Protein AF-0000000074025609 (afdb_homodimer)

InterPro domains:
  IPR005627 CutC-like [MF_00795] (16-215)
  IPR005627 CutC-like [PF03932] (17-212)
  IPR005627 CutC-like [PTHR12598] (10-229)
  IPR036822 CutC-like domain superfamily [G3DSA:3.20.20.380] (16-249)
  IPR036822 CutC-like domain superfamily [SSF110395] (18-214)

Sequence (512 aa):
MLLRWPWQTMPQNSPYTFEICAESPAAIAASAAFADRIELCGALDVGGVTPDIGMMEFAASLGVETHVLIRTRSGDFTMSSDDITVAIHSIRTARELGLKGIVIGAERNGALDRKAMDAMIRAADGLDVTLHRVVDVVDDPEAAVDIAVDLGATRILTSGGTRSAEQGIEGLNRLHAKAAGRIEIMAGSGVNSANLPLLMENTPITAFHASCSQQTPLGTRYAEVGLGQTKREFDPLEAEKIASILRAKLPEPAGQMLLRWPWQTMPQNSPYTFEICAESPAAIAASAAFADRIELCGALDVGGVTPDIGMMEFAASLGVETHVLIRTRSGDFTMSSDDITVAIHSIRTARELGLKGIVIGAERNGALDRKAMDAMIRAADGLDVTLHRVVDVVDDPEAAVDIAVDLGATRILTSGGTRSAEQGIEGLNRLHAKAAGRIEIMAGSGVNSANLPLLMENTPITAFHASCSQQTPLGTRYAEVGLGQTKREFDPLEAEKIASILRAKLPEPAGQ

Secondary structure (DSSP, 8-state):
---------S-TT-S-EEEEEE-SHHHHHHHTTT-SEEEE-B-GGGT-BPPPHHHHHHHHHHT--EEEE--SSSS-S---HHHHHHHHHHHHHHHHTT--EEEE--EETTEE-HHHHHHHHHHHTT-EEEE-GGGGTSS-HHHHHHHHHHHT-SEEEE-SSSSSTGGGHHHHHHHHHHHTTSSEEEE-SS--TTTHHHHHHH----EEEE--EEEEEPPHHHHHTTS-SEEEEE-HHHHHHHHHHHHHT-------/---------S-TT-S-EEEEEE-SHHHHHHHTTT-SEEEE-B-GGGT-BPPPHHHHHHHHHHT--EEEE--SSSS-S---HHHHHHHHHHHHHHHHTT--EEEE--EETTEE-HHHHHHHHHHHTT-EEEE-GGGGTSS-HHHHHHHHHHHT-SEEEE-SSSSSTGGGHHHHHHHHHHHTTSSEEEE-SS--TTTHHHHHHH----EEEE--EEEEEPPHHHHHTTS-SEEEEE-HHHHHHHHHHHHHT-------

pLDDT: mean 93.27, std 14.71, range [21.8, 99.0]

Structure (mmCIF, N/CA/C/O backbone):
data_AF-0000000074025609-model_v1
#
loop_
_entity.id
_entity.type
_entity.pdbx_description
1 polymer 'PF03932 family protein CutC'
#
loop_
_atom_site.group_PDB
_atom_site.id
_atom_site.type_symbol
_atom_site.label_atom_id
_atom_site.label_alt_id
_atom_site.label_comp_id
_atom_site.label_asym_id
_atom_site.label_entity_id
_atom_site.label_seq_id
_atom_site.pdbx_PDB_ins_code
_atom_site.Cartn_x
_atom_site.Cartn_y
_atom_site.Cartn_z
_atom_site.occupancy
_atom_site.B_iso_or_equiv
_atom_site.auth_seq_id
_atom_site.auth_comp_id
_atom_site.auth_asym_id
_atom_site.auth_atom_id
_atom_site.pdbx_PDB_model_num
ATOM 1 N N . MET A 1 1 ? -25.688 14.453 -13.586 1 21.8 1 MET A N 1
ATOM 2 C CA . MET A 1 1 ? -25.562 15.727 -12.875 1 21.8 1 MET A CA 1
ATOM 3 C C . MET A 1 1 ? -25 15.516 -11.477 1 21.8 1 MET A C 1
ATOM 5 O O . MET A 1 1 ? -25.656 14.914 -10.625 1 21.8 1 MET A O 1
ATOM 9 N N . LEU A 1 2 ? -23.766 15.164 -11.383 1 27.47 2 LEU A N 1
ATOM 10 C CA . LEU A 1 2 ? -23.125 14.906 -10.109 1 27.47 2 LEU A CA 1
ATOM 11 C C . LEU A 1 2 ? -23.453 16 -9.102 1 27.47 2 LEU A C 1
ATOM 13 O O . LEU A 1 2 ? -23.312 17.188 -9.391 1 27.47 2 LEU A O 1
ATOM 17 N N . LEU A 1 3 ? -24.516 15.867 -8.383 1 28.88 3 LEU A N 1
ATOM 18 C CA . LEU A 1 3 ? -24.891 16.828 -7.355 1 28.88 3 LEU A CA 1
ATOM 19 C C . LEU A 1 3 ? -23.672 17.453 -6.715 1 28.88 3 LEU A C 1
ATOM 21 O O . LEU A 1 3 ? -22.828 16.75 -6.152 1 28.88 3 LEU A O 1
ATOM 25 N N . ARG A 1 4 ? -23.094 18.438 -7.367 1 35.38 4 ARG A N 1
ATOM 26 C CA . ARG A 1 4 ? -22.125 19.328 -6.738 1 35.38 4 ARG A CA 1
ATOM 27 C C . ARG A 1 4 ? -22.531 19.641 -5.301 1 35.38 4 ARG A C 1
ATOM 29 O O . ARG A 1 4 ? -23.547 20.297 -5.062 1 35.38 4 ARG A O 1
ATOM 36 N N . TRP A 1 5 ? -22.562 18.609 -4.449 1 34.41 5 TRP A N 1
ATOM 37 C CA . TRP A 1 5 ? -22.734 19.078 -3.078 1 34.41 5 TRP A CA 1
ATOM 38 C C . TRP A 1 5 ? -22.016 20.406 -2.867 1 34.41 5 TRP A C 1
ATOM 40 O O . TRP A 1 5 ? -20.859 20.562 -3.27 1 34.41 5 TRP A O 1
ATOM 50 N N . PRO A 1 6 ? -22.609 21.5 -2.814 1 37.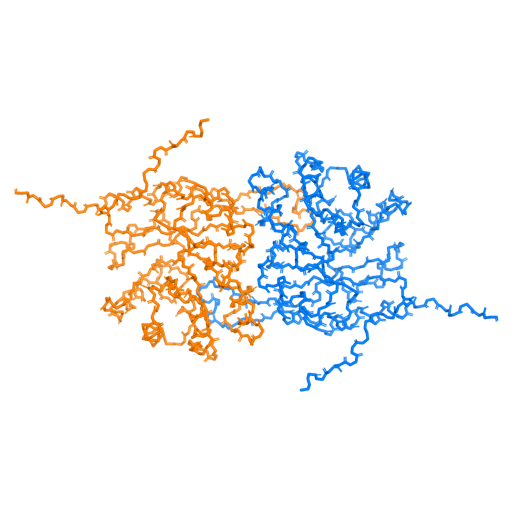94 6 PRO A N 1
ATOM 51 C CA . PRO A 1 6 ? -21.922 22.766 -2.537 1 37.94 6 PRO A CA 1
ATOM 52 C C . PRO A 1 6 ? -20.828 22.625 -1.473 1 37.94 6 PRO A C 1
ATOM 54 O O . PRO A 1 6 ? -20.719 23.484 -0.592 1 37.94 6 PRO A O 1
ATOM 57 N N . TRP A 1 7 ? -20.328 21.375 -1.252 1 42.22 7 TRP A N 1
ATOM 58 C CA . TRP A 1 7 ? -19.469 21.125 -0.097 1 42.22 7 TRP A CA 1
ATOM 59 C C . TRP A 1 7 ? -18.328 22.125 -0.042 1 42.22 7 TRP A C 1
ATOM 61 O O . TRP A 1 7 ? -17.562 22.266 -1.009 1 42.22 7 TRP A O 1
ATOM 71 N N . GLN A 1 8 ? -18.562 23.297 0.526 1 44.5 8 GLN A N 1
ATOM 72 C CA . GLN A 1 8 ? -17.672 24.453 0.623 1 44.5 8 GLN A CA 1
ATOM 73 C C . GLN A 1 8 ? -16.359 24.078 1.31 1 44.5 8 GLN A C 1
ATOM 75 O O . GLN A 1 8 ? -16.359 23.391 2.328 1 44.5 8 GLN A O 1
ATOM 80 N N . THR A 1 9 ? -15.273 23.938 0.576 1 52.84 9 THR A N 1
ATOM 81 C CA . THR A 1 9 ? -13.914 24.031 1.093 1 52.84 9 THR A CA 1
ATOM 82 C C . THR A 1 9 ? -13.859 24.953 2.312 1 52.84 9 THR A C 1
ATOM 84 O O . THR A 1 9 ? -14.789 25.719 2.562 1 52.84 9 THR A O 1
ATOM 87 N N . MET A 1 10 ? -13 24.562 3.332 1 56.47 10 MET A N 1
ATOM 88 C CA . MET A 1 10 ? -12.781 25.484 4.441 1 56.47 10 MET A CA 1
ATOM 89 C C . MET A 1 10 ? -12.883 26.938 3.975 1 56.47 10 MET A C 1
ATOM 91 O O . MET A 1 10 ? -12.492 27.266 2.854 1 56.47 10 MET A O 1
ATOM 95 N N . PRO A 1 11 ? -13.688 27.688 4.711 1 52.47 11 PRO A N 1
ATOM 96 C CA . PRO A 1 11 ? -13.688 29.094 4.32 1 52.47 11 PRO A CA 1
ATOM 97 C C . PRO A 1 11 ? -12.281 29.672 4.172 1 52.47 11 PRO A C 1
ATOM 99 O O . PRO A 1 11 ? -11.375 29.281 4.902 1 52.47 11 PRO A O 1
ATOM 102 N N . GLN A 1 12 ? -11.977 30.328 3.096 1 58.72 12 GLN A N 1
ATOM 103 C CA . GLN A 1 12 ? -10.703 30.938 2.732 1 58.72 12 GLN A CA 1
ATOM 104 C C . GLN A 1 12 ? -10.109 31.703 3.91 1 58.72 12 GLN A C 1
ATOM 106 O O . GLN A 1 12 ? -8.891 31.844 4.004 1 58.72 12 GLN A O 1
ATOM 111 N N . ASN A 1 13 ? -10.969 31.938 4.977 1 64.19 13 ASN A N 1
ATOM 112 C CA . ASN A 1 13 ? -10.43 32.812 6.016 1 64.19 13 ASN A CA 1
ATOM 113 C C . ASN A 1 13 ? -10.094 32.031 7.285 1 64.19 13 ASN A C 1
ATOM 115 O O . ASN A 1 13 ? -9.781 32.594 8.32 1 64.19 13 ASN A O 1
ATOM 119 N N . SER A 1 14 ? -10.102 30.766 7.223 1 78.25 14 SER A N 1
ATOM 120 C CA . SER A 1 14 ? -9.758 30 8.414 1 78.25 14 SER A CA 1
ATOM 121 C C . SER A 1 14 ? -8.258 29.984 8.656 1 78.25 14 SER A C 1
ATOM 123 O O . SER A 1 14 ? -7.473 29.828 7.711 1 78.25 14 SER A O 1
ATOM 125 N N . PRO A 1 15 ? -7.895 30.266 9.867 1 87.56 15 PRO A N 1
ATOM 126 C CA . PRO A 1 15 ? -6.461 30.203 10.156 1 87.56 15 PRO A CA 1
ATOM 127 C C . PRO A 1 15 ? -5.938 28.781 10.234 1 87.56 15 PRO A C 1
ATOM 129 O O . PRO A 1 15 ? -4.734 28.562 10.398 1 87.56 15 PRO A O 1
ATOM 132 N N . TYR A 1 16 ? -6.879 27.828 10.148 1 94.56 16 TYR A N 1
ATOM 133 C CA . TYR A 1 16 ? -6.48 26.438 10.312 1 94.56 16 TYR A CA 1
ATOM 134 C C . TYR A 1 16 ? -6.469 25.719 8.977 1 94.56 16 TYR A C 1
ATOM 136 O O . TYR A 1 16 ? -7.25 26.047 8.078 1 94.56 16 TYR A O 1
ATOM 144 N N . THR A 1 17 ? -5.609 24.828 8.844 1 96.38 17 THR A N 1
ATOM 145 C CA . THR A 1 17 ? -5.539 23.938 7.695 1 96.38 17 THR A CA 1
ATOM 146 C C . THR A 1 17 ? -5.93 22.516 8.086 1 96.38 17 THR A C 1
ATOM 148 O O . THR A 1 17 ? -5.492 22 9.125 1 96.38 17 THR A O 1
ATOM 151 N N . PHE A 1 18 ? -6.812 21.938 7.289 1 97.88 18 PHE A N 1
ATOM 152 C CA . PHE A 1 18 ? -7.273 20.562 7.508 1 97.88 18 PHE A CA 1
ATOM 153 C C . PHE A 1 18 ? -6.797 19.641 6.391 1 97.88 18 PHE A C 1
ATOM 155 O O . PHE A 1 18 ? -7.164 19.828 5.23 1 97.88 18 PHE A O 1
ATOM 162 N N . GLU A 1 19 ? -5.977 18.656 6.77 1 98.56 19 GLU A N 1
ATOM 163 C CA . GLU A 1 19 ? -5.5 17.641 5.836 1 98.56 19 GLU A CA 1
ATOM 164 C C . GLU A 1 19 ? -6.07 16.266 6.176 1 98.56 19 GLU A C 1
ATOM 166 O O . GLU A 1 19 ? -6.051 15.852 7.336 1 98.56 19 GLU A O 1
ATOM 171 N N . ILE A 1 20 ? -6.566 15.586 5.18 1 98.62 20 ILE A N 1
ATOM 172 C CA . ILE A 1 20 ? -7.094 14.234 5.363 1 98.62 20 ILE A CA 1
ATOM 173 C C . ILE A 1 20 ? -6.246 13.242 4.574 1 98.62 20 ILE A C 1
ATOM 175 O O . ILE A 1 20 ? -5.953 13.461 3.396 1 98.62 20 ILE A O 1
ATOM 179 N N . CYS A 1 21 ? -5.746 12.203 5.227 1 98.19 21 CYS A N 1
ATOM 180 C CA . CYS A 1 21 ? -5.102 11.148 4.453 1 98.19 21 CYS A CA 1
ATOM 181 C C . CYS A 1 21 ? -6.137 10.219 3.832 1 98.19 21 CYS A C 1
ATOM 183 O O . CYS A 1 21 ? -7.059 9.766 4.516 1 98.19 21 CYS A O 1
ATOM 185 N N . ALA A 1 22 ? -6.047 9.984 2.561 1 97.88 22 ALA A N 1
ATOM 186 C CA . ALA A 1 22 ? -7.016 9.227 1.776 1 97.88 22 ALA A CA 1
ATOM 187 C C . ALA A 1 22 ? -6.336 8.102 1.001 1 97.88 22 ALA A C 1
ATOM 189 O O . ALA A 1 22 ? -5.293 8.312 0.375 1 97.88 22 ALA A O 1
ATOM 190 N N . GLU A 1 23 ? -6.98 6.855 1.006 1 97.75 23 GLU A N 1
ATOM 191 C CA . GLU A 1 23 ? -6.352 5.715 0.346 1 97.75 23 GLU A CA 1
ATOM 192 C C . GLU A 1 23 ? -7.312 5.043 -0.632 1 97.75 23 GLU A C 1
ATOM 194 O O . GLU A 1 23 ? -7.059 3.93 -1.092 1 97.75 23 GLU A O 1
ATOM 199 N N . SER A 1 24 ? -8.461 5.633 -0.87 1 97.44 24 SER A N 1
ATOM 200 C CA . SER A 1 24 ? -9.445 5.082 -1.796 1 97.44 24 SER A CA 1
ATOM 201 C C . SER A 1 24 ? -10.125 6.188 -2.602 1 97.44 24 SER A C 1
ATOM 203 O O . SER A 1 24 ? -10.164 7.34 -2.17 1 97.44 24 SER A O 1
ATOM 205 N N . PRO A 1 25 ? -10.633 5.801 -3.74 1 96.44 25 PRO A N 1
ATOM 206 C CA . PRO A 1 25 ? -11.359 6.809 -4.516 1 96.44 25 PRO A CA 1
ATOM 207 C C . PRO A 1 25 ? -12.508 7.438 -3.729 1 96.44 25 PRO A C 1
ATOM 209 O O . PRO A 1 25 ? -12.719 8.648 -3.805 1 96.44 25 PRO A O 1
ATOM 212 N N . ALA A 1 26 ? -13.219 6.648 -2.961 1 95.31 26 ALA A N 1
ATOM 213 C CA . ALA A 1 26 ? -14.32 7.164 -2.152 1 95.31 26 ALA A CA 1
ATOM 214 C C . ALA A 1 26 ? -13.82 8.188 -1.137 1 95.31 26 ALA A C 1
ATOM 216 O O . ALA A 1 26 ? -14.445 9.242 -0.954 1 95.31 26 ALA A O 1
ATOM 217 N N . ALA A 1 27 ? -12.734 7.863 -0.512 1 97 27 ALA A N 1
ATOM 218 C CA . ALA A 1 27 ? -12.164 8.773 0.48 1 97 27 ALA A CA 1
ATOM 219 C C . ALA A 1 27 ? -11.695 10.07 -0.169 1 97 27 ALA A C 1
ATOM 221 O O . ALA A 1 27 ? -11.914 11.156 0.369 1 97 27 ALA A O 1
ATOM 222 N N . ILE A 1 28 ? -11.008 9.969 -1.332 1 97.12 28 ILE A N 1
ATOM 223 C CA . ILE A 1 28 ? -10.531 11.148 -2.051 1 97.12 28 ILE A CA 1
ATOM 224 C C . ILE A 1 28 ? -11.711 12.062 -2.379 1 97.12 28 ILE A C 1
ATOM 226 O O . ILE A 1 28 ? -11.68 13.258 -2.057 1 97.12 28 ILE A O 1
ATOM 230 N N . ALA A 1 29 ? -12.734 11.492 -2.953 1 94.75 29 ALA A N 1
ATOM 231 C CA . ALA A 1 29 ? -13.898 12.258 -3.389 1 94.75 29 ALA A CA 1
ATOM 232 C C . ALA A 1 29 ? -14.602 12.914 -2.203 1 94.75 29 ALA A C 1
ATOM 234 O O . ALA A 1 29 ? -14.953 14.094 -2.26 1 94.75 29 ALA A O 1
ATOM 235 N N . ALA A 1 30 ? -14.727 12.18 -1.134 1 94.31 30 ALA A N 1
ATOM 236 C CA . ALA A 1 30 ? -15.453 12.68 0.032 1 94.31 30 ALA A CA 1
ATOM 237 C C . ALA A 1 30 ? -14.648 13.742 0.768 1 94.31 30 ALA A C 1
ATOM 239 O O . ALA A 1 30 ? -15.219 14.68 1.336 1 94.31 30 ALA A O 1
ATOM 240 N N . SER A 1 31 ? -13.352 13.57 0.744 1 94.62 31 SER A N 1
ATOM 241 C CA . SER A 1 31 ? -12.477 14.484 1.475 1 94.62 31 SER A CA 1
ATOM 242 C C . SER A 1 31 ? -12.547 15.891 0.898 1 94.62 31 SER A C 1
ATOM 244 O O . SER A 1 31 ? -12.336 16.875 1.616 1 94.62 31 SER A O 1
ATOM 246 N N . ALA A 1 32 ? -12.812 15.977 -0.384 1 89.81 32 ALA A N 1
ATOM 247 C CA . ALA A 1 32 ? -12.812 17.25 -1.086 1 89.81 32 ALA A CA 1
ATOM 248 C C . ALA A 1 32 ? -13.852 18.203 -0.49 1 89.81 32 ALA A C 1
ATOM 250 O O . ALA A 1 32 ? -13.719 19.422 -0.603 1 89.81 32 ALA A O 1
ATOM 251 N N . ALA A 1 33 ? -14.82 17.703 0.201 1 91.12 33 ALA A N 1
ATOM 252 C CA . ALA A 1 33 ? -15.891 18.516 0.773 1 91.12 33 ALA A CA 1
ATOM 253 C C . ALA A 1 33 ? -15.477 19.109 2.115 1 91.12 33 ALA A C 1
ATOM 255 O O . ALA A 1 33 ? -16.094 20.062 2.598 1 91.12 33 ALA A O 1
ATOM 256 N N . PHE A 1 34 ? -14.367 18.578 2.686 1 92.75 34 PHE A N 1
ATOM 257 C CA . PHE A 1 34 ? -14.102 18.938 4.07 1 92.75 34 PHE A CA 1
ATOM 258 C C . PHE A 1 34 ? -12.68 19.469 4.23 1 92.75 34 PHE A C 1
ATOM 260 O O . PHE A 1 34 ? -12.438 20.391 5.016 1 92.75 34 PHE A O 1
ATOM 267 N N . ALA A 1 35 ? -11.766 18.938 3.492 1 94.81 35 ALA A N 1
ATOM 268 C CA . ALA A 1 35 ? -10.352 19.156 3.748 1 94.81 35 ALA A CA 1
ATOM 269 C C . ALA A 1 35 ? -9.797 20.266 2.846 1 94.81 35 ALA A C 1
ATOM 271 O O . ALA A 1 35 ? -10.305 20.484 1.744 1 94.81 35 ALA A O 1
ATOM 272 N N . ASP A 1 36 ? -8.789 20.984 3.291 1 95.62 36 ASP A N 1
ATOM 273 C CA . ASP A 1 36 ? -8.047 21.922 2.459 1 95.62 36 ASP A CA 1
ATOM 274 C C . ASP A 1 36 ? -7.137 21.188 1.475 1 95.62 36 ASP A C 1
ATOM 276 O O . ASP A 1 36 ? -6.91 21.656 0.359 1 95.62 36 ASP A O 1
ATOM 280 N N . ARG A 1 37 ? -6.691 20.062 1.896 1 96.75 37 ARG A N 1
ATOM 281 C CA . ARG A 1 37 ? -5.844 19.219 1.064 1 96.75 37 ARG A CA 1
ATOM 282 C C . ARG A 1 37 ? -5.887 17.766 1.539 1 96.75 37 ARG A C 1
ATOM 284 O O . ARG A 1 37 ? -6.34 17.484 2.65 1 96.75 37 ARG A O 1
ATOM 291 N N . ILE A 1 38 ? -5.426 16.875 0.673 1 98.19 38 ILE A N 1
ATOM 292 C CA . ILE A 1 38 ? -5.348 15.469 1.057 1 98.19 38 ILE A CA 1
ATOM 293 C C . ILE A 1 38 ? -3.9 14.992 0.973 1 98.19 38 ILE A C 1
ATOM 295 O O . ILE A 1 38 ? -3.115 15.516 0.175 1 98.19 38 ILE A O 1
ATOM 299 N N . GLU A 1 39 ? -3.553 14.148 1.861 1 98.81 39 GLU A N 1
ATOM 300 C CA . GLU A 1 39 ? -2.412 13.258 1.663 1 98.81 39 GLU A CA 1
ATOM 301 C C . GLU A 1 39 ? -2.84 11.945 1.018 1 98.81 39 GLU A C 1
ATOM 303 O O . GLU A 1 39 ? -3.596 11.172 1.612 1 98.81 39 GLU A O 1
ATOM 308 N N . LEU A 1 40 ? -2.385 11.742 -0.18 1 98.75 40 LEU A N 1
ATOM 309 C CA . LEU A 1 40 ? -2.754 10.539 -0.919 1 98.75 40 LEU A CA 1
ATOM 310 C C . LEU A 1 40 ? -1.823 9.383 -0.573 1 98.75 40 LEU A C 1
ATOM 312 O O . LEU A 1 40 ? -0.603 9.5 -0.704 1 98.75 40 LEU A O 1
ATOM 316 N N . CYS A 1 41 ? -2.418 8.25 -0.129 1 98.06 41 CYS A N 1
ATOM 317 C CA . CYS A 1 41 ? -1.656 7.098 0.344 1 98.06 41 CYS A CA 1
ATOM 318 C C . CYS A 1 41 ? -2.213 5.801 -0.232 1 98.06 41 CYS A C 1
ATOM 320 O O . CYS A 1 41 ? -3.34 5.77 -0.732 1 98.06 41 CYS A O 1
ATOM 322 N N . GLY A 1 42 ? -1.358 4.801 -0.227 1 97.44 42 GLY A N 1
ATOM 323 C CA . GLY A 1 42 ? -1.829 3.428 -0.292 1 97.44 42 GLY A CA 1
ATOM 324 C C . GLY A 1 42 ? -1.754 2.707 1.041 1 97.44 42 GLY A C 1
ATOM 325 O O . GLY A 1 42 ? -0.828 2.934 1.823 1 97.44 42 GLY A O 1
ATOM 326 N N . ALA A 1 43 ? -2.748 1.954 1.403 1 96.81 43 ALA A N 1
ATOM 327 C CA . ALA A 1 43 ? -2.717 0.998 2.508 1 96.81 43 ALA A CA 1
ATOM 328 C C . ALA A 1 43 ? -2.451 1.701 3.836 1 96.81 43 ALA A C 1
ATOM 330 O O . ALA A 1 43 ? -1.448 1.431 4.5 1 96.81 43 ALA A O 1
ATOM 331 N N . LEU A 1 44 ? -3.336 2.449 4.344 1 97.06 44 LEU A N 1
ATOM 332 C CA . LEU A 1 44 ? -3.195 3.215 5.578 1 97.06 44 LEU A CA 1
ATOM 333 C C . LEU A 1 44 ? -3.092 2.287 6.785 1 97.06 44 LEU A C 1
ATOM 335 O O . LEU A 1 44 ? -2.596 2.689 7.84 1 97.06 44 LEU A O 1
ATOM 339 N N . ASP A 1 45 ? -3.5 1.02 6.621 1 95.25 45 ASP A N 1
ATOM 340 C CA . ASP A 1 45 ? -3.463 0.06 7.719 1 95.25 45 ASP A CA 1
ATOM 341 C C . ASP A 1 45 ? -2.025 -0.237 8.141 1 95.25 45 ASP A C 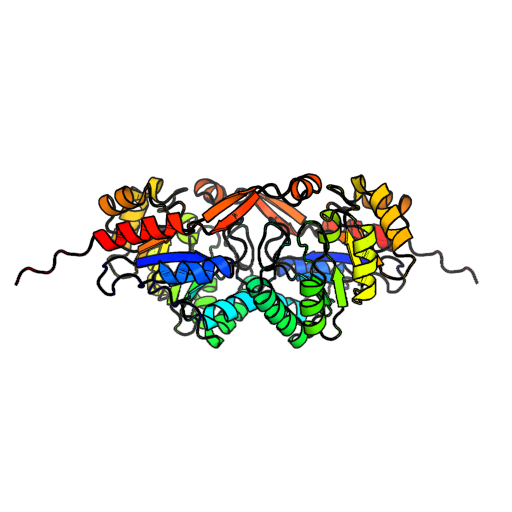1
ATOM 343 O O . ASP A 1 45 ? -1.784 -0.715 9.25 1 95.25 45 ASP A O 1
ATOM 347 N N . VAL A 1 46 ? -1.084 0.046 7.246 1 95.31 46 VAL A N 1
ATOM 348 C CA . VAL A 1 46 ? 0.319 -0.155 7.594 1 95.31 46 VAL A CA 1
ATOM 349 C C . VAL A 1 46 ? 1.021 1.196 7.711 1 95.31 46 VAL A C 1
ATOM 351 O O . VAL A 1 46 ? 2.242 1.282 7.57 1 95.31 46 VAL A O 1
ATOM 354 N N . GLY A 1 47 ? 0.298 2.223 7.805 1 95.19 47 GLY A N 1
ATOM 355 C CA . GLY A 1 47 ? 0.842 3.566 7.922 1 95.19 47 GLY A CA 1
ATOM 356 C C . GLY A 1 47 ? 0.916 4.301 6.598 1 95.19 47 GLY A C 1
ATOM 357 O O . GLY A 1 47 ? 1.311 5.469 6.551 1 95.19 47 GLY A O 1
ATOM 358 N N . GLY A 1 48 ? 0.634 3.594 5.547 1 97.44 48 GLY A N 1
ATOM 359 C CA . GLY A 1 48 ? 0.625 4.207 4.227 1 97.44 48 GLY A CA 1
ATOM 360 C C . GLY A 1 48 ? 1.857 3.873 3.406 1 97.44 48 GLY A C 1
ATOM 361 O O . GLY A 1 48 ? 2.961 3.783 3.945 1 97.44 48 GLY A O 1
ATOM 362 N N . VAL A 1 49 ? 1.668 3.68 2.172 1 98.44 49 VAL A N 1
ATOM 363 C CA . VAL A 1 49 ? 2.736 3.566 1.185 1 98.44 49 VAL A CA 1
ATOM 364 C C . VAL A 1 49 ? 2.402 4.422 -0.037 1 98.44 49 VAL A C 1
ATOM 366 O O . VAL A 1 49 ? 1.338 5.039 -0.097 1 98.44 49 VAL A O 1
ATOM 369 N N . THR A 1 50 ? 3.371 4.523 -0.948 1 98.88 50 THR A N 1
ATOM 370 C CA . THR A 1 50 ? 3.137 5.293 -2.162 1 98.88 50 THR A CA 1
ATOM 371 C C . THR A 1 50 ? 1.928 4.754 -2.922 1 98.88 50 THR A C 1
ATOM 373 O O . THR A 1 50 ? 1.848 3.553 -3.197 1 98.88 50 THR A O 1
ATOM 376 N N . PRO A 1 51 ? 0.918 5.602 -3.174 1 98.75 51 PRO A N 1
ATOM 377 C CA . PRO A 1 51 ? -0.234 5.133 -3.947 1 98.75 51 PRO A CA 1
ATOM 378 C C . PRO A 1 51 ? 0.132 4.75 -5.379 1 98.75 51 PRO A C 1
ATOM 380 O O . PRO A 1 51 ? 1.162 5.195 -5.895 1 98.75 51 PRO A O 1
ATOM 383 N N . ASP A 1 52 ? -0.696 3.93 -5.953 1 98.38 52 ASP A N 1
ATOM 384 C CA . ASP A 1 52 ? -0.466 3.561 -7.344 1 98.38 52 ASP A CA 1
ATOM 385 C C . ASP A 1 52 ? -0.813 4.715 -8.281 1 98.38 52 ASP A C 1
ATOM 387 O O . ASP A 1 52 ? -1.45 5.684 -7.871 1 98.38 52 ASP A O 1
ATOM 391 N N . ILE A 1 53 ? -0.408 4.578 -9.5 1 98.5 53 ILE A N 1
ATOM 392 C CA . ILE A 1 53 ? -0.54 5.645 -10.484 1 98.5 53 ILE A CA 1
ATOM 393 C C . ILE A 1 53 ? -2.018 5.914 -10.766 1 98.5 53 ILE A C 1
ATOM 395 O O . ILE A 1 53 ? -2.414 7.055 -11.008 1 98.5 53 ILE A O 1
ATOM 399 N N . GLY A 1 54 ? -2.881 4.895 -10.758 1 98.44 54 GLY A N 1
ATOM 400 C CA . GLY A 1 54 ? -4.309 5.105 -10.945 1 98.44 54 GLY A CA 1
ATOM 401 C C . GLY A 1 54 ? -4.914 6.023 -9.898 1 98.44 54 GLY A C 1
ATOM 402 O O . GLY A 1 54 ? -5.742 6.875 -10.219 1 98.44 54 GLY A O 1
ATOM 403 N N . MET A 1 55 ? -4.512 5.855 -8.688 1 98.31 55 MET A N 1
ATOM 404 C CA . MET A 1 55 ? -4.98 6.699 -7.594 1 98.31 55 MET A CA 1
ATOM 405 C C . MET A 1 55 ? -4.52 8.141 -7.781 1 98.31 55 MET A C 1
ATOM 407 O O . MET A 1 55 ? -5.281 9.078 -7.539 1 98.31 55 MET A O 1
ATOM 411 N N . MET A 1 56 ? -3.234 8.32 -8.219 1 98.56 56 MET A N 1
ATOM 412 C CA . MET A 1 56 ? -2.715 9.664 -8.453 1 98.56 56 MET A CA 1
ATOM 413 C C . MET A 1 56 ? -3.51 10.367 -9.539 1 98.56 56 MET A C 1
ATOM 415 O O . MET A 1 56 ? -3.9 11.523 -9.383 1 98.56 56 MET A O 1
ATOM 419 N N . GLU A 1 57 ? -3.742 9.664 -10.57 1 98.12 57 GLU A N 1
ATOM 420 C CA . GLU A 1 57 ? -4.496 10.242 -11.68 1 98.12 57 GLU A CA 1
ATOM 421 C C . GLU A 1 57 ? -5.926 10.578 -11.258 1 98.12 57 GLU A C 1
ATOM 423 O O . GLU A 1 57 ? -6.465 11.617 -11.656 1 98.12 57 GLU A O 1
ATOM 428 N N . PHE A 1 58 ? -6.48 9.664 -10.516 1 97.94 58 PHE A N 1
ATOM 429 C CA . PHE A 1 58 ? -7.84 9.883 -10.023 1 97.94 58 PHE A CA 1
ATOM 430 C C . PHE A 1 58 ? -7.91 11.141 -9.172 1 97.94 58 PHE A C 1
ATOM 432 O O . PHE A 1 58 ? -8.789 11.984 -9.375 1 97.94 58 PHE A O 1
ATOM 439 N N . ALA A 1 59 ? -7 11.297 -8.266 1 97.69 59 ALA A N 1
ATOM 440 C CA . ALA A 1 59 ? -6.949 12.492 -7.426 1 97.69 59 ALA A CA 1
ATOM 441 C C . ALA A 1 59 ? -6.766 13.75 -8.273 1 97.69 59 ALA A C 1
ATOM 443 O O . ALA A 1 59 ? -7.441 14.758 -8.055 1 97.69 59 ALA A O 1
ATOM 444 N N . ALA A 1 60 ? -5.848 13.719 -9.211 1 97.5 60 ALA A N 1
ATOM 445 C CA . ALA A 1 60 ? -5.59 14.852 -10.102 1 97.5 60 ALA A CA 1
ATOM 446 C C . ALA A 1 60 ? -6.855 15.266 -10.844 1 97.5 60 ALA A C 1
ATOM 448 O O . ALA A 1 60 ? -7.105 16.453 -11.039 1 97.5 60 ALA A O 1
ATOM 449 N N . SER A 1 61 ? -7.648 14.305 -11.203 1 96.25 61 SER A N 1
ATOM 450 C CA . SER A 1 61 ? -8.844 14.562 -12.008 1 96.25 61 SER A CA 1
ATOM 451 C C . SER A 1 61 ? -9.906 15.289 -11.195 1 96.25 61 SER A C 1
ATOM 453 O O . SER A 1 61 ? -10.758 15.984 -11.758 1 96.25 61 SER A O 1
ATOM 455 N N . LEU A 1 62 ? -9.898 15.125 -9.891 1 94.56 62 LEU A N 1
ATOM 456 C CA . LEU A 1 62 ? -10.906 15.734 -9.039 1 94.56 62 LEU A CA 1
ATOM 457 C C . LEU A 1 62 ? -10.516 17.156 -8.656 1 94.56 62 LEU A C 1
ATOM 459 O O . LEU A 1 62 ? -11.352 17.938 -8.188 1 94.56 62 LEU A O 1
ATOM 463 N N . GLY A 1 63 ? -9.273 17.5 -8.773 1 91.31 63 GLY A N 1
ATOM 464 C CA . GLY A 1 63 ? -8.812 18.859 -8.547 1 91.31 63 GLY A CA 1
ATOM 465 C C . GLY A 1 63 ? -8.578 19.172 -7.078 1 91.31 63 GLY A C 1
ATOM 466 O O . GLY A 1 63 ? -8.359 20.328 -6.707 1 91.31 63 GLY A O 1
ATOM 467 N N . VAL A 1 64 ? -8.688 18.297 -6.25 1 91.25 64 VAL A N 1
ATOM 468 C CA . VAL A 1 64 ? -8.391 18.5 -4.836 1 91.25 64 VAL A CA 1
ATOM 469 C C . VAL A 1 64 ? -6.887 18.656 -4.645 1 91.25 64 VAL A C 1
ATOM 471 O O . VAL A 1 64 ? -6.098 17.938 -5.266 1 91.25 64 VAL A O 1
ATOM 474 N N . GLU A 1 65 ? -6.453 19.672 -3.828 1 97.31 65 GLU A N 1
ATOM 475 C CA . GLU A 1 65 ? -5.023 19.781 -3.553 1 97.31 65 GLU A CA 1
ATOM 476 C C . GLU A 1 65 ? -4.484 18.484 -2.939 1 97.31 65 GLU A C 1
ATOM 478 O O . GLU A 1 65 ? -4.945 18.047 -1.883 1 97.31 65 GLU A O 1
ATOM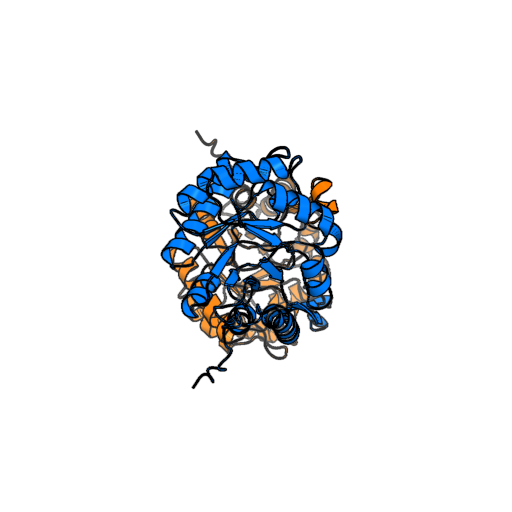 483 N N . THR A 1 66 ? -3.494 17.906 -3.611 1 98.69 66 THR A N 1
ATOM 484 C CA . THR A 1 66 ? -3.053 16.562 -3.256 1 98.69 66 THR A CA 1
ATOM 485 C C . THR A 1 66 ? -1.548 16.531 -3 1 98.69 66 THR A C 1
ATOM 487 O O . THR A 1 66 ? -0.767 17.031 -3.811 1 98.69 66 THR A O 1
ATOM 490 N N . HIS A 1 67 ? -1.152 16.016 -1.867 1 98.94 67 HIS A N 1
ATOM 491 C CA . HIS A 1 67 ? 0.225 15.688 -1.521 1 98.94 67 HIS A CA 1
ATOM 492 C C . HIS A 1 67 ? 0.43 14.18 -1.464 1 98.94 67 HIS A C 1
ATOM 494 O O . HIS A 1 67 ? -0.228 13.484 -0.683 1 98.94 67 HIS A O 1
ATOM 500 N N . VAL A 1 68 ? 1.334 13.617 -2.236 1 98.94 68 VAL A N 1
ATOM 501 C CA . VAL A 1 68 ? 1.485 12.172 -2.412 1 98.94 68 VAL A CA 1
ATOM 502 C C . VAL A 1 68 ? 2.52 11.641 -1.424 1 98.94 68 VAL A C 1
ATOM 504 O O . VAL A 1 68 ? 3.658 12.109 -1.393 1 98.94 68 VAL A O 1
ATOM 507 N N . LEU A 1 69 ? 2.111 10.68 -0.653 1 98.94 69 LEU A N 1
ATOM 508 C CA . LEU A 1 69 ? 3.074 9.992 0.203 1 98.94 69 LEU A CA 1
ATOM 509 C C . LEU A 1 69 ? 4.062 9.18 -0.629 1 98.94 69 LEU A C 1
ATOM 511 O O . LEU A 1 69 ? 3.656 8.414 -1.507 1 98.94 69 LEU A O 1
ATOM 515 N N . ILE A 1 70 ? 5.301 9.43 -0.39 1 98.94 70 ILE A N 1
ATOM 516 C CA . ILE A 1 70 ? 6.383 8.664 -0.994 1 98.94 70 ILE A CA 1
ATOM 517 C C . ILE A 1 70 ? 7.043 7.777 0.064 1 98.94 70 ILE A C 1
ATOM 519 O O . ILE A 1 70 ? 7.875 8.25 0.841 1 98.94 70 ILE A O 1
ATOM 523 N N . ARG A 1 71 ? 6.656 6.566 0.094 1 98.56 71 ARG A N 1
ATOM 524 C CA . ARG A 1 71 ? 7.094 5.523 1.019 1 98.56 71 ARG A CA 1
ATOM 525 C C . ARG A 1 71 ? 7.012 4.148 0.368 1 98.56 71 ARG A C 1
ATOM 527 O O . ARG A 1 71 ? 5.945 3.529 0.344 1 98.56 71 ARG A O 1
ATOM 534 N N . THR A 1 72 ? 8.078 3.676 -0.07 1 95.56 72 THR A N 1
ATOM 535 C CA . THR A 1 72 ? 8.164 2.553 -0.996 1 95.56 72 THR A CA 1
ATOM 536 C C . THR A 1 72 ? 7.629 1.277 -0.35 1 95.56 72 THR A C 1
ATOM 538 O O . THR A 1 72 ? 7.102 0.4 -1.037 1 95.56 72 THR A O 1
ATOM 541 N N . ARG A 1 73 ? 7.773 1.185 0.919 1 95.94 73 ARG A N 1
ATOM 542 C CA . ARG A 1 73 ? 7.367 -0.003 1.665 1 95.94 73 ARG A CA 1
ATOM 543 C C . ARG A 1 73 ? 7.078 0.338 3.123 1 95.94 73 ARG A C 1
ATOM 545 O O . ARG A 1 73 ? 7.516 1.378 3.621 1 95.94 73 ARG A O 1
ATOM 552 N N . SER A 1 74 ? 6.34 -0.552 3.779 1 96.06 74 SER A N 1
ATOM 553 C CA . SER A 1 74 ? 6.117 -0.391 5.211 1 96.06 74 SER A CA 1
ATOM 554 C C . SER A 1 74 ? 7.375 -0.73 6.008 1 96.06 74 SER A C 1
ATOM 556 O O . SER A 1 74 ? 8.398 -1.105 5.43 1 96.06 74 SER A O 1
ATOM 558 N N . GLY A 1 75 ? 7.309 -0.58 7.254 1 96.12 75 GLY A N 1
ATOM 559 C CA . GLY A 1 75 ? 8.445 -0.849 8.117 1 96.12 75 GLY A CA 1
ATOM 560 C C . GLY A 1 75 ? 9.164 0.409 8.57 1 96.12 75 GLY A C 1
ATOM 561 O O . GLY A 1 75 ? 8.531 1.37 9.008 1 96.12 75 GLY A O 1
ATOM 562 N N . ASP A 1 76 ? 10.492 0.348 8.484 1 97.62 76 ASP A N 1
ATOM 563 C CA . ASP A 1 76 ? 11.266 1.491 8.961 1 97.62 76 ASP A CA 1
ATOM 564 C C . ASP A 1 76 ? 11.438 2.531 7.855 1 97.62 76 ASP A C 1
ATOM 566 O O . ASP A 1 76 ? 10.938 2.357 6.746 1 97.62 76 ASP A O 1
ATOM 570 N N . PHE A 1 77 ? 12.102 3.65 8.172 1 98.5 77 PHE A N 1
ATOM 571 C CA . PHE A 1 77 ? 12.25 4.758 7.242 1 98.5 77 PHE A CA 1
ATOM 572 C C . PHE A 1 77 ? 13.664 4.805 6.676 1 98.5 77 PHE A C 1
ATOM 574 O O . PHE A 1 77 ? 14.102 5.836 6.164 1 98.5 77 PHE A O 1
ATOM 581 N N . THR A 1 78 ? 14.43 3.672 6.805 1 98.06 78 THR A N 1
ATOM 582 C CA . THR A 1 78 ? 15.742 3.59 6.184 1 98.06 78 THR A CA 1
ATOM 583 C C . THR A 1 78 ? 15.625 3.195 4.715 1 98.06 78 THR A C 1
ATOM 585 O O . THR A 1 78 ? 14.953 2.217 4.379 1 98.06 78 THR A O 1
ATOM 588 N N . MET A 1 79 ? 16.281 3.938 3.904 1 98.12 79 MET A N 1
ATOM 589 C CA . MET A 1 79 ? 16.141 3.705 2.469 1 98.12 79 MET A CA 1
ATOM 590 C C . MET A 1 79 ? 17.469 3.27 1.857 1 98.12 79 MET A C 1
ATOM 592 O O . MET A 1 79 ? 18.516 3.85 2.158 1 98.12 79 MET A O 1
ATOM 596 N N . SER A 1 80 ? 17.422 2.242 1.055 1 97.56 80 SER A N 1
ATOM 597 C CA . SER A 1 80 ? 18.547 1.883 0.202 1 97.56 80 SER A CA 1
ATOM 598 C C . SER A 1 80 ? 18.609 2.768 -1.038 1 97.56 80 SER A C 1
ATOM 600 O O . SER A 1 80 ? 17.703 3.572 -1.278 1 97.56 80 SER A O 1
ATOM 602 N N . SER A 1 81 ? 19.703 2.607 -1.816 1 97.94 81 SER A N 1
ATOM 603 C CA . SER A 1 81 ? 19.812 3.332 -3.078 1 97.94 81 SER A CA 1
ATOM 604 C C . SER A 1 81 ? 18.672 2.955 -4.031 1 97.94 81 SER A C 1
ATOM 606 O O . SER A 1 81 ? 18.156 3.805 -4.758 1 97.94 81 SER A O 1
ATOM 608 N N . ASP A 1 82 ? 18.281 1.707 -4.016 1 97.88 82 ASP A N 1
ATOM 609 C CA . ASP A 1 82 ? 17.188 1.257 -4.867 1 97.88 82 ASP A CA 1
ATOM 610 C C . ASP A 1 82 ? 15.852 1.846 -4.398 1 97.88 82 ASP A C 1
ATOM 612 O O . ASP A 1 82 ? 15.008 2.209 -5.223 1 97.88 82 ASP A O 1
ATOM 616 N N . ASP A 1 83 ? 15.688 1.954 -3.08 1 98.31 83 ASP A N 1
ATOM 617 C CA . ASP A 1 83 ? 14.5 2.617 -2.557 1 98.31 83 ASP A CA 1
ATOM 618 C C . ASP A 1 83 ? 14.391 4.047 -3.084 1 98.31 83 ASP A C 1
ATOM 620 O O . ASP A 1 83 ? 13.312 4.48 -3.494 1 98.31 83 ASP A O 1
ATOM 624 N N . ILE A 1 84 ? 15.492 4.703 -3.031 1 98.75 84 ILE A N 1
ATOM 625 C CA . ILE A 1 84 ? 15.531 6.102 -3.445 1 98.75 84 ILE A CA 1
ATOM 626 C C . ILE A 1 84 ? 15.227 6.211 -4.938 1 98.75 84 ILE A C 1
ATOM 628 O O . ILE A 1 84 ? 14.492 7.102 -5.363 1 98.75 84 ILE A O 1
ATOM 632 N N . THR A 1 85 ? 15.758 5.305 -5.695 1 98.38 85 THR A N 1
ATOM 633 C CA . THR A 1 85 ? 15.492 5.273 -7.129 1 98.38 85 THR A CA 1
ATOM 634 C C . THR A 1 85 ? 14 5.117 -7.398 1 98.38 85 THR A C 1
ATOM 636 O O . THR A 1 85 ? 13.43 5.852 -8.203 1 98.38 85 THR A O 1
ATOM 639 N N . VAL A 1 86 ? 13.375 4.242 -6.738 1 98.56 86 VAL A N 1
ATOM 640 C CA . VAL A 1 86 ? 11.945 3.998 -6.871 1 98.56 86 VAL A CA 1
ATOM 641 C C . VAL A 1 86 ? 11.164 5.242 -6.457 1 98.56 86 VAL A C 1
ATOM 643 O O . VAL A 1 86 ? 10.242 5.672 -7.156 1 98.56 86 VAL A O 1
ATOM 646 N N . ALA A 1 87 ? 11.586 5.812 -5.371 1 98.88 87 ALA A N 1
ATOM 647 C CA . ALA A 1 87 ? 10.922 7.004 -4.852 1 98.88 87 ALA A CA 1
ATOM 648 C C . ALA A 1 87 ? 10.984 8.148 -5.859 1 98.88 87 ALA A C 1
ATOM 650 O O . ALA A 1 87 ? 9.977 8.828 -6.098 1 98.88 87 ALA A O 1
ATOM 651 N N . ILE A 1 88 ? 12.117 8.336 -6.426 1 98.81 88 ILE A N 1
ATOM 652 C CA . ILE A 1 88 ? 12.336 9.43 -7.367 1 98.81 88 ILE A CA 1
ATOM 653 C C . ILE A 1 88 ? 11.398 9.281 -8.562 1 98.81 88 ILE A C 1
ATOM 655 O O . ILE A 1 88 ? 10.805 10.266 -9.016 1 98.81 88 ILE A O 1
ATOM 659 N N . HIS A 1 89 ? 11.18 8.117 -9.016 1 98.19 89 HIS A N 1
ATOM 660 C CA . HIS A 1 89 ? 10.281 7.895 -10.141 1 98.19 89 HIS A CA 1
ATOM 661 C C . HIS A 1 89 ? 8.844 8.242 -9.781 1 98.19 89 HIS A C 1
ATOM 663 O O . HIS A 1 89 ? 8.141 8.883 -10.562 1 98.19 89 HIS A O 1
ATOM 669 N N . SER A 1 90 ? 8.453 7.84 -8.648 1 98.69 90 SER A N 1
ATOM 670 C CA . SER A 1 90 ? 7.102 8.156 -8.195 1 98.69 90 SER A CA 1
ATOM 671 C C . SER A 1 90 ? 6.918 9.656 -8.008 1 98.69 90 SER A C 1
ATOM 673 O O . SER A 1 90 ? 5.855 10.203 -8.32 1 98.69 90 SER A O 1
ATOM 675 N N . ILE A 1 91 ? 7.965 10.289 -7.523 1 98.88 91 ILE A N 1
ATOM 676 C CA . ILE A 1 91 ? 7.926 11.734 -7.324 1 98.88 91 ILE A CA 1
ATOM 677 C C . ILE A 1 91 ? 7.777 12.43 -8.672 1 98.88 91 ILE A C 1
ATOM 679 O O . ILE A 1 91 ? 6.953 13.344 -8.82 1 98.88 91 ILE A O 1
ATOM 683 N N . ARG A 1 92 ? 8.516 12.031 -9.641 1 98.69 92 ARG A N 1
ATOM 684 C CA . ARG A 1 92 ? 8.445 12.625 -10.977 1 98.69 92 ARG A CA 1
ATOM 685 C C . ARG A 1 92 ? 7.051 12.445 -11.578 1 98.69 92 ARG A C 1
ATOM 687 O O . ARG A 1 92 ? 6.527 13.359 -12.219 1 98.69 92 ARG A O 1
ATOM 694 N N . THR A 1 93 ? 6.52 11.312 -11.32 1 98.25 93 THR A N 1
ATOM 695 C CA . THR A 1 93 ? 5.172 11.055 -11.805 1 98.25 93 THR A CA 1
ATOM 696 C C . THR A 1 93 ? 4.168 11.992 -11.156 1 98.25 93 THR A C 1
ATOM 698 O O . THR A 1 93 ? 3.303 12.555 -11.836 1 98.25 93 THR A O 1
ATOM 701 N N . ALA A 1 94 ? 4.262 12.125 -9.859 1 98.69 94 ALA A N 1
ATOM 702 C CA . ALA A 1 94 ? 3.389 13.07 -9.164 1 98.69 94 ALA A CA 1
ATOM 703 C C . ALA A 1 94 ? 3.498 14.469 -9.758 1 98.69 94 ALA A C 1
ATOM 705 O O . ALA A 1 94 ? 2.486 15.133 -9.984 1 98.69 94 ALA A O 1
ATOM 706 N N . ARG A 1 95 ? 4.727 14.875 -10.031 1 98.56 95 ARG A N 1
ATOM 707 C CA . ARG A 1 95 ? 4.988 16.188 -10.617 1 98.56 95 ARG A CA 1
ATOM 708 C C . ARG A 1 95 ? 4.359 16.297 -12.008 1 98.56 95 ARG A C 1
ATOM 710 O O . ARG A 1 95 ? 3.709 17.297 -12.32 1 98.56 95 ARG A O 1
ATOM 717 N N . GLU A 1 96 ? 4.527 15.312 -12.797 1 98 96 GLU A N 1
ATOM 718 C CA . GLU A 1 96 ? 4.02 15.305 -14.164 1 98 96 GLU A CA 1
ATOM 719 C C . GLU A 1 96 ? 2.492 15.352 -14.188 1 98 96 GLU A C 1
ATOM 721 O O . GLU A 1 96 ? 1.896 15.914 -15.109 1 98 96 GLU A O 1
ATOM 726 N N . LEU A 1 97 ? 1.881 14.797 -13.18 1 97.88 97 LEU A N 1
ATOM 727 C CA . LEU A 1 97 ? 0.425 14.766 -13.102 1 97.88 97 LEU A CA 1
ATOM 728 C C . LEU A 1 97 ? -0.117 16.078 -12.539 1 97.88 97 LEU A C 1
ATOM 730 O O . LEU A 1 97 ? -1.333 16.266 -12.445 1 97.88 97 LEU A O 1
ATOM 734 N N . GLY A 1 98 ? 0.745 16.969 -12.07 1 98.06 98 GLY A N 1
ATOM 735 C CA . GLY A 1 98 ? 0.344 18.281 -11.594 1 98.06 98 GLY A CA 1
ATOM 736 C C . GLY A 1 98 ? -0.111 18.266 -10.141 1 98.06 98 GLY A C 1
ATOM 737 O O . GLY A 1 98 ? -0.84 19.156 -9.711 1 98.06 98 GLY A O 1
ATOM 738 N N . LEU A 1 99 ? 0.233 17.25 -9.406 1 98.44 99 LEU A N 1
ATOM 739 C CA . LEU A 1 99 ? -0.119 17.203 -7.996 1 98.44 99 LEU A CA 1
ATOM 740 C C . LEU A 1 99 ? 0.728 18.188 -7.191 1 98.44 99 LEU A C 1
ATOM 742 O O . LEU A 1 99 ? 1.838 18.547 -7.605 1 98.44 99 LEU A O 1
ATOM 746 N N . LYS A 1 100 ? 0.258 18.625 -6.086 1 98.69 100 LYS A N 1
ATOM 747 C CA . LYS A 1 100 ? 0.756 19.844 -5.434 1 98.69 100 LYS A CA 1
ATOM 748 C C . LYS A 1 100 ? 2.012 19.547 -4.617 1 98.69 100 LYS A C 1
ATOM 750 O O . LYS A 1 100 ? 2.883 20.406 -4.48 1 98.69 100 LYS A O 1
ATOM 755 N N . GLY A 1 101 ? 2.092 18.391 -4.07 1 98.88 101 GLY A N 1
ATOM 756 C CA . GLY A 1 101 ? 3.215 18.141 -3.182 1 98.88 101 GLY A CA 1
ATOM 757 C C . GLY A 1 101 ? 3.475 16.656 -2.945 1 98.88 101 GLY A C 1
ATOM 758 O O . GLY A 1 101 ? 2.771 15.812 -3.488 1 98.88 101 GLY A O 1
ATOM 759 N N . ILE A 1 102 ? 4.551 16.406 -2.209 1 98.94 102 ILE A N 1
ATOM 760 C CA . ILE A 1 102 ? 4.938 15.062 -1.807 1 98.94 102 ILE A CA 1
ATOM 761 C C . ILE A 1 102 ? 5.172 15.023 -0.299 1 98.94 102 ILE A C 1
ATOM 763 O O . ILE A 1 102 ? 5.418 16.062 0.326 1 98.94 102 ILE A O 1
ATOM 767 N N . VAL A 1 103 ? 5 13.898 0.282 1 99 103 VAL A N 1
ATOM 768 C CA . VAL A 1 103 ? 5.262 13.609 1.688 1 99 103 VAL A CA 1
ATOM 769 C C . VAL A 1 103 ? 6.375 12.57 1.803 1 99 103 VAL A C 1
ATOM 771 O O . VAL A 1 103 ? 6.219 11.43 1.353 1 99 103 VAL A O 1
ATOM 774 N N . ILE A 1 104 ? 7.508 12.961 2.379 1 98.94 104 ILE A N 1
ATOM 775 C CA . ILE A 1 104 ? 8.688 12.102 2.354 1 98.94 104 ILE A CA 1
ATOM 776 C C . ILE A 1 104 ? 9.344 12.086 3.734 1 98.94 104 ILE A C 1
ATOM 778 O O . ILE A 1 104 ? 9.031 12.922 4.586 1 98.94 104 ILE A O 1
ATOM 782 N N . GLY A 1 105 ? 10.219 11.148 3.955 1 98.81 105 GLY A N 1
ATOM 783 C CA . GLY A 1 105 ? 11.062 11.039 5.133 1 98.81 105 GLY A CA 1
ATOM 784 C C . GLY A 1 105 ? 11.984 9.844 5.098 1 98.81 105 GLY A C 1
ATOM 785 O O . GLY A 1 105 ? 11.578 8.75 4.691 1 98.81 105 GLY A O 1
ATOM 786 N N . ALA A 1 106 ? 13.188 10.055 5.516 1 98.81 106 ALA A N 1
ATOM 787 C CA . ALA A 1 106 ? 14.18 8.984 5.613 1 98.81 106 ALA A CA 1
ATOM 788 C C . ALA A 1 106 ? 15.125 9.211 6.789 1 98.81 106 ALA A C 1
ATOM 790 O O . ALA A 1 106 ? 15.539 10.344 7.047 1 98.81 106 ALA A O 1
ATOM 791 N N . GLU A 1 107 ? 15.414 8.164 7.469 1 98.38 107 GLU A N 1
ATOM 792 C CA . GLU A 1 107 ? 16.406 8.242 8.539 1 98.38 107 GLU A CA 1
ATOM 793 C C . GLU A 1 107 ? 17.484 7.18 8.367 1 98.38 107 GLU A C 1
ATOM 795 O O . GLU A 1 107 ? 17.281 6.195 7.648 1 98.38 107 GLU A O 1
ATOM 800 N N . ARG A 1 108 ? 18.594 7.465 8.852 1 97.56 108 ARG A N 1
ATOM 801 C CA . ARG A 1 108 ? 19.734 6.555 8.906 1 97.56 108 ARG A CA 1
ATOM 802 C C . ARG A 1 108 ? 20.484 6.691 10.227 1 97.56 108 ARG A C 1
ATOM 804 O O . ARG A 1 108 ? 20.891 7.789 10.602 1 97.56 108 ARG A O 1
ATOM 811 N N . ASN A 1 109 ? 20.594 5.582 10.977 1 95.94 109 ASN A N 1
ATOM 812 C CA . ASN A 1 109 ? 21.312 5.535 12.25 1 95.94 109 ASN A CA 1
ATOM 813 C C . ASN A 1 109 ? 20.75 6.543 13.25 1 95.94 109 ASN A C 1
ATOM 815 O O . ASN A 1 109 ? 21.516 7.25 13.914 1 95.94 109 ASN A O 1
ATOM 819 N N . GLY A 1 110 ? 19.469 6.758 13.164 1 96.5 110 GLY A N 1
ATOM 820 C CA . GLY A 1 110 ? 18.812 7.555 14.188 1 96.5 110 GLY A CA 1
ATOM 821 C C . GLY A 1 110 ? 18.719 9.023 13.836 1 96.5 110 GLY A C 1
ATOM 822 O O . GLY A 1 110 ? 18.156 9.82 14.586 1 96.5 110 GLY A O 1
ATOM 823 N N . ALA A 1 111 ? 19.25 9.422 12.672 1 97.88 111 ALA A N 1
ATOM 824 C CA . ALA A 1 111 ? 19.203 10.812 12.219 1 97.88 111 ALA A CA 1
ATOM 825 C C . ALA A 1 111 ? 18.484 10.922 10.875 1 97.88 111 ALA A C 1
ATOM 827 O O . ALA A 1 111 ? 18.391 9.938 10.141 1 97.88 111 ALA A O 1
ATOM 828 N N . LEU A 1 112 ? 17.984 12.133 10.633 1 98.62 112 LEU A N 1
ATOM 829 C CA . LEU A 1 112 ? 17.422 12.367 9.312 1 98.62 112 LEU A CA 1
ATOM 830 C C . LEU A 1 112 ? 18.469 12.148 8.227 1 98.62 112 LEU A C 1
ATOM 832 O O . LEU A 1 112 ? 19.594 12.648 8.328 1 98.62 112 LEU A O 1
ATOM 836 N N . ASP A 1 113 ? 18.188 11.375 7.258 1 98.62 113 ASP A N 1
ATOM 837 C CA . ASP A 1 113 ? 19.094 11.086 6.152 1 98.62 113 ASP A CA 1
ATOM 838 C C . ASP A 1 113 ? 19.094 12.227 5.133 1 98.62 113 ASP A C 1
ATOM 840 O O . ASP A 1 113 ? 18.375 12.172 4.137 1 98.62 113 ASP A O 1
ATOM 844 N N . ARG A 1 114 ? 19.953 13.133 5.363 1 98.38 114 ARG A N 1
ATOM 845 C CA . ARG A 1 114 ? 19.969 14.352 4.559 1 98.38 114 ARG A CA 1
ATOM 846 C C . ARG A 1 114 ? 20.172 14.031 3.082 1 98.38 114 ARG A C 1
ATOM 848 O O . ARG A 1 114 ? 19.562 14.656 2.215 1 98.38 114 ARG A O 1
ATOM 855 N N . LYS A 1 115 ? 21.031 13.078 2.771 1 98.25 115 LYS A N 1
ATOM 856 C CA . LYS A 1 115 ? 21.328 12.727 1.388 1 98.25 115 LYS A CA 1
ATOM 857 C C . LYS A 1 115 ? 20.094 12.18 0.68 1 98.25 115 LYS A C 1
ATOM 859 O O . LYS A 1 115 ? 19.781 12.594 -0.439 1 98.25 115 LYS A O 1
ATOM 864 N N . ALA A 1 116 ? 19.422 11.258 1.335 1 98.69 116 ALA A N 1
ATOM 865 C CA . ALA A 1 116 ? 18.188 10.703 0.769 1 98.69 116 ALA A CA 1
ATOM 866 C C . ALA A 1 116 ? 17.141 11.797 0.584 1 98.69 116 ALA A C 1
ATOM 868 O O . ALA A 1 116 ? 16.5 11.875 -0.466 1 98.69 116 ALA A O 1
ATOM 869 N N . MET A 1 117 ? 17.047 12.625 1.575 1 98.75 117 MET A N 1
ATOM 870 C CA . MET A 1 117 ? 16.078 13.727 1.523 1 98.75 117 MET A CA 1
ATOM 871 C C . MET A 1 117 ? 16.406 14.672 0.376 1 98.75 117 MET A C 1
ATOM 873 O O . MET A 1 117 ? 15.516 15.055 -0.388 1 98.75 117 MET A O 1
ATOM 877 N N . ASP A 1 118 ? 17.609 14.992 0.288 1 98.69 118 ASP A N 1
ATOM 878 C CA . ASP A 1 118 ? 18.031 15.914 -0.76 1 98.69 118 ASP A CA 1
ATOM 879 C C . ASP A 1 118 ? 17.719 15.352 -2.145 1 98.69 118 ASP A C 1
ATOM 881 O O . ASP A 1 118 ? 17.234 16.078 -3.014 1 98.69 118 ASP A O 1
ATOM 885 N N . ALA A 1 119 ? 18.016 14.117 -2.387 1 98.81 119 ALA A N 1
ATOM 886 C CA . ALA A 1 119 ? 17.75 13.469 -3.668 1 98.81 119 ALA A CA 1
ATOM 887 C C . ALA A 1 119 ? 16.266 13.531 -4.008 1 98.81 119 ALA A C 1
ATOM 889 O O . ALA A 1 119 ? 15.891 13.852 -5.141 1 98.81 119 ALA A O 1
ATOM 890 N N . MET A 1 120 ? 15.422 13.266 -3.035 1 98.88 120 MET A N 1
ATOM 891 C CA . MET A 1 120 ? 13.977 13.25 -3.266 1 98.88 120 MET A CA 1
ATOM 892 C C . MET A 1 120 ? 13.453 14.664 -3.49 1 98.88 120 MET A C 1
ATOM 894 O O . MET A 1 120 ? 12.602 14.883 -4.355 1 98.88 120 MET A O 1
ATOM 898 N N . ILE A 1 121 ? 13.961 15.617 -2.768 1 98.81 121 ILE A N 1
ATOM 899 C CA . ILE A 1 121 ? 13.516 17 -2.889 1 98.81 121 ILE A CA 1
ATOM 900 C C . ILE A 1 121 ? 13.93 17.562 -4.246 1 98.81 121 ILE A C 1
ATOM 902 O O . ILE A 1 121 ? 13.172 18.297 -4.883 1 98.81 121 ILE A O 1
ATOM 906 N N . ARG A 1 122 ? 15.133 17.234 -4.695 1 98.62 122 ARG A N 1
ATOM 907 C CA . ARG A 1 122 ? 15.57 17.656 -6.023 1 98.62 122 ARG A CA 1
ATOM 908 C C . ARG A 1 122 ? 14.648 17.109 -7.105 1 98.62 122 ARG A C 1
ATOM 910 O O . ARG A 1 122 ? 14.312 17.812 -8.062 1 98.62 122 ARG A O 1
ATOM 917 N N . ALA A 1 123 ? 14.219 15.906 -6.949 1 98.69 123 ALA A N 1
ATOM 918 C CA . ALA A 1 123 ? 13.305 15.289 -7.91 1 98.69 123 ALA A CA 1
ATOM 919 C C . ALA A 1 123 ? 11.945 15.977 -7.891 1 98.69 123 ALA A C 1
ATOM 921 O O . ALA A 1 123 ? 11.25 16.031 -8.914 1 98.69 123 ALA A O 1
ATOM 922 N N . ALA A 1 124 ? 11.531 16.406 -6.758 1 98.44 124 ALA A N 1
ATOM 923 C CA . ALA A 1 124 ? 10.234 17.078 -6.613 1 98.44 124 ALA A CA 1
ATOM 924 C C . ALA A 1 124 ? 10.195 18.391 -7.395 1 98.44 124 ALA A C 1
ATOM 926 O O . ALA A 1 124 ? 9.133 18.812 -7.84 1 98.44 124 ALA A O 1
ATOM 927 N N . ASP A 1 125 ? 11.445 19.125 -7.453 1 97.44 125 ASP A N 1
ATOM 928 C CA . ASP A 1 125 ? 11.648 20.281 -8.312 1 97.44 125 ASP A CA 1
ATOM 929 C C . ASP A 1 125 ? 10.539 21.312 -8.125 1 97.44 125 ASP A C 1
ATOM 931 O O . ASP A 1 125 ? 9.859 21.688 -9.086 1 97.44 125 ASP A O 1
ATOM 935 N N . GLY A 1 126 ? 10.32 21.766 -6.891 1 97.25 126 GLY A N 1
ATOM 936 C CA . GLY A 1 126 ? 9.414 22.875 -6.66 1 97.25 126 GLY A CA 1
ATOM 937 C C . GLY A 1 126 ? 8.109 22.469 -6.008 1 97.25 126 GLY A C 1
ATOM 938 O O . GLY A 1 126 ? 7.352 23.312 -5.527 1 97.25 126 GLY A O 1
ATOM 939 N N . LEU A 1 127 ? 7.742 21.172 -5.973 1 98.69 127 LEU A N 1
ATOM 940 C CA . LEU A 1 127 ? 6.562 20.719 -5.242 1 98.69 127 LEU A CA 1
ATOM 941 C C . LEU A 1 127 ? 6.691 21.031 -3.754 1 98.69 127 LEU A C 1
ATOM 943 O O . LEU A 1 127 ? 7.805 21.094 -3.225 1 98.69 127 LEU A O 1
ATOM 947 N N . ASP A 1 128 ? 5.539 21.203 -3.119 1 98.81 128 ASP A N 1
ATOM 948 C CA . ASP A 1 128 ? 5.555 21.266 -1.662 1 98.81 128 ASP A CA 1
ATOM 949 C C . ASP A 1 128 ? 6.074 19.969 -1.053 1 98.81 128 ASP A C 1
ATOM 951 O O . ASP A 1 128 ? 5.75 18.875 -1.531 1 98.81 128 ASP A O 1
ATOM 955 N N . VAL A 1 129 ? 6.879 20.141 -0.012 1 98.94 129 VAL A N 1
ATOM 956 C CA . VAL A 1 129 ? 7.453 18.969 0.626 1 98.94 129 VAL A CA 1
ATOM 957 C C . VAL A 1 129 ? 7.027 18.906 2.09 1 98.94 129 VAL A C 1
ATOM 959 O O . VAL A 1 129 ? 7.254 19.844 2.848 1 98.94 129 VAL A O 1
ATOM 962 N N . THR A 1 130 ? 6.383 17.859 2.473 1 98.94 130 THR A N 1
ATOM 963 C CA . THR A 1 130 ? 6.082 17.547 3.867 1 98.94 130 THR A CA 1
ATOM 964 C C . THR A 1 130 ? 7.02 16.469 4.398 1 98.94 130 THR A C 1
ATOM 966 O O . THR A 1 130 ? 7.188 15.422 3.766 1 98.94 130 THR A O 1
ATOM 969 N N . LEU A 1 131 ? 7.672 16.797 5.473 1 98.94 131 LEU A N 1
ATOM 970 C CA . LEU A 1 131 ? 8.375 15.758 6.223 1 98.94 131 LEU A CA 1
ATOM 971 C C . LEU A 1 131 ? 7.398 14.953 7.082 1 98.94 131 LEU A C 1
ATOM 973 O O . LEU A 1 131 ? 6.719 15.516 7.941 1 98.94 131 LEU A O 1
ATOM 977 N N . HIS A 1 132 ? 7.32 13.664 6.785 1 98.81 132 HIS A N 1
ATOM 978 C CA . HIS A 1 132 ? 6.352 12.875 7.539 1 98.81 132 HIS A CA 1
ATOM 979 C C . HIS A 1 132 ? 6.898 12.492 8.906 1 98.81 132 HIS A C 1
ATOM 981 O O . HIS A 1 132 ? 7.844 13.109 9.398 1 98.81 132 HIS A O 1
ATOM 987 N N . ARG A 1 133 ? 6.395 11.531 9.562 1 98.69 133 ARG A N 1
ATOM 988 C CA . ARG A 1 133 ? 6.574 11.25 10.984 1 98.69 133 ARG A CA 1
ATOM 989 C C . ARG A 1 133 ? 7.957 10.672 11.258 1 98.69 133 ARG A C 1
ATOM 991 O O . ARG A 1 133 ? 8.258 10.258 12.383 1 98.69 133 ARG A O 1
ATOM 998 N N . VAL A 1 134 ? 8.828 10.68 10.242 1 98.75 134 VAL A N 1
ATOM 999 C CA . VAL A 1 134 ? 10.211 10.297 10.5 1 98.75 134 VAL A CA 1
ATOM 1000 C C . VAL A 1 134 ? 10.789 11.133 11.633 1 98.75 134 VAL A C 1
ATOM 1002 O O . VAL A 1 134 ? 11.633 10.664 12.398 1 98.75 134 VAL A O 1
ATOM 1005 N N . VAL A 1 135 ? 10.344 12.352 11.836 1 98.75 135 VAL A N 1
ATOM 1006 C CA . VAL A 1 135 ? 10.797 13.266 12.875 1 98.75 135 VAL A CA 1
ATOM 1007 C C . VAL A 1 135 ? 10.5 12.672 14.25 1 98.75 135 VAL A C 1
ATOM 1009 O O . VAL A 1 135 ? 11.172 13 15.234 1 98.75 135 VAL A O 1
ATOM 1012 N N . ASP A 1 136 ? 9.539 11.805 14.328 1 98.75 136 ASP A N 1
ATOM 1013 C CA . ASP A 1 136 ? 9.109 11.219 15.594 1 98.75 136 ASP A CA 1
ATOM 1014 C C . ASP A 1 136 ? 10.023 10.07 16 1 98.75 136 ASP A C 1
ATOM 1016 O O . ASP A 1 136 ? 9.977 9.609 17.141 1 98.75 136 ASP A O 1
ATOM 1020 N N . VAL A 1 137 ? 10.867 9.57 15.102 1 98.38 137 VAL A N 1
ATOM 1021 C CA . VAL A 1 137 ? 11.609 8.359 15.438 1 98.38 137 VAL A CA 1
ATOM 1022 C C . VAL A 1 137 ? 13.109 8.672 15.492 1 98.38 137 VAL A C 1
ATOM 1024 O O . VAL A 1 137 ? 13.906 7.828 15.898 1 98.38 137 VAL A O 1
ATOM 1027 N N . VAL A 1 138 ? 13.516 9.859 15.078 1 98.44 138 VAL A N 1
ATOM 1028 C CA . VAL A 1 138 ? 14.93 10.219 15.109 1 98.44 138 VAL A CA 1
ATOM 1029 C C . VAL A 1 138 ? 15.344 10.586 16.531 1 98.44 138 VAL A C 1
ATOM 1031 O O . VAL A 1 138 ? 14.492 10.93 17.359 1 98.44 138 VAL A O 1
ATOM 1034 N N . ASP A 1 139 ? 16.625 10.594 16.797 1 97.75 139 ASP A N 1
ATOM 1035 C CA . ASP A 1 139 ? 17.172 10.828 18.125 1 97.75 139 ASP A CA 1
ATOM 1036 C C . ASP A 1 139 ? 17 12.289 18.531 1 97.75 139 ASP A C 1
ATOM 1038 O O . ASP A 1 139 ? 16.859 12.602 19.719 1 97.75 139 ASP A O 1
ATOM 1042 N N . ASP A 1 140 ? 17.094 13.188 17.594 1 98.31 140 ASP A N 1
ATOM 1043 C CA . ASP A 1 140 ? 17.047 14.625 17.844 1 98.31 140 ASP A CA 1
ATOM 1044 C C . ASP A 1 140 ? 16.047 15.312 16.906 1 98.31 140 ASP A C 1
ATOM 1046 O O . ASP A 1 140 ? 16.438 15.859 15.875 1 98.31 140 ASP A O 1
ATOM 1050 N N . PRO A 1 141 ? 14.82 15.383 17.328 1 98.56 141 PRO A N 1
ATOM 1051 C CA . PRO A 1 141 ? 13.789 15.977 16.484 1 98.56 141 PRO A CA 1
ATOM 1052 C C . PRO A 1 141 ? 14.031 17.453 16.188 1 98.56 141 PRO A C 1
ATOM 1054 O O . PRO A 1 141 ? 13.664 17.938 15.117 1 98.56 141 PRO A O 1
ATOM 1057 N N . GLU A 1 142 ? 14.609 18.156 17.094 1 98.56 142 GLU A N 1
ATOM 1058 C CA . GLU 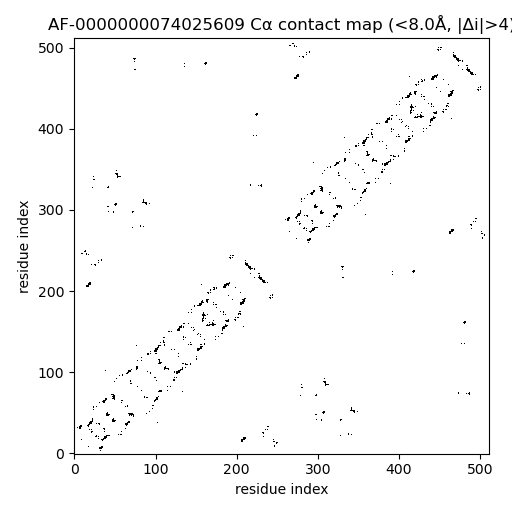A 1 142 ? 14.891 19.578 16.859 1 98.56 142 GLU A CA 1
ATOM 1059 C C . GLU A 1 142 ? 15.922 19.75 15.75 1 98.56 142 GLU A C 1
ATOM 1061 O O . GLU A 1 142 ? 15.781 20.641 14.906 1 98.56 142 GLU A O 1
ATOM 1066 N N . ALA A 1 143 ? 16.922 18.922 15.766 1 98.44 143 ALA A N 1
ATOM 1067 C CA . ALA A 1 143 ? 17.891 18.953 14.672 1 98.44 143 ALA A CA 1
ATOM 1068 C C . ALA A 1 143 ? 17.203 18.625 13.336 1 98.44 143 ALA A C 1
ATOM 1070 O O . ALA A 1 143 ? 17.578 19.172 12.297 1 98.44 143 ALA A O 1
ATOM 1071 N N . ALA A 1 144 ? 16.25 17.734 13.391 1 98.56 144 ALA A N 1
ATOM 1072 C CA . ALA A 1 144 ? 15.5 17.375 12.188 1 98.56 144 ALA A CA 1
ATOM 1073 C C . ALA A 1 144 ? 14.75 18.578 11.633 1 98.56 144 ALA A C 1
ATOM 1075 O O . ALA A 1 144 ? 14.633 18.75 10.422 1 98.56 144 ALA A O 1
ATOM 1076 N N . VAL A 1 145 ? 14.234 19.422 12.516 1 98.75 145 VAL A N 1
ATOM 1077 C CA . VAL A 1 145 ? 13.57 20.656 12.102 1 98.75 145 VAL A CA 1
ATOM 1078 C C . VAL A 1 145 ? 14.539 21.531 11.312 1 98.75 145 VAL A C 1
ATOM 1080 O O . VAL A 1 145 ? 14.211 22.016 10.227 1 98.75 145 VAL A O 1
ATOM 1083 N N . ASP A 1 146 ? 15.711 21.688 11.836 1 98.69 146 ASP A N 1
ATOM 1084 C CA . ASP A 1 146 ? 16.719 22.531 11.18 1 98.69 146 ASP A CA 1
ATOM 1085 C C . ASP A 1 146 ? 17.062 21.969 9.797 1 98.69 146 ASP A C 1
ATOM 1087 O O . ASP A 1 146 ? 17.172 22.719 8.828 1 98.69 146 ASP A O 1
ATOM 1091 N N . ILE A 1 147 ? 17.219 20.703 9.711 1 98.62 147 ILE A N 1
ATOM 1092 C CA . ILE A 1 147 ? 17.547 20.062 8.438 1 98.62 147 ILE A CA 1
ATOM 1093 C C . ILE A 1 147 ? 16.406 20.25 7.449 1 98.62 147 ILE A C 1
ATOM 1095 O O . ILE A 1 147 ? 16.641 20.578 6.281 1 98.62 147 ILE A O 1
ATOM 1099 N N . ALA A 1 148 ? 15.195 20.016 7.91 1 98.69 148 ALA A N 1
ATOM 1100 C CA . ALA A 1 148 ? 14.023 20.188 7.055 1 98.69 148 ALA A CA 1
ATOM 1101 C C . ALA A 1 148 ? 13.945 21.609 6.5 1 98.69 148 ALA A C 1
ATOM 1103 O O . ALA A 1 148 ? 13.68 21.797 5.312 1 98.69 148 ALA A O 1
ATOM 1104 N N . VAL A 1 149 ? 14.188 22.594 7.359 1 98.62 149 VAL A N 1
ATOM 1105 C CA . VAL A 1 149 ? 14.18 24 6.953 1 98.62 149 VAL A CA 1
ATOM 1106 C C . VAL A 1 149 ? 15.273 24.234 5.914 1 98.62 149 VAL A C 1
ATOM 1108 O O . VAL A 1 149 ? 15.016 24.844 4.867 1 98.62 149 VAL A O 1
ATOM 1111 N N . ASP A 1 150 ? 16.438 23.734 6.188 1 98.56 150 ASP A N 1
ATOM 1112 C CA . ASP A 1 150 ? 17.578 23.922 5.297 1 98.56 150 ASP A CA 1
ATOM 1113 C C . ASP A 1 150 ? 17.312 23.344 3.914 1 98.56 150 ASP A C 1
ATOM 1115 O O . ASP A 1 150 ? 17.75 23.875 2.902 1 98.56 150 ASP A O 1
ATOM 1119 N N . LEU A 1 151 ? 16.594 22.266 3.887 1 98.38 151 LEU A N 1
ATOM 1120 C CA . LEU A 1 151 ? 16.328 21.562 2.639 1 98.38 151 LEU A CA 1
ATOM 1121 C C . LEU A 1 151 ? 15.125 22.156 1.916 1 98.38 151 LEU A C 1
ATOM 1123 O O . LEU A 1 151 ? 14.82 21.766 0.786 1 98.38 151 LEU A O 1
ATOM 1127 N N . GLY A 1 152 ? 14.391 23 2.574 1 98.12 152 GLY A N 1
ATOM 1128 C CA . GLY A 1 152 ? 13.312 23.703 1.919 1 98.12 152 GLY A CA 1
ATOM 1129 C C . GLY A 1 152 ? 11.969 23.016 2.064 1 98.12 152 GLY A C 1
ATOM 1130 O O . GLY A 1 152 ? 11.062 23.234 1.251 1 98.12 152 GLY A O 1
ATOM 1131 N N . ALA A 1 153 ? 11.805 22.188 3.08 1 98.62 153 ALA A N 1
ATOM 1132 C CA . ALA A 1 153 ? 10.508 21.562 3.332 1 98.62 153 ALA A CA 1
ATOM 1133 C C . ALA A 1 153 ? 9.469 22.609 3.736 1 98.62 153 ALA A C 1
ATOM 1135 O O . ALA A 1 153 ? 9.797 23.609 4.363 1 98.62 153 ALA A O 1
ATOM 1136 N N . THR A 1 154 ? 8.242 22.312 3.389 1 98.62 154 THR A N 1
ATOM 1137 C CA . THR A 1 154 ? 7.137 23.219 3.639 1 98.62 154 THR A CA 1
ATOM 1138 C C . THR A 1 154 ? 6.535 22.984 5.02 1 98.62 154 THR A C 1
ATOM 1140 O O . THR A 1 154 ? 6.07 23.922 5.672 1 98.62 154 THR A O 1
ATOM 1143 N N . ARG A 1 155 ? 6.539 21.734 5.434 1 98.69 155 ARG A N 1
ATOM 1144 C CA . ARG A 1 155 ? 5.879 21.406 6.695 1 98.69 155 ARG A CA 1
ATOM 1145 C C . ARG A 1 155 ? 6.406 20.094 7.262 1 98.69 155 ARG A C 1
ATOM 1147 O O . ARG A 1 155 ? 7.066 19.328 6.555 1 98.69 155 ARG A O 1
ATOM 1154 N N . ILE A 1 156 ? 6.184 19.906 8.523 1 98.94 156 ILE A N 1
ATOM 1155 C CA . ILE A 1 156 ? 6.531 18.688 9.258 1 98.94 156 ILE A CA 1
ATOM 1156 C C . ILE A 1 156 ? 5.277 18.094 9.898 1 98.94 156 ILE A C 1
ATOM 1158 O O . ILE A 1 156 ? 4.582 18.781 10.656 1 98.94 156 ILE A O 1
ATOM 1162 N N . LEU A 1 157 ? 4.957 16.891 9.508 1 98.94 157 LEU A N 1
ATOM 1163 C CA . LEU A 1 157 ? 3.918 16.109 10.172 1 98.94 157 LEU A CA 1
ATOM 1164 C C . LEU A 1 157 ? 4.48 15.375 11.375 1 98.94 157 LEU A C 1
ATOM 1166 O O . LEU A 1 157 ? 5.453 14.625 11.25 1 98.94 157 LEU A O 1
ATOM 1170 N N . THR A 1 158 ? 3.873 15.562 12.578 1 98.94 158 THR A N 1
ATOM 1171 C CA . THR A 1 158 ? 4.461 14.977 13.773 1 98.94 158 THR A CA 1
ATOM 1172 C C . THR A 1 158 ? 3.391 14.734 14.836 1 98.94 158 THR A C 1
ATOM 1174 O O . THR A 1 158 ? 2.375 15.438 14.875 1 98.94 158 THR A O 1
ATOM 1177 N N . SER A 1 159 ? 3.652 13.75 15.641 1 98.75 159 SER A N 1
ATOM 1178 C CA . SER A 1 159 ? 2.832 13.5 16.828 1 98.75 159 SER A CA 1
ATOM 1179 C C . SER A 1 159 ? 3.477 14.078 18.078 1 98.75 159 SER A C 1
ATOM 1181 O O . SER A 1 159 ? 3.043 13.789 19.203 1 98.75 159 SER A O 1
ATOM 1183 N N . GLY A 1 160 ? 4.598 14.773 17.828 1 98.69 160 GLY A N 1
ATOM 1184 C CA . GLY A 1 160 ? 5.336 15.297 18.969 1 98.69 160 GLY A CA 1
ATOM 1185 C C . GLY A 1 160 ? 6.219 14.25 19.625 1 98.69 160 GLY A C 1
ATOM 1186 O O . GLY A 1 160 ? 6.551 14.375 20.812 1 98.69 160 GLY A O 1
ATOM 1187 N N . GLY A 1 161 ? 6.492 13.195 18.969 1 98.25 161 GLY A N 1
ATOM 1188 C CA . GLY A 1 161 ? 7.41 12.18 19.453 1 98.25 161 GLY A CA 1
ATOM 1189 C C . GLY A 1 161 ? 6.738 11.133 20.312 1 98.25 161 GLY A C 1
ATOM 1190 O O . GLY A 1 161 ? 7.402 10.43 21.078 1 98.25 161 GLY A O 1
ATOM 1191 N N . THR A 1 162 ? 5.434 11.078 20.266 1 98.31 162 THR A N 1
ATOM 1192 C CA . THR A 1 162 ? 4.66 10.109 21.031 1 98.31 162 THR A CA 1
ATOM 1193 C C . THR A 1 162 ? 3.707 9.336 20.125 1 98.31 162 THR A C 1
ATOM 1195 O O . THR A 1 162 ? 3.715 9.531 18.906 1 98.31 162 THR A O 1
ATOM 1198 N N . ARG A 1 163 ? 2.961 8.461 20.656 1 97.69 163 ARG A N 1
ATOM 1199 C CA . ARG A 1 163 ? 2.066 7.605 19.891 1 97.69 163 ARG A CA 1
ATOM 1200 C C . ARG A 1 163 ? 0.965 8.422 19.219 1 97.69 163 ARG A C 1
ATOM 1202 O O . ARG A 1 163 ? 0.533 8.102 18.109 1 97.69 163 ARG A O 1
ATOM 1209 N N . SER A 1 164 ? 0.509 9.445 19.906 1 98.38 164 SER A N 1
ATOM 1210 C CA . SER A 1 164 ? -0.565 10.289 19.391 1 98.38 164 SER A CA 1
ATOM 1211 C C . SER A 1 164 ? -0.269 11.766 19.609 1 98.38 164 SER A C 1
ATOM 1213 O O . SER A 1 164 ? 0.512 12.125 20.5 1 98.38 164 SER A O 1
ATOM 1215 N N . ALA A 1 165 ? -0.937 12.57 18.781 1 98.69 165 ALA A N 1
ATOM 1216 C CA . ALA A 1 165 ? -0.788 14.016 18.938 1 98.69 165 ALA A CA 1
ATOM 1217 C C . ALA A 1 165 ? -1.229 14.469 20.328 1 98.69 165 ALA A C 1
ATOM 1219 O O . ALA A 1 165 ? -0.596 15.336 20.922 1 98.69 165 ALA A O 1
ATOM 1220 N N . GLU A 1 166 ? -2.273 13.859 20.812 1 98.56 166 GLU A N 1
ATOM 1221 C CA . GLU A 1 166 ? -2.799 14.227 22.125 1 98.56 166 GLU A CA 1
ATOM 1222 C C . GLU A 1 166 ? -1.765 13.977 23.219 1 98.56 166 GLU A C 1
ATOM 1224 O O . GLU A 1 166 ? -1.588 14.805 24.125 1 98.56 166 GLU A O 1
ATOM 1229 N N . GLN A 1 167 ? -1.098 12.898 23.125 1 98.56 167 GLN A N 1
ATOM 1230 C CA . GLN A 1 167 ? -0.06 12.555 24.078 1 98.56 167 GLN A CA 1
ATOM 1231 C C . GLN A 1 167 ? 1.2 13.383 23.859 1 98.56 167 GLN A C 1
ATOM 1233 O O . GLN A 1 167 ? 2.074 13.453 24.719 1 98.56 167 GLN A O 1
ATOM 1238 N N . GLY A 1 168 ? 1.287 14.023 22.703 1 98.75 168 GLY A N 1
ATOM 1239 C CA . GLY A 1 168 ? 2.529 14.664 22.297 1 98.75 168 GLY A CA 1
ATOM 1240 C C . GLY A 1 168 ? 2.459 16.188 22.359 1 98.75 168 GLY A C 1
ATOM 1241 O O . GLY A 1 168 ? 3.211 16.875 21.656 1 98.75 168 GLY A O 1
ATOM 1242 N N . ILE A 1 169 ? 1.608 16.688 23.125 1 98.81 169 ILE A N 1
ATOM 1243 C CA . ILE A 1 169 ? 1.373 18.141 23.188 1 98.81 169 ILE A CA 1
ATOM 1244 C C . ILE A 1 169 ? 2.668 18.859 23.562 1 98.81 169 ILE A C 1
ATOM 1246 O O . ILE A 1 169 ? 3.025 19.859 22.938 1 98.81 169 ILE A O 1
ATOM 1250 N N . GLU A 1 170 ? 3.359 18.359 24.547 1 98.75 170 GLU A N 1
ATOM 1251 C CA . GLU A 1 170 ? 4.621 18.984 24.938 1 98.75 170 GLU A CA 1
ATOM 1252 C C . GLU A 1 170 ? 5.621 18.984 23.781 1 98.75 170 GLU A C 1
ATOM 1254 O O . GLU A 1 170 ? 6.266 20 23.5 1 98.75 170 GLU A O 1
ATOM 1259 N N . GLY A 1 171 ? 5.773 17.812 23.125 1 98.81 171 GLY A N 1
ATOM 1260 C CA . GLY A 1 171 ? 6.652 17.719 21.969 1 98.81 171 GLY A CA 1
ATOM 1261 C C . GLY A 1 171 ? 6.23 18.609 20.828 1 98.81 171 GLY A C 1
ATOM 1262 O O . GLY A 1 171 ? 7.078 19.219 20.156 1 98.81 171 GLY A O 1
ATOM 1263 N N . LEU A 1 172 ? 4.945 18.703 20.594 1 98.88 172 LEU A N 1
ATOM 1264 C CA . LEU A 1 172 ? 4.414 19.578 19.562 1 98.88 172 LEU A CA 1
ATOM 1265 C C . LEU A 1 172 ? 4.789 21.031 19.844 1 98.88 172 LEU A C 1
ATOM 1267 O O . LEU A 1 172 ? 5.234 21.75 18.953 1 98.88 172 LEU A O 1
ATOM 1271 N N . ASN A 1 173 ? 4.605 21.438 21.078 1 98.88 173 ASN A N 1
ATOM 1272 C CA . ASN A 1 173 ? 4.965 22.797 21.469 1 98.88 173 ASN A CA 1
ATOM 1273 C C . ASN A 1 173 ? 6.453 23.062 21.281 1 98.88 173 ASN A C 1
ATOM 1275 O O . ASN A 1 173 ? 6.84 24.125 20.781 1 98.88 173 ASN A O 1
ATOM 1279 N N . ARG A 1 174 ? 7.238 22.125 21.656 1 98.81 174 ARG A N 1
ATOM 1280 C CA . ARG A 1 174 ? 8.688 22.266 21.531 1 98.81 174 ARG A CA 1
ATOM 1281 C C . ARG A 1 174 ? 9.094 22.422 20.062 1 98.81 174 ARG A C 1
ATOM 1283 O O . ARG A 1 174 ? 9.898 23.281 19.734 1 98.81 174 ARG A O 1
ATOM 1290 N N . LEU A 1 175 ? 8.57 21.594 19.203 1 98.88 175 LEU A N 1
ATOM 1291 C CA . LEU A 1 175 ? 8.922 21.625 17.781 1 98.88 175 LEU A CA 1
ATOM 1292 C C . LEU A 1 175 ? 8.398 22.891 17.125 1 98.88 175 LEU A C 1
ATOM 1294 O O . LEU A 1 175 ? 9.055 23.453 16.25 1 98.88 175 LEU A O 1
ATOM 1298 N N . HIS A 1 176 ? 7.219 23.297 17.531 1 98.81 176 HIS A N 1
ATOM 1299 C CA . HIS A 1 176 ? 6.691 24.562 17.016 1 98.81 176 HIS A CA 1
ATOM 1300 C C . HIS A 1 176 ? 7.602 25.734 17.375 1 98.81 176 HIS A C 1
ATOM 1302 O O . HIS A 1 176 ? 7.895 26.578 16.531 1 98.81 176 HIS A O 1
ATOM 1308 N N . ALA A 1 177 ? 7.957 25.781 18.641 1 98.75 177 ALA A N 1
ATOM 1309 C CA . ALA A 1 177 ? 8.867 26.844 19.094 1 98.75 177 ALA A CA 1
ATOM 1310 C C . ALA A 1 177 ? 10.18 26.781 18.312 1 98.75 177 ALA A C 1
ATOM 1312 O O . ALA A 1 177 ? 10.695 27.828 17.891 1 98.75 177 ALA A O 1
ATOM 1313 N N . LYS A 1 178 ? 10.719 25.578 18.141 1 98.75 178 LYS A N 1
ATOM 1314 C CA . LYS A 1 178 ? 11.961 25.391 17.406 1 98.75 178 LYS A CA 1
ATOM 1315 C C . LYS A 1 178 ? 11.812 25.859 15.961 1 98.75 178 LYS A C 1
ATOM 1317 O O . LYS A 1 178 ? 12.742 26.438 15.391 1 98.75 178 LYS A O 1
ATOM 1322 N N . ALA A 1 179 ? 10.695 25.578 15.32 1 98.69 179 ALA A N 1
ATOM 1323 C CA . ALA A 1 179 ? 10.43 25.984 13.938 1 98.69 179 ALA A CA 1
ATOM 1324 C C . ALA A 1 179 ? 10.484 27.5 13.797 1 98.69 179 ALA A C 1
ATOM 1326 O O . ALA A 1 179 ? 10.93 28.016 12.766 1 98.69 179 ALA A O 1
ATOM 1327 N N . ALA A 1 180 ? 9.922 28.203 14.805 1 98.25 180 ALA A N 1
ATOM 1328 C CA . ALA A 1 180 ? 9.969 29.672 14.867 1 98.25 180 ALA A CA 1
ATOM 1329 C C . ALA A 1 180 ? 9.406 30.297 13.602 1 98.25 180 ALA A C 1
ATOM 1331 O O . ALA A 1 180 ? 9.977 31.25 13.07 1 98.25 180 ALA A O 1
ATOM 1332 N N . GLY A 1 181 ? 8.453 29.656 13.102 1 97.94 181 GLY A N 1
ATOM 1333 C CA . GLY A 1 181 ? 7.762 30.234 11.953 1 97.94 181 GLY A CA 1
ATOM 1334 C C . GLY A 1 181 ? 8.453 29.938 10.633 1 97.94 181 GLY A C 1
ATOM 1335 O O . GLY A 1 181 ? 7.945 30.297 9.57 1 97.94 181 GLY A O 1
ATOM 1336 N N . ARG A 1 182 ? 9.562 29.219 10.594 1 98.5 182 ARG A N 1
ATOM 1337 C CA . ARG A 1 182 ? 10.312 28.938 9.375 1 98.5 182 ARG A CA 1
ATOM 1338 C C . ARG A 1 182 ? 9.688 27.781 8.602 1 98.5 182 ARG A C 1
ATOM 1340 O O . ARG A 1 182 ? 9.906 27.641 7.391 1 98.5 182 ARG A O 1
ATOM 1347 N N . ILE A 1 183 ? 8.984 26.938 9.289 1 98.69 183 ILE A N 1
ATOM 1348 C CA . ILE A 1 183 ? 8.359 25.75 8.719 1 98.69 183 ILE A CA 1
ATOM 1349 C C . ILE A 1 183 ? 7.07 25.438 9.477 1 98.69 183 ILE A C 1
ATOM 1351 O O . ILE A 1 183 ? 6.996 25.609 10.695 1 98.69 183 ILE A O 1
ATOM 1355 N N . GLU A 1 184 ? 6.066 25 8.773 1 98.62 184 GLU A N 1
ATOM 1356 C CA . GLU A 1 184 ? 4.789 24.672 9.391 1 98.62 184 GLU A CA 1
ATOM 1357 C C . GLU A 1 184 ? 4.871 23.359 10.156 1 98.62 184 GLU A C 1
ATOM 1359 O O . GLU A 1 184 ? 5.414 22.375 9.648 1 98.62 184 GLU A O 1
ATOM 1364 N N . ILE A 1 185 ? 4.402 23.344 11.391 1 98.88 185 ILE A N 1
ATOM 1365 C CA . ILE A 1 185 ? 4.234 22.109 12.156 1 98.88 185 ILE A CA 1
ATOM 1366 C C . ILE A 1 185 ? 2.781 21.641 12.078 1 98.88 185 ILE A C 1
ATOM 1368 O O . ILE A 1 185 ? 1.865 22.406 12.406 1 98.88 185 ILE A O 1
ATOM 1372 N N . MET A 1 186 ? 2.549 20.5 11.594 1 98.94 186 MET A N 1
ATOM 1373 C CA . MET A 1 186 ? 1.227 19.891 11.461 1 98.94 186 MET A CA 1
ATOM 1374 C C . MET A 1 186 ? 1.07 18.719 12.422 1 98.94 186 MET A C 1
ATOM 1376 O O . MET A 1 186 ? 1.894 17.797 12.422 1 98.94 186 MET A O 1
ATOM 1380 N N . ALA A 1 187 ? 0.019 18.766 13.242 1 98.88 187 ALA A N 1
ATOM 1381 C CA . ALA A 1 187 ? -0.224 17.688 14.203 1 98.88 187 ALA A CA 1
ATOM 1382 C C . ALA A 1 187 ? -0.975 16.531 13.562 1 98.88 187 ALA A C 1
ATOM 1384 O O . ALA A 1 187 ? -2.012 16.734 12.922 1 98.88 187 ALA A O 1
ATOM 1385 N N . GLY A 1 188 ? -0.419 15.383 13.734 1 98.56 188 GLY A N 1
ATOM 1386 C CA . GLY A 1 188 ? -1.062 14.172 13.25 1 98.56 188 GLY A CA 1
ATOM 1387 C C . GLY A 1 188 ? -0.887 12.984 14.188 1 98.56 188 GLY A C 1
ATOM 1388 O O . GLY A 1 188 ? -0.274 13.117 15.25 1 98.56 188 GLY A O 1
ATOM 1389 N N . SER A 1 189 ? -1.524 11.898 13.742 1 98.19 189 SER A N 1
ATOM 1390 C CA . SER A 1 189 ? -1.574 10.648 14.5 1 98.19 189 SER A CA 1
ATOM 1391 C C . SER A 1 189 ? -2.674 10.688 15.555 1 98.19 189 SER A C 1
ATOM 1393 O O . SER A 1 189 ? -2.441 11.125 16.688 1 98.19 189 SER A O 1
ATOM 1395 N N . GLY A 1 190 ? -3.766 10.133 15.203 1 97.44 190 GLY A N 1
ATOM 1396 C CA . GLY A 1 190 ? -4.859 9.961 16.156 1 97.44 190 GLY A CA 1
ATOM 1397 C C . GLY A 1 190 ? -5.699 11.211 16.312 1 97.44 190 GLY A C 1
ATOM 1398 O O . GLY A 1 190 ? -6.547 11.281 17.219 1 97.44 190 GLY A O 1
ATOM 1399 N N . VAL A 1 191 ? -5.484 12.266 15.562 1 98.69 191 VAL A N 1
ATOM 1400 C CA . VAL A 1 191 ? -6.312 13.469 15.633 1 98.69 191 VAL A CA 1
ATOM 1401 C C . VAL A 1 191 ? -7.746 13.125 15.219 1 98.69 191 VAL A C 1
ATOM 1403 O O . VAL A 1 191 ? -7.965 12.461 14.211 1 98.69 191 VAL A O 1
ATOM 1406 N N . ASN A 1 192 ? -8.719 13.516 15.984 1 98.5 192 ASN A N 1
ATOM 1407 C CA . ASN A 1 192 ? -10.141 13.32 15.727 1 98.5 192 ASN A CA 1
ATOM 1408 C C . ASN A 1 192 ? -10.984 14.422 16.375 1 98.5 192 ASN A C 1
ATOM 1410 O O . ASN A 1 192 ? -10.445 15.328 17.016 1 98.5 192 ASN A O 1
ATOM 1414 N N . SER A 1 193 ? -12.266 14.336 16.156 1 98.12 193 SER A N 1
ATOM 1415 C CA . SER A 1 193 ? -13.148 15.406 16.609 1 98.12 193 SER A CA 1
ATOM 1416 C C . SER A 1 193 ? -13.188 15.492 18.125 1 98.12 193 SER A C 1
ATOM 1418 O O . SER A 1 193 ? -13.422 16.562 18.688 1 98.12 193 SER A O 1
ATOM 1420 N N . ALA A 1 194 ? -12.906 14.445 18.797 1 98.31 194 ALA A N 1
ATOM 1421 C CA . ALA A 1 194 ? -12.977 14.414 20.25 1 98.31 194 ALA A CA 1
ATOM 1422 C C . ALA A 1 194 ? -11.773 15.102 20.891 1 98.31 194 ALA A C 1
ATOM 1424 O O . ALA A 1 194 ? -11.891 15.734 21.938 1 98.31 194 ALA A O 1
ATOM 1425 N N . ASN A 1 195 ? -10.602 15.047 20.234 1 98.44 195 ASN A N 1
ATOM 1426 C CA . ASN A 1 195 ? -9.406 15.578 20.875 1 98.44 195 ASN A CA 1
ATOM 1427 C C . ASN A 1 195 ? -8.945 16.875 20.219 1 98.44 195 ASN A C 1
ATOM 1429 O O . ASN A 1 195 ? -8.07 17.562 20.75 1 98.44 195 ASN A O 1
ATOM 1433 N N . LEU A 1 196 ? -9.531 17.234 19.125 1 98.31 196 LEU A N 1
ATOM 1434 C CA . LEU A 1 196 ? -9.117 18.406 18.375 1 98.31 196 LEU A CA 1
ATOM 1435 C C . LEU A 1 196 ? -9.211 19.672 19.234 1 98.31 196 LEU A C 1
ATOM 1437 O O . LEU A 1 196 ? -8.273 20.469 19.281 1 98.31 196 LEU A O 1
ATOM 1441 N N . PRO A 1 197 ? -10.312 19.891 20.016 1 97.44 197 PRO A N 1
ATOM 1442 C CA . PRO A 1 197 ? -10.375 21.094 20.844 1 97.44 197 PRO A CA 1
ATOM 1443 C C . PRO A 1 197 ? -9.234 21.172 21.859 1 97.44 197 PRO A C 1
ATOM 1445 O O . PRO A 1 197 ? -8.672 22.25 22.078 1 97.44 197 PRO A O 1
ATOM 1448 N N . LEU A 1 198 ? -8.938 20.047 22.438 1 98.12 198 LEU A N 1
ATOM 1449 C CA . LEU A 1 198 ? -7.832 20 23.375 1 98.12 198 LEU A CA 1
ATOM 1450 C C . LEU A 1 198 ? -6.52 20.391 22.719 1 98.12 198 LEU A C 1
ATOM 1452 O O . LEU A 1 198 ? -5.734 21.156 23.281 1 98.12 198 LEU A O 1
ATOM 1456 N N . LEU A 1 199 ? -6.227 19.906 21.516 1 98.56 199 LEU A N 1
ATOM 1457 C CA . LEU A 1 199 ? -5.023 20.234 20.766 1 98.56 199 LEU A CA 1
ATOM 1458 C C . LEU A 1 199 ? -4.98 21.719 20.422 1 98.56 199 LEU A C 1
ATOM 1460 O O . LEU A 1 199 ? -3.945 22.375 20.594 1 98.56 199 LEU A O 1
ATOM 1464 N N . MET A 1 200 ? -6.105 22.234 20 1 97.06 200 MET A N 1
ATOM 1465 C CA . MET A 1 200 ? -6.199 23.641 19.594 1 97.06 200 MET A CA 1
ATOM 1466 C C . MET A 1 200 ? -5.953 24.562 20.781 1 97.06 200 MET A C 1
ATOM 1468 O O . MET A 1 200 ? -5.34 25.625 20.625 1 97.06 200 MET A O 1
ATOM 1472 N N . GLU A 1 201 ? -6.379 24.141 21.922 1 96.75 201 GLU A N 1
ATOM 1473 C CA . GLU A 1 201 ? -6.266 24.969 23.125 1 96.75 201 GLU A CA 1
ATOM 1474 C C . GLU A 1 201 ? -4.855 24.906 23.703 1 96.75 201 GLU A C 1
ATOM 1476 O O . GLU A 1 201 ? -4.383 25.875 24.312 1 96.75 201 GLU A O 1
ATOM 1481 N N . ASN A 1 202 ? -4.215 23.828 23.469 1 98.38 202 ASN A N 1
ATOM 1482 C CA . ASN A 1 202 ? -2.98 23.594 24.219 1 98.38 202 ASN A CA 1
ATOM 1483 C C . ASN A 1 202 ? -1.756 23.656 23.297 1 98.38 202 ASN A C 1
ATOM 1485 O O . ASN A 1 202 ? -0.641 23.359 23.734 1 98.38 202 ASN A O 1
ATOM 1489 N N . THR A 1 203 ? -1.912 23.953 22.078 1 98.19 203 THR A N 1
ATOM 1490 C CA . THR A 1 203 ? -0.805 24.156 21.156 1 98.19 203 THR A CA 1
ATOM 1491 C C . THR A 1 203 ? -1.071 25.344 20.234 1 98.19 203 THR A C 1
ATOM 1493 O O . THR A 1 203 ? -2.227 25.672 19.969 1 98.19 203 THR A O 1
ATOM 1496 N N . PRO A 1 204 ? -0.046 25.984 19.766 1 97.62 204 PRO A N 1
ATOM 1497 C CA . PRO A 1 204 ? -0.223 27.047 18.766 1 97.62 204 PRO A CA 1
ATOM 1498 C C . PRO A 1 204 ? -0.343 26.5 17.344 1 97.62 204 PRO A C 1
ATOM 1500 O O . PRO A 1 204 ? -0.323 27.281 16.391 1 97.62 204 PRO A O 1
ATOM 1503 N N . ILE A 1 205 ? -0.423 25.219 17.172 1 97.25 205 ILE A N 1
ATOM 1504 C CA . ILE A 1 205 ? -0.473 24.547 15.875 1 97.25 205 ILE A CA 1
ATOM 1505 C C . ILE A 1 205 ? -1.771 24.922 15.164 1 97.25 205 ILE A C 1
ATOM 1507 O O . ILE A 1 205 ? -2.84 24.938 15.773 1 97.25 205 ILE A O 1
ATOM 1511 N N . THR A 1 206 ? -1.642 25.141 13.836 1 97.06 206 THR A N 1
ATOM 1512 C CA . THR A 1 206 ? -2.82 25.547 13.078 1 97.06 206 THR A CA 1
ATOM 1513 C C . THR A 1 206 ? -3.086 24.562 11.93 1 97.06 206 THR A C 1
ATOM 1515 O O . THR A 1 206 ? -3.969 24.797 11.109 1 97.06 206 THR A O 1
ATOM 1518 N N . ALA A 1 207 ? -2.334 23.547 11.789 1 98.31 207 ALA A N 1
ATOM 1519 C CA . ALA A 1 207 ? -2.539 22.516 10.781 1 98.31 207 ALA A CA 1
ATOM 1520 C C . ALA A 1 207 ? -2.756 21.156 11.438 1 98.31 207 ALA A C 1
ATOM 1522 O O . ALA A 1 207 ? -1.991 20.75 12.32 1 98.31 207 ALA A O 1
ATOM 1523 N N . PHE A 1 208 ? -3.797 20.453 11.008 1 98.69 208 PHE A N 1
ATOM 1524 C CA . PHE A 1 208 ? -4.164 19.172 11.609 1 98.69 208 PHE A CA 1
ATOM 1525 C C . PHE A 1 208 ? -4.398 18.109 10.539 1 98.69 208 PHE A C 1
ATOM 1527 O O . PHE A 1 208 ? -4.996 18.406 9.5 1 98.69 208 PHE A O 1
ATOM 1534 N N . HIS A 1 209 ? -3.893 16.969 10.758 1 98.81 209 HIS A N 1
ATOM 1535 C CA . HIS A 1 209 ? -3.918 15.82 9.859 1 98.81 209 HIS A CA 1
ATOM 1536 C C . HIS A 1 209 ? -4.699 14.664 10.477 1 98.81 209 HIS A C 1
ATOM 1538 O O . HIS A 1 209 ? -4.375 14.203 11.57 1 98.81 209 HIS A O 1
ATOM 1544 N N . ALA A 1 210 ? -5.723 14.195 9.805 1 98.62 210 ALA A N 1
ATOM 1545 C CA . ALA A 1 210 ? -6.555 13.117 10.328 1 98.62 210 ALA A CA 1
ATOM 1546 C C . ALA A 1 210 ? -6.941 12.141 9.219 1 98.62 210 ALA A C 1
ATOM 1548 O O . ALA A 1 210 ? -6.996 12.508 8.047 1 98.62 210 ALA A O 1
ATOM 1549 N N . SER A 1 211 ? -7.227 10.898 9.547 1 97.44 211 SER A N 1
ATOM 1550 C CA . SER A 1 211 ? -7.625 9.898 8.562 1 97.44 211 SER A CA 1
ATOM 1551 C C . SER A 1 211 ? -9.141 9.867 8.391 1 97.44 211 SER A C 1
ATOM 1553 O O . SER A 1 211 ? -9.641 9.438 7.348 1 97.44 211 SER A O 1
ATOM 1555 N N . CYS A 1 212 ? -9.859 10.312 9.43 1 97.94 212 CYS A N 1
ATOM 1556 C CA . CYS A 1 212 ? -11.312 10.258 9.398 1 97.94 212 CYS A CA 1
ATOM 1557 C C . CYS A 1 212 ? -11.797 8.891 8.93 1 97.94 212 CYS A C 1
ATOM 1559 O O . CYS A 1 212 ? -12.617 8.797 8.016 1 97.94 212 CYS A O 1
ATOM 1561 N N . SER A 1 213 ? -11.328 7.836 9.539 1 96.56 213 SER A N 1
ATOM 1562 C CA . SER A 1 213 ? -11.656 6.488 9.094 1 96.56 213 SER A CA 1
ATOM 1563 C C . SER A 1 213 ? -12.164 5.633 10.25 1 96.56 213 SER A C 1
ATOM 1565 O O . SER A 1 213 ? -11.977 5.984 11.422 1 96.56 213 SER A O 1
ATOM 1567 N N . GLN A 1 214 ? -12.875 4.645 9.93 1 96.5 214 GLN A N 1
ATOM 1568 C CA . GLN A 1 214 ? -13.359 3.652 10.883 1 96.5 214 GLN A CA 1
ATOM 1569 C C . GLN A 1 214 ? -13.164 2.236 10.352 1 96.5 214 GLN A C 1
ATOM 1571 O O . GLN A 1 214 ? -13.031 2.033 9.141 1 96.5 214 GLN A O 1
ATOM 1576 N N . GLN A 1 215 ? -13.094 1.265 11.234 1 96.44 215 GLN A N 1
ATOM 1577 C CA . GLN A 1 215 ? -13.039 -0.147 10.875 1 96.44 215 GLN A CA 1
ATOM 1578 C C . GLN A 1 215 ? -14.438 -0.744 10.773 1 96.44 215 GLN A C 1
ATOM 1580 O O . GLN A 1 215 ? -15.242 -0.613 11.695 1 96.44 215 GLN A O 1
ATOM 1585 N N . THR A 1 216 ? -14.711 -1.299 9.664 1 96.94 216 THR A N 1
ATOM 1586 C CA . THR A 1 216 ? -15.984 -1.968 9.453 1 96.94 216 THR A CA 1
ATOM 1587 C C . THR A 1 216 ? -15.789 -3.467 9.25 1 96.94 216 THR A C 1
ATOM 1589 O O . THR A 1 216 ? -14.789 -3.889 8.664 1 96.94 216 THR A O 1
ATOM 1592 N N . PRO A 1 217 ? -16.703 -4.312 9.688 1 96.94 217 PRO A N 1
ATOM 1593 C CA . PRO A 1 217 ? -16.531 -5.762 9.547 1 96.94 217 PRO A CA 1
ATOM 1594 C C . PRO A 1 217 ? -16.562 -6.223 8.094 1 96.94 217 PRO A C 1
ATOM 1596 O O . PRO A 1 217 ? -17.328 -5.691 7.285 1 96.94 217 PRO A O 1
ATOM 1599 N N . LEU A 1 218 ? -15.711 -7.176 7.801 1 96.88 218 LEU A N 1
ATOM 1600 C CA . LEU A 1 218 ? -15.758 -7.891 6.531 1 96.88 218 LEU A CA 1
ATOM 1601 C C . LEU A 1 218 ? -16.703 -9.086 6.617 1 96.88 218 LEU A C 1
ATOM 1603 O O . LEU A 1 218 ? -17.125 -9.477 7.707 1 96.88 218 LEU A O 1
ATOM 1607 N N . GLY A 1 219 ? -17.062 -9.609 5.457 1 94.19 219 GLY A N 1
ATOM 1608 C CA . GLY A 1 219 ? -17.812 -10.852 5.469 1 94.19 219 GLY A CA 1
ATOM 1609 C C . GLY A 1 219 ? -17.078 -11.984 6.156 1 94.19 219 GLY A C 1
ATOM 1610 O O . GLY A 1 219 ? -15.852 -12.047 6.125 1 94.19 219 GLY A O 1
ATOM 1611 N N . THR A 1 220 ? -17.797 -12.906 6.699 1 94.88 220 THR A N 1
ATOM 1612 C CA . THR A 1 220 ? -17.234 -13.984 7.504 1 94.88 220 THR A CA 1
ATOM 1613 C C . THR A 1 220 ? -16.25 -14.812 6.684 1 94.88 220 THR A C 1
ATOM 1615 O O . THR A 1 220 ? -15.25 -15.305 7.215 1 94.88 220 THR A O 1
ATOM 1618 N N . ARG A 1 221 ? -16.484 -14.945 5.438 1 95.69 221 ARG A N 1
ATOM 1619 C CA . ARG A 1 221 ? -15.641 -15.773 4.582 1 95.69 221 ARG A CA 1
ATOM 1620 C C . ARG A 1 221 ? -14.219 -15.219 4.5 1 95.69 221 ARG A C 1
ATOM 1622 O O . ARG A 1 221 ? -13.258 -15.984 4.414 1 95.69 221 ARG A O 1
ATOM 1629 N N . TYR A 1 222 ? -14.125 -13.906 4.508 1 97.38 222 TYR A N 1
ATOM 1630 C CA . TYR A 1 222 ? -12.812 -13.281 4.469 1 97.38 222 TYR A CA 1
ATOM 1631 C C . TYR A 1 222 ? -11.969 -13.703 5.664 1 97.38 222 TYR A C 1
ATOM 1633 O O . TYR A 1 222 ? -10.797 -14.078 5.508 1 97.38 222 TYR A O 1
ATOM 1641 N N . ALA A 1 223 ? -12.57 -13.688 6.789 1 95.75 223 ALA A N 1
ATOM 1642 C CA . ALA A 1 223 ? -11.867 -14.102 8.008 1 95.75 223 ALA A CA 1
ATOM 1643 C C . ALA A 1 223 ? -11.508 -15.578 7.957 1 95.75 223 ALA A C 1
ATOM 1645 O O . ALA A 1 223 ? -10.414 -15.977 8.367 1 95.75 223 ALA A O 1
ATOM 1646 N N . GLU A 1 224 ? -12.336 -16.359 7.461 1 96.31 224 GLU A N 1
ATOM 1647 C CA . GLU A 1 224 ? -12.172 -17.797 7.422 1 96.31 224 GLU A CA 1
ATOM 1648 C C . GLU A 1 224 ? -10.969 -18.203 6.57 1 96.31 224 GLU A C 1
ATOM 1650 O O . GLU A 1 224 ? -10.273 -19.172 6.883 1 96.31 224 GLU A O 1
ATOM 1655 N N . VAL A 1 225 ? -10.727 -17.406 5.582 1 97 225 VAL A N 1
ATOM 1656 C CA . VAL A 1 225 ? -9.648 -17.797 4.68 1 97 225 VAL A CA 1
ATOM 1657 C C . VAL A 1 225 ? -8.414 -16.938 4.941 1 97 225 VAL A C 1
ATOM 1659 O O . VAL A 1 225 ? -7.484 -16.922 4.133 1 97 225 VAL A O 1
ATOM 1662 N N . GLY A 1 226 ? -8.445 -16.109 5.957 1 95.75 226 GLY A N 1
ATOM 1663 C CA . GLY A 1 226 ? -7.258 -15.398 6.398 1 95.75 226 GLY A CA 1
ATOM 1664 C C . GLY A 1 226 ? -7.051 -14.078 5.676 1 95.75 226 GLY A C 1
ATOM 1665 O O . GLY A 1 226 ? -5.918 -13.617 5.523 1 95.75 226 GLY A O 1
ATOM 1666 N N . LEU A 1 227 ? -8.086 -13.445 5.148 1 96.38 227 LEU A N 1
ATOM 1667 C CA . LEU A 1 227 ? -7.957 -12.203 4.391 1 96.38 227 LEU A CA 1
ATOM 1668 C C . LEU A 1 227 ? -8.445 -11.016 5.207 1 96.38 227 LEU A C 1
ATOM 1670 O O . LEU A 1 227 ? -8.68 -9.93 4.664 1 96.38 227 LEU A O 1
ATOM 1674 N N . GLY A 1 228 ? -8.609 -11.242 6.488 1 94.81 228 GLY A N 1
ATOM 1675 C CA . GLY A 1 228 ? -8.906 -10.133 7.383 1 94.81 228 GLY A CA 1
ATOM 1676 C C . GLY A 1 228 ? -10.312 -10.195 7.953 1 94.81 228 GLY A C 1
ATOM 1677 O O . GLY A 1 228 ? -11.164 -10.922 7.449 1 94.81 228 GLY A O 1
ATOM 1678 N N . GLN A 1 229 ? -10.609 -9.359 9.023 1 95.88 229 GLN A N 1
ATOM 1679 C CA . GLN A 1 229 ? -11.891 -9.336 9.711 1 95.88 229 GLN A CA 1
ATOM 1680 C C . GLN A 1 229 ? -12.617 -8.016 9.484 1 95.88 229 GLN A C 1
ATOM 1682 O O . GLN A 1 229 ? -13.852 -7.957 9.555 1 95.88 229 GLN A O 1
ATOM 1687 N N . THR A 1 230 ? -11.805 -6.98 9.305 1 97.12 230 THR A N 1
ATOM 1688 C CA . THR A 1 230 ? -12.359 -5.645 9.117 1 97.12 230 THR A CA 1
ATOM 1689 C C . THR A 1 230 ? -11.695 -4.938 7.941 1 97.12 230 THR A C 1
ATOM 1691 O O . THR A 1 230 ? -10.672 -5.398 7.434 1 97.12 230 THR A O 1
ATOM 1694 N N . LYS A 1 231 ? -12.281 -3.941 7.512 1 96.69 231 LYS A N 1
ATOM 1695 C CA . LYS A 1 231 ? -11.703 -3.047 6.516 1 96.69 231 LYS A CA 1
ATOM 1696 C C . LYS A 1 231 ? -11.812 -1.59 6.953 1 96.69 231 LYS A C 1
ATOM 1698 O O . LYS A 1 231 ? -12.742 -1.22 7.668 1 96.69 231 LYS A O 1
ATOM 1703 N N . ARG A 1 232 ? -10.859 -0.837 6.57 1 96.25 232 ARG A N 1
ATOM 1704 C CA . ARG A 1 232 ? -10.852 0.6 6.828 1 96.25 232 ARG A CA 1
ATOM 1705 C C . ARG A 1 232 ? -11.742 1.337 5.836 1 96.25 232 ARG A C 1
ATOM 1707 O O . ARG A 1 232 ? -11.648 1.12 4.625 1 96.25 232 ARG A O 1
ATOM 1714 N N . GLU A 1 233 ? -12.609 2.166 6.344 1 96 233 GLU A N 1
ATOM 1715 C CA . GLU A 1 233 ? -13.492 2.971 5.508 1 96 233 GLU A CA 1
ATOM 1716 C C . GLU A 1 233 ? -13.508 4.426 5.965 1 96 233 GLU A C 1
ATOM 1718 O O . GLU A 1 233 ? -13.406 4.707 7.16 1 96 233 GLU A O 1
ATOM 1723 N N . PHE A 1 234 ? -13.625 5.266 4.969 1 97.31 234 PHE A N 1
ATOM 1724 C CA . PHE A 1 234 ? -13.742 6.688 5.266 1 97.31 234 PHE A CA 1
ATOM 1725 C C . PHE A 1 234 ? -15.016 6.977 6.047 1 97.31 234 PHE A C 1
ATOM 1727 O O . PHE A 1 234 ? -16.078 6.426 5.738 1 97.31 234 PHE A O 1
ATOM 1734 N N . ASP A 1 235 ? -14.906 7.859 7.051 1 97.81 235 ASP A N 1
ATOM 1735 C CA . ASP A 1 235 ? -16.031 8.305 7.863 1 97.81 235 ASP A CA 1
ATOM 1736 C C . ASP A 1 235 ? -16.344 9.781 7.605 1 97.81 235 ASP A C 1
ATOM 1738 O O . ASP A 1 235 ? -15.812 10.664 8.281 1 97.81 235 ASP A O 1
ATOM 1742 N N . PRO A 1 236 ? -17.25 10.039 6.691 1 96.31 236 PRO A N 1
ATOM 1743 C CA . PRO A 1 236 ? -17.547 11.43 6.348 1 96.31 236 PRO A CA 1
ATOM 1744 C C . PRO A 1 236 ? -18.094 12.227 7.527 1 96.31 236 PRO A C 1
ATOM 1746 O O . PRO A 1 236 ? -17.906 13.438 7.605 1 96.31 236 PRO A O 1
ATOM 1749 N N . LEU A 1 237 ? -18.766 11.562 8.453 1 97.06 237 LEU A N 1
ATOM 1750 C CA . LEU A 1 237 ? -19.297 12.266 9.617 1 97.06 237 LEU A CA 1
ATOM 1751 C C . LEU A 1 237 ? -18.172 12.781 10.508 1 97.06 237 LEU A C 1
ATOM 1753 O O . LEU A 1 237 ? -18.25 13.906 11.016 1 97.06 237 LEU A O 1
ATOM 1757 N N . GLU A 1 238 ? -17.188 11.977 10.719 1 98.12 238 GLU A N 1
ATOM 1758 C CA . GLU A 1 238 ? -16.016 12.422 11.477 1 98.12 238 GLU A CA 1
ATOM 1759 C C . GLU A 1 238 ? -15.336 13.602 10.797 1 98.12 238 GLU A C 1
ATOM 1761 O O . GLU A 1 238 ? -14.938 14.562 11.461 1 98.12 238 GLU A O 1
ATOM 1766 N N . ALA A 1 239 ? -15.164 13.531 9.484 1 97.94 239 ALA A N 1
ATOM 1767 C CA . ALA A 1 239 ? -14.555 14.625 8.719 1 97.94 239 ALA A CA 1
ATOM 1768 C C . ALA A 1 239 ? -15.359 15.914 8.875 1 97.94 239 ALA A C 1
ATOM 1770 O O . ALA A 1 239 ? -14.789 16.984 9.062 1 97.94 239 ALA A O 1
ATOM 1771 N N . GLU A 1 240 ? -16.625 15.781 8.805 1 96.38 240 GLU A N 1
ATOM 1772 C CA . GLU A 1 240 ? -17.516 16.938 8.945 1 96.38 240 GLU A CA 1
ATOM 1773 C C . GLU A 1 240 ? -17.375 17.562 10.328 1 96.38 240 GLU A C 1
ATOM 1775 O O . GLU A 1 240 ? -17.328 18.797 10.453 1 96.38 240 GLU A O 1
ATOM 1780 N N . LYS A 1 241 ? -17.359 16.734 11.336 1 97.44 241 LYS A N 1
ATOM 1781 C CA . LYS A 1 241 ? -17.219 17.234 12.695 1 97.44 241 LYS A CA 1
ATOM 1782 C C . LYS A 1 241 ? -15.914 18 12.867 1 97.44 241 LYS A C 1
ATOM 1784 O O . LYS A 1 241 ? -15.898 19.094 13.43 1 97.44 241 LYS A O 1
ATOM 1789 N N . ILE A 1 242 ? -14.836 17.453 12.398 1 97.69 242 ILE A N 1
ATOM 1790 C CA . ILE A 1 242 ? -13.539 18.094 12.508 1 97.69 242 ILE A CA 1
ATOM 1791 C C . ILE A 1 242 ? -13.562 19.438 11.766 1 97.69 242 ILE A C 1
ATOM 1793 O O . ILE A 1 242 ? -13.156 20.453 12.312 1 97.69 242 ILE A O 1
ATOM 1797 N N . ALA A 1 243 ? -14.047 19.391 10.531 1 95.94 243 ALA A N 1
ATOM 1798 C CA . ALA A 1 243 ? -14.133 20.609 9.719 1 95.94 243 ALA A CA 1
ATOM 1799 C C . ALA A 1 243 ? -14.945 21.688 10.438 1 95.94 243 ALA A C 1
ATOM 1801 O O . ALA A 1 243 ? -14.562 22.859 10.438 1 95.94 243 ALA A O 1
ATOM 1802 N N . SER A 1 244 ? -16.016 21.297 11.031 1 94.5 244 SER A N 1
ATOM 1803 C CA . SER A 1 244 ? -16.891 22.234 11.734 1 94.5 244 SER A CA 1
ATOM 1804 C C . SER A 1 244 ? -16.172 22.891 12.906 1 94.5 244 SER A C 1
ATOM 1806 O O . SER A 1 244 ? -16.297 24.094 13.133 1 94.5 244 SER A O 1
ATOM 1808 N N . ILE A 1 245 ? -15.43 22.109 13.641 1 95.69 245 ILE A N 1
ATOM 1809 C CA . ILE A 1 245 ? -14.688 22.641 14.773 1 95.69 245 ILE A CA 1
ATOM 1810 C C . ILE A 1 245 ? -13.648 23.656 14.297 1 95.69 245 ILE A C 1
ATOM 1812 O O . ILE A 1 245 ? -13.523 24.734 14.867 1 95.69 245 ILE A O 1
ATOM 1816 N N . LEU A 1 246 ? -12.961 23.312 13.242 1 94.44 246 LEU A N 1
ATOM 1817 C CA . LEU A 1 246 ? -11.898 24.172 12.719 1 94.44 246 LEU A CA 1
ATOM 1818 C C . LEU A 1 246 ? -12.477 25.469 12.156 1 94.44 246 LEU A C 1
ATOM 1820 O O . LEU A 1 246 ? -11.875 26.531 12.305 1 94.44 246 LEU A O 1
ATOM 1824 N N . ARG A 1 247 ? -13.625 25.438 11.594 1 88.69 247 ARG A N 1
ATOM 1825 C CA . ARG A 1 247 ? -14.258 26.578 10.961 1 88.69 247 ARG A CA 1
ATOM 1826 C C . ARG A 1 247 ? -14.875 27.516 12 1 88.69 247 ARG A C 1
ATOM 1828 O O . ARG A 1 247 ? -15.039 28.703 11.758 1 88.69 247 ARG A O 1
ATOM 1835 N N . ALA A 1 248 ? -15.305 26.953 13.062 1 85.94 248 ALA A N 1
ATOM 1836 C CA . ALA A 1 248 ? -15.961 27.734 14.102 1 85.94 248 ALA A CA 1
ATOM 1837 C C . ALA A 1 248 ? -14.984 28.688 14.773 1 85.94 248 ALA A C 1
ATOM 1839 O O . ALA A 1 248 ? -15.391 29.672 15.398 1 85.94 248 ALA A O 1
ATOM 1840 N N . LYS A 1 249 ? -13.766 28.359 14.766 1 75 249 LYS A N 1
ATOM 1841 C CA . LYS A 1 249 ? -12.781 29.219 15.422 1 75 249 LYS A CA 1
ATOM 1842 C C . LYS A 1 249 ? -12.352 30.359 14.508 1 75 249 LYS A C 1
ATOM 1844 O O . LYS A 1 249 ? -11.266 30.922 14.672 1 75 249 LYS A O 1
ATOM 1849 N N . LEU A 1 250 ? -13.227 30.844 13.68 1 62.91 250 LEU A N 1
ATOM 1850 C CA . LEU A 1 250 ? -12.984 31.984 12.789 1 62.91 250 LEU A CA 1
ATOM 1851 C C . LEU A 1 250 ? -12.75 33.25 13.594 1 62.91 250 LEU A C 1
ATOM 1853 O O . LEU A 1 250 ? -13.359 33.469 14.641 1 62.91 250 LEU A O 1
ATOM 1857 N N . PRO A 1 251 ? -11.562 33.875 13.359 1 58.19 251 PRO A N 1
ATOM 1858 C CA . PRO A 1 251 ? -11.352 35.156 14.031 1 58.19 251 PRO A CA 1
ATOM 1859 C C . PRO A 1 251 ? -12.562 36.094 13.93 1 58.19 251 PRO A C 1
ATOM 1861 O O . PRO A 1 251 ? -13.297 36.031 12.938 1 58.19 251 PRO A O 1
ATOM 1864 N N . GLU A 1 252 ? -13.164 36.5 15.039 1 51.44 252 GLU A N 1
ATOM 1865 C CA . GLU A 1 252 ? -14.172 37.562 15.031 1 51.44 252 GLU A CA 1
ATOM 1866 C C . GLU A 1 252 ? -13.789 38.688 14.055 1 51.44 252 GLU A C 1
ATOM 1868 O O . GLU A 1 252 ? -12.617 39.031 13.938 1 51.44 252 GLU A O 1
ATOM 1873 N N . PRO A 1 253 ? -14.664 38.875 12.984 1 49.22 253 PRO A N 1
ATOM 1874 C CA . PRO A 1 253 ? -14.359 40 12.117 1 49.22 253 PRO A CA 1
ATOM 1875 C C . PRO A 1 253 ? -13.812 41.219 12.898 1 49.22 253 PRO A C 1
ATOM 1877 O O . PRO A 1 253 ? -14.172 41.406 14.055 1 49.22 253 PRO A O 1
ATOM 1880 N N . ALA A 1 254 ? -12.562 41.594 12.672 1 46.06 254 ALA A N 1
ATOM 1881 C CA . ALA A 1 254 ? -12.078 42.875 13.234 1 46.06 254 ALA A CA 1
ATOM 1882 C C . ALA A 1 254 ? -13.195 43.906 13.297 1 46.06 254 ALA A C 1
ATOM 1884 O O . ALA A 1 254 ? -13.836 44.188 12.289 1 46.06 254 ALA A O 1
ATOM 1885 N N . GLY A 1 255 ? -13.945 43.969 14.328 1 36.88 255 GLY A N 1
ATOM 1886 C CA . GLY A 1 255 ? -14.781 45.156 14.422 1 36.88 255 GLY A CA 1
ATOM 1887 C C . GLY A 1 255 ? -14.156 46.375 13.773 1 36.88 255 GLY A C 1
ATOM 1888 O O . GLY A 1 255 ? -12.984 46.688 14.008 1 36.88 255 GLY A O 1
ATOM 1889 N N . GLN A 1 256 ? -14.828 46.906 12.602 1 34.5 256 GLN A N 1
ATOM 1890 C CA . GLN A 1 256 ? -14.555 48.312 12.273 1 34.5 256 GLN A CA 1
ATOM 1891 C C . GLN A 1 256 ? -14.773 49.219 13.484 1 34.5 256 GLN A C 1
ATOM 1893 O O . GLN A 1 256 ? -15.773 49.094 14.188 1 34.5 256 GLN A O 1
ATOM 1898 N N . MET B 1 1 ? 31.062 -4.055 -11.836 1 21.94 1 MET B N 1
ATOM 1899 C CA . MET B 1 1 ? 30.859 -5.398 -12.375 1 21.94 1 MET B CA 1
ATOM 1900 C C . MET B 1 1 ? 29.844 -6.176 -11.547 1 21.94 1 MET B C 1
ATOM 1902 O O . MET B 1 1 ? 30.094 -6.504 -10.391 1 21.94 1 MET B O 1
ATOM 1906 N N . LEU B 1 2 ? 28.625 -5.793 -11.594 1 27.73 2 LEU B N 1
ATOM 1907 C CA . LEU B 1 2 ? 27.562 -6.41 -10.828 1 27.73 2 LEU B CA 1
ATOM 1908 C C . LEU B 1 2 ? 27.609 -7.93 -10.953 1 27.73 2 LEU B C 1
ATOM 1910 O O . LEU B 1 2 ? 27.594 -8.469 -12.062 1 27.73 2 LEU B O 1
ATOM 1914 N N . LEU B 1 3 ? 28.422 -8.578 -10.141 1 29.56 3 LEU B N 1
ATOM 1915 C CA . LEU B 1 3 ? 28.5 -10.039 -10.117 1 29.56 3 LEU B CA 1
ATOM 1916 C C . LEU B 1 3 ? 27.156 -10.656 -10.453 1 29.56 3 LEU B C 1
ATOM 1918 O O . LEU B 1 3 ? 26.172 -10.422 -9.758 1 29.56 3 LEU B O 1
ATOM 1922 N N . ARG B 1 4 ? 26.828 -10.711 -11.719 1 35.38 4 ARG B N 1
ATOM 1923 C CA . ARG B 1 4 ? 25.781 -11.594 -12.211 1 35.38 4 ARG B CA 1
ATOM 1924 C C . ARG B 1 4 ? 25.781 -12.914 -11.445 1 35.38 4 ARG B C 1
ATOM 1926 O O . ARG B 1 4 ? 26.734 -13.688 -11.523 1 35.38 4 ARG B O 1
ATOM 1933 N N . TRP B 1 5 ? 25.469 -12.875 -10.156 1 34.75 5 TRP B N 1
ATOM 1934 C CA . TRP B 1 5 ? 25.281 -14.203 -9.586 1 34.75 5 TRP B CA 1
ATOM 1935 C C . TRP B 1 5 ? 24.703 -15.156 -10.625 1 34.75 5 TRP B C 1
ATOM 1937 O O . TRP B 1 5 ? 23.75 -14.82 -11.328 1 34.75 5 TRP B O 1
ATOM 1947 N N . PRO B 1 6 ? 25.391 -16.016 -11.219 1 37.88 6 PRO B N 1
ATOM 1948 C CA . PRO B 1 6 ? 24.812 -16.969 -12.156 1 37.88 6 PRO B CA 1
ATOM 1949 C C . PRO B 1 6 ? 23.453 -17.5 -11.711 1 37.88 6 PRO B C 1
ATOM 1951 O O . PRO B 1 6 ? 23.203 -18.703 -11.797 1 37.88 6 PRO B O 1
ATOM 1954 N N . TRP B 1 7 ? 22.766 -16.766 -10.789 1 42.19 7 TRP B N 1
ATOM 1955 C CA . TRP B 1 7 ? 21.578 -17.328 -10.156 1 42.19 7 TRP B CA 1
ATOM 1956 C C . TRP B 1 7 ? 20.594 -17.844 -11.203 1 42.19 7 TRP B C 1
ATOM 1958 O O . TRP B 1 7 ? 20.188 -17.094 -12.102 1 42.19 7 TRP B O 1
ATOM 1968 N N . GLN B 1 8 ? 20.781 -19.047 -11.672 1 44.97 8 GLN B N 1
ATOM 1969 C CA . GLN B 1 8 ? 20.062 -19.719 -12.742 1 44.97 8 GLN B CA 1
ATOM 1970 C C . GLN B 1 8 ? 18.562 -19.797 -12.438 1 44.97 8 GLN B C 1
ATOM 1972 O O . GLN B 1 8 ? 18.172 -20.109 -11.32 1 44.97 8 GLN B O 1
ATOM 1977 N N . THR B 1 9 ? 17.75 -18.984 -13.07 1 53.66 9 THR B N 1
ATOM 1978 C CA . THR B 1 9 ? 16.328 -19.234 -13.227 1 53.66 9 THR B CA 1
ATOM 1979 C C . THR B 1 9 ? 16.031 -20.734 -13.211 1 53.66 9 THR B C 1
ATOM 1981 O O . THR B 1 9 ? 16.953 -21.547 -13.375 1 53.66 9 THR B O 1
ATOM 1984 N N . MET B 1 10 ? 14.867 -21.125 -12.586 1 56.69 10 MET B N 1
ATOM 1985 C CA . MET B 1 10 ? 14.469 -22.516 -12.688 1 56.69 10 MET B CA 1
ATOM 1986 C C . MET B 1 10 ? 14.914 -23.109 -14.023 1 56.69 10 MET B C 1
ATOM 1988 O O . MET B 1 10 ? 14.914 -22.422 -15.039 1 56.69 10 MET B O 1
ATOM 1992 N N . PRO B 1 11 ? 15.555 -24.266 -13.914 1 52.56 11 PRO B N 1
ATOM 1993 C CA . PRO B 1 11 ? 15.875 -24.891 -15.195 1 52.56 11 PRO B CA 1
ATOM 1994 C C . PRO B 1 11 ? 14.68 -24.953 -16.141 1 52.56 11 PRO B C 1
ATOM 1996 O O . PRO B 1 11 ? 13.539 -25.109 -15.695 1 52.56 11 PRO B O 1
ATOM 1999 N N . GLN B 1 12 ? 14.812 -24.531 -17.344 1 59.03 12 GLN B N 1
ATOM 2000 C CA . GLN B 1 12 ? 13.805 -24.484 -18.406 1 59.03 12 GLN B CA 1
ATOM 2001 C C . GLN B 1 12 ? 12.992 -25.766 -18.453 1 59.03 12 GLN B C 1
ATOM 2003 O O . GLN B 1 12 ? 11.836 -25.766 -18.891 1 59.03 12 GLN B O 1
ATOM 2008 N N . ASN B 1 13 ? 13.508 -26.828 -17.734 1 64.88 13 ASN B N 1
ATOM 2009 C CA . ASN B 1 13 ? 12.805 -28.094 -17.906 1 64.88 13 ASN B CA 1
ATOM 2010 C C . ASN B 1 13 ? 12.016 -28.484 -16.672 1 64.88 13 ASN B C 1
ATOM 2012 O O . ASN B 1 13 ? 11.477 -29.594 -16.594 1 64.88 13 ASN B O 1
ATOM 2016 N N . SER B 1 14 ? 11.867 -27.625 -15.773 1 78.5 14 SER B N 1
ATOM 2017 C CA . SER B 1 14 ? 11.086 -27.969 -14.586 1 78.5 14 SER B CA 1
ATOM 2018 C C . SER B 1 14 ? 9.594 -27.922 -14.883 1 78.5 14 SER B C 1
ATOM 2020 O O . SER B 1 14 ? 9.109 -27.016 -15.547 1 78.5 14 SER B O 1
ATOM 2022 N N . PRO B 1 15 ? 8.93 -28.953 -14.484 1 87.88 15 PRO B N 1
ATOM 2023 C CA . PRO B 1 15 ? 7.48 -28.938 -14.68 1 87.88 15 PRO B CA 1
ATOM 2024 C C . PRO B 1 15 ? 6.77 -27.984 -13.719 1 87.88 15 PRO B C 1
ATOM 2026 O O . PRO B 1 15 ? 5.551 -27.797 -13.812 1 87.88 15 PRO B O 1
ATOM 2029 N N . TYR B 1 16 ? 7.551 -27.438 -12.805 1 94.69 16 TYR B N 1
ATOM 2030 C CA . TYR B 1 16 ? 6.938 -26.594 -11.781 1 94.69 16 TYR B CA 1
ATOM 2031 C C . TYR B 1 16 ? 7.227 -25.125 -12.047 1 94.69 16 TYR B C 1
ATOM 2033 O O . TYR B 1 16 ? 8.281 -24.781 -12.594 1 94.69 16 TYR B O 1
ATOM 2041 N N . THR B 1 17 ? 6.336 -24.328 -11.719 1 96.5 17 THR B N 1
ATOM 2042 C CA . THR B 1 17 ? 6.488 -22.875 -11.773 1 96.5 17 THR B CA 1
ATOM 2043 C C . THR B 1 17 ? 6.543 -22.281 -10.367 1 96.5 17 THR B C 1
ATOM 2045 O O . THR B 1 17 ? 5.742 -22.656 -9.5 1 96.5 17 THR B O 1
ATOM 2048 N N . PHE B 1 18 ? 7.547 -21.438 -10.141 1 97.94 18 PHE B N 1
ATOM 2049 C CA . PHE B 1 18 ? 7.727 -20.766 -8.859 1 97.94 18 PHE B CA 1
ATOM 2050 C C . PHE B 1 18 ? 7.477 -19.266 -8.992 1 97.94 18 PHE B C 1
ATOM 2052 O O . PHE B 1 18 ? 8.203 -18.578 -9.711 1 97.94 18 PHE B O 1
ATOM 2059 N N . GLU B 1 19 ? 6.441 -18.797 -8.273 1 98.56 19 GLU B N 1
ATOM 2060 C CA . GLU B 1 19 ? 6.133 -17.359 -8.227 1 98.56 19 GLU B CA 1
ATOM 2061 C C . GLU B 1 19 ? 6.375 -16.797 -6.828 1 98.56 19 GLU B C 1
ATOM 2063 O O . GLU B 1 19 ? 5.945 -17.375 -5.832 1 98.56 19 GLU B O 1
ATOM 2068 N N . ILE B 1 20 ? 7.051 -15.672 -6.77 1 98.62 20 ILE B N 1
ATOM 2069 C CA . ILE B 1 20 ? 7.305 -14.992 -5.504 1 98.62 20 ILE B CA 1
ATOM 2070 C C . ILE B 1 20 ? 6.609 -13.641 -5.492 1 98.62 20 ILE B C 1
ATOM 2072 O O . ILE B 1 20 ? 6.723 -12.867 -6.449 1 98.62 20 ILE B O 1
ATOM 2076 N N . CYS B 1 21 ? 5.793 -13.375 -4.488 1 98.19 21 CYS B N 1
ATOM 2077 C CA . CYS B 1 21 ? 5.273 -12.016 -4.363 1 98.19 21 CYS B CA 1
ATOM 2078 C C . CYS B 1 21 ? 6.309 -11.094 -3.734 1 98.19 21 CYS B C 1
ATOM 2080 O O . CYS B 1 21 ? 6.906 -11.43 -2.711 1 98.19 21 CYS B O 1
ATOM 2082 N N . ALA B 1 22 ? 6.574 -9.977 -4.344 1 97.88 22 ALA B N 1
ATOM 2083 C CA . ALA B 1 22 ? 7.617 -9.031 -3.961 1 97.88 22 ALA B CA 1
ATOM 2084 C C . ALA B 1 22 ? 7.051 -7.629 -3.793 1 97.88 22 ALA B C 1
ATOM 2086 O O . ALA B 1 22 ? 6.289 -7.156 -4.637 1 97.88 22 ALA B O 1
ATOM 2087 N N . GLU B 1 23 ? 7.484 -6.906 -2.674 1 97.75 23 GLU B N 1
ATOM 2088 C CA . GLU B 1 23 ? 6.926 -5.582 -2.412 1 97.75 23 GLU B CA 1
ATOM 2089 C C . GLU B 1 23 ? 8.031 -4.551 -2.211 1 97.75 23 GLU B C 1
ATOM 2091 O O . GLU B 1 23 ? 7.77 -3.439 -1.743 1 97.75 23 GLU B O 1
ATOM 2096 N N . SER B 1 24 ? 9.266 -4.914 -2.434 1 97.44 24 SER B N 1
ATOM 2097 C CA . SER B 1 24 ? 10.398 -4.004 -2.283 1 97.44 24 SER B CA 1
ATOM 2098 C C . SER B 1 24 ? 11.43 -4.223 -3.381 1 97.44 24 SER B C 1
ATOM 2100 O O . SER B 1 24 ? 11.5 -5.305 -3.969 1 97.44 24 SER B O 1
ATOM 2102 N N . PRO B 1 25 ? 12.211 -3.201 -3.621 1 96.44 25 PRO B N 1
ATOM 2103 C CA . PRO B 1 25 ? 13.273 -3.389 -4.609 1 96.44 25 PRO B CA 1
ATOM 2104 C C . PRO B 1 25 ? 14.203 -4.551 -4.266 1 96.44 25 PRO B C 1
ATOM 2106 O O . PRO B 1 25 ? 14.594 -5.316 -5.148 1 96.44 25 PRO B O 1
ATOM 2109 N N . ALA B 1 26 ? 14.531 -4.703 -3.01 1 95.38 26 ALA B N 1
ATOM 2110 C CA . ALA B 1 26 ? 15.398 -5.797 -2.574 1 95.38 26 ALA B CA 1
ATOM 2111 C C . ALA B 1 26 ? 14.773 -7.152 -2.877 1 95.38 26 ALA B C 1
ATOM 2113 O O . ALA B 1 26 ? 15.445 -8.062 -3.359 1 95.38 26 ALA B O 1
ATOM 2114 N N . ALA B 1 27 ? 13.508 -7.246 -2.59 1 97.06 27 ALA B N 1
ATOM 2115 C CA . ALA B 1 27 ? 12.797 -8.5 -2.842 1 97.06 27 ALA B CA 1
ATOM 2116 C C . ALA B 1 27 ? 12.727 -8.797 -4.336 1 97.06 27 ALA B C 1
ATOM 2118 O O . ALA B 1 27 ? 12.93 -9.945 -4.754 1 97.06 27 ALA B O 1
ATOM 2119 N N . ILE B 1 28 ? 12.422 -7.777 -5.164 1 97.12 28 ILE B N 1
ATOM 2120 C CA . ILE B 1 28 ? 12.352 -7.945 -6.609 1 97.12 28 ILE B CA 1
ATOM 2121 C C . ILE B 1 28 ? 13.688 -8.469 -7.133 1 97.12 28 ILE B C 1
ATOM 2123 O O . ILE B 1 28 ? 13.734 -9.484 -7.832 1 97.12 28 ILE B O 1
ATOM 2127 N N . ALA B 1 29 ? 14.75 -7.816 -6.738 1 94.75 29 ALA B N 1
ATOM 2128 C CA . ALA B 1 29 ? 16.094 -8.156 -7.211 1 94.75 29 ALA B CA 1
ATOM 2129 C C . ALA B 1 29 ? 16.469 -9.57 -6.781 1 94.75 29 ALA B C 1
ATOM 2131 O O . ALA B 1 29 ? 17 -10.352 -7.582 1 94.75 29 ALA B O 1
ATOM 2132 N N . ALA B 1 30 ? 16.172 -9.906 -5.562 1 94.38 30 ALA B N 1
ATOM 2133 C CA . ALA B 1 30 ? 16.562 -11.203 -5.016 1 94.38 30 ALA B CA 1
ATOM 2134 C C . ALA B 1 30 ? 15.734 -12.328 -5.609 1 94.38 30 ALA B C 1
ATOM 2136 O O . ALA B 1 30 ? 16.234 -13.438 -5.805 1 94.38 30 ALA B O 1
ATOM 2137 N N . SER B 1 31 ? 14.492 -12.016 -5.891 1 94.62 31 SER B N 1
ATOM 2138 C CA . SER B 1 31 ? 13.578 -13.031 -6.398 1 94.62 31 SER B CA 1
ATOM 2139 C C . SER B 1 31 ? 14.008 -13.531 -7.773 1 94.62 31 SER B C 1
ATOM 2141 O O . SER B 1 31 ? 13.734 -14.672 -8.133 1 94.62 31 SER B O 1
ATOM 2143 N N . ALA B 1 32 ? 14.656 -12.664 -8.508 1 89.69 32 ALA B N 1
ATOM 2144 C CA . ALA B 1 32 ? 15.055 -12.984 -9.875 1 89.69 32 ALA B CA 1
ATOM 2145 C C . ALA B 1 32 ? 15.992 -14.188 -9.906 1 89.69 32 ALA B C 1
ATOM 2147 O O . ALA B 1 32 ? 16.078 -14.883 -10.922 1 89.69 32 ALA B O 1
ATOM 2148 N N . ALA B 1 33 ? 16.625 -14.516 -8.828 1 91.12 33 ALA B N 1
ATOM 2149 C CA . ALA B 1 33 ? 17.578 -15.617 -8.758 1 91.12 33 ALA B CA 1
ATOM 2150 C C . ALA B 1 33 ? 16.859 -16.953 -8.523 1 91.12 33 ALA B C 1
ATOM 2152 O O . ALA B 1 33 ? 17.438 -18.016 -8.758 1 91.12 33 ALA B O 1
ATOM 2153 N N . PHE B 1 34 ? 15.578 -16.859 -8.133 1 92.75 34 PHE B N 1
ATOM 2154 C CA . PHE B 1 34 ? 14.961 -18.094 -7.648 1 92.75 34 PHE B CA 1
ATOM 2155 C C . PHE B 1 34 ? 13.648 -18.375 -8.375 1 92.75 34 PHE B C 1
ATOM 2157 O O . PHE B 1 34 ? 13.32 -19.516 -8.656 1 92.75 34 PHE B O 1
ATOM 2164 N N . ALA B 1 35 ? 12.93 -17.344 -8.703 1 94.94 35 ALA B N 1
ATOM 2165 C CA . ALA B 1 35 ? 11.547 -17.5 -9.141 1 94.94 35 ALA B CA 1
ATOM 2166 C C . ALA B 1 35 ? 11.453 -17.469 -10.664 1 94.94 35 ALA B C 1
ATOM 2168 O O . ALA B 1 35 ? 12.297 -16.875 -11.336 1 94.94 35 ALA B O 1
ATOM 2169 N N . ASP B 1 36 ? 10.469 -18.125 -11.242 1 95.69 36 ASP B N 1
ATOM 2170 C CA . ASP B 1 36 ? 10.148 -18.016 -12.656 1 95.69 36 ASP B CA 1
ATOM 2171 C C . ASP B 1 36 ? 9.492 -16.688 -12.977 1 95.69 36 ASP B C 1
ATOM 2173 O O . ASP B 1 36 ? 9.68 -16.141 -14.062 1 95.69 36 ASP B O 1
ATOM 2177 N N . ARG B 1 37 ? 8.773 -16.188 -12.023 1 96.75 37 ARG B N 1
ATOM 2178 C CA . ARG B 1 37 ? 8.109 -14.898 -12.148 1 96.75 37 ARG B CA 1
ATOM 2179 C C . ARG B 1 37 ? 7.801 -14.305 -10.773 1 96.75 37 ARG B C 1
ATOM 2181 O O . ARG B 1 37 ? 7.863 -15.008 -9.766 1 96.75 37 ARG B O 1
ATOM 2188 N N . ILE B 1 38 ? 7.504 -13.023 -10.773 1 98.19 38 ILE B N 1
ATOM 2189 C CA . ILE B 1 38 ? 7.117 -12.375 -9.523 1 98.19 38 ILE B CA 1
ATOM 2190 C C . ILE B 1 38 ? 5.711 -11.797 -9.656 1 98.19 38 ILE B C 1
ATOM 2192 O O . ILE B 1 38 ? 5.281 -11.438 -10.758 1 98.19 38 ILE B O 1
ATOM 2196 N N . GLU B 1 39 ? 4.996 -11.844 -8.602 1 98.81 39 GLU B N 1
ATOM 2197 C CA . GLU B 1 39 ? 3.857 -10.961 -8.406 1 98.81 39 GLU B CA 1
ATOM 2198 C C . GLU B 1 39 ? 4.273 -9.68 -7.688 1 98.81 39 GLU B C 1
ATOM 2200 O O . GLU B 1 39 ? 4.699 -9.719 -6.531 1 98.81 39 GLU B O 1
ATOM 2205 N N . LEU B 1 40 ? 4.18 -8.594 -8.391 1 98.75 40 LEU B N 1
ATOM 2206 C CA . LEU B 1 40 ? 4.582 -7.309 -7.828 1 98.75 40 LEU B CA 1
ATOM 2207 C C . LEU B 1 40 ? 3.439 -6.676 -7.039 1 98.75 40 LEU B C 1
ATOM 2209 O O . LEU B 1 40 ? 2.344 -6.488 -7.57 1 98.75 40 LEU B O 1
ATOM 2213 N N . CYS B 1 41 ? 3.707 -6.34 -5.75 1 98.06 41 CYS B N 1
ATOM 2214 C CA . CYS B 1 41 ? 2.688 -5.832 -4.84 1 98.06 41 CYS B CA 1
ATOM 2215 C C . CYS B 1 41 ? 3.205 -4.633 -4.059 1 98.06 41 CYS B C 1
ATOM 2217 O O . CYS B 1 41 ? 4.414 -4.395 -4.004 1 98.06 41 CYS B O 1
ATOM 2219 N N . GLY B 1 42 ? 2.254 -3.871 -3.568 1 97.44 42 GLY B N 1
ATOM 2220 C CA . GLY B 1 42 ? 2.525 -2.986 -2.445 1 97.44 42 GLY B CA 1
ATOM 2221 C C . GLY B 1 42 ? 1.949 -3.49 -1.137 1 97.44 42 GLY B C 1
ATOM 2222 O O . GLY B 1 42 ? 0.867 -4.078 -1.114 1 97.44 42 GLY B O 1
ATOM 2223 N N . ALA B 1 43 ? 2.666 -3.408 -0.06 1 96.88 43 ALA B N 1
ATOM 2224 C CA . ALA B 1 43 ? 2.17 -3.594 1.302 1 96.88 43 ALA B CA 1
ATOM 2225 C C . ALA B 1 43 ? 1.622 -5.004 1.498 1 96.88 43 ALA B C 1
ATOM 2227 O O . ALA B 1 43 ? 0.438 -5.18 1.794 1 96.88 43 ALA B O 1
ATOM 2228 N N . LEU B 1 44 ? 2.418 -6 1.512 1 97.12 44 LEU B N 1
ATOM 2229 C CA . LEU B 1 44 ? 2.023 -7.398 1.643 1 97.12 44 LEU B CA 1
ATOM 2230 C C . LEU B 1 44 ? 1.438 -7.672 3.023 1 97.12 44 LEU B C 1
ATOM 2232 O O . LEU B 1 44 ? 0.715 -8.656 3.213 1 97.12 44 LEU B O 1
ATOM 2236 N N . ASP B 1 45 ? 1.702 -6.77 3.986 1 95.31 45 ASP B N 1
ATOM 2237 C CA . ASP B 1 45 ? 1.204 -6.949 5.348 1 95.31 45 ASP B CA 1
ATOM 2238 C C . ASP B 1 45 ? -0.32 -6.863 5.391 1 95.31 45 ASP B C 1
ATOM 2240 O O . ASP B 1 45 ? -0.946 -7.34 6.34 1 95.31 45 ASP B O 1
ATOM 2244 N N . VAL B 1 46 ? -0.901 -6.254 4.355 1 95.25 46 VAL B N 1
ATOM 2245 C CA . VAL B 1 46 ? -2.357 -6.188 4.297 1 95.25 46 VAL B CA 1
ATOM 2246 C C . VAL B 1 46 ? -2.869 -7.059 3.152 1 95.25 46 VAL B C 1
ATOM 2248 O O . VAL B 1 46 ? -3.969 -6.836 2.639 1 95.25 46 VAL B O 1
ATOM 2251 N N . GLY B 1 47 ? -2.07 -7.902 2.658 1 95.19 47 GLY B N 1
ATOM 2252 C CA . GLY B 1 47 ? -2.438 -8.797 1.572 1 95.19 47 GLY B CA 1
ATOM 2253 C C . GLY B 1 47 ? -2.004 -8.289 0.21 1 95.19 47 GLY B C 1
ATOM 2254 O O . GLY B 1 47 ? -2.189 -8.969 -0.801 1 95.19 47 GLY B O 1
ATOM 2255 N N . GLY B 1 48 ? -1.533 -7.066 0.19 1 97.44 48 GLY B N 1
ATOM 2256 C CA . GLY B 1 48 ? -1.04 -6.496 -1.053 1 97.44 48 GLY B CA 1
ATOM 2257 C C . GLY B 1 48 ? -1.999 -5.496 -1.671 1 97.44 48 GLY B C 1
ATOM 2258 O O . GLY B 1 48 ? -3.217 -5.68 -1.613 1 97.44 48 GLY B O 1
ATOM 2259 N N . VAL B 1 49 ? -1.477 -4.48 -2.209 1 98.44 49 VAL B N 1
ATOM 2260 C CA . VAL B 1 49 ? -2.201 -3.525 -3.039 1 98.44 49 VAL B CA 1
ATOM 2261 C C . VAL B 1 49 ? -1.399 -3.229 -4.305 1 98.44 49 VAL B C 1
ATOM 2263 O O . VAL B 1 49 ? -0.292 -3.744 -4.48 1 98.44 49 VAL B O 1
ATOM 2266 N N . THR B 1 50 ? -2.023 -2.482 -5.211 1 98.88 50 THR B N 1
ATOM 2267 C CA . THR B 1 50 ? -1.326 -2.119 -6.441 1 98.88 50 THR B CA 1
ATOM 2268 C C . THR B 1 50 ? -0.033 -1.371 -6.129 1 98.88 50 THR B C 1
ATOM 2270 O O . THR B 1 50 ? -0.04 -0.395 -5.375 1 98.88 50 THR B O 1
ATOM 2273 N N . PRO B 1 51 ? 1.113 -1.878 -6.613 1 98.75 51 PRO B N 1
ATOM 2274 C CA . PRO B 1 51 ? 2.369 -1.159 -6.379 1 98.75 51 PRO B CA 1
ATOM 2275 C C . PRO B 1 51 ? 2.4 0.206 -7.062 1 98.75 51 PRO B C 1
ATOM 2277 O O . PRO B 1 51 ? 1.646 0.446 -8.008 1 98.75 51 PRO B O 1
ATOM 2280 N N . ASP B 1 52 ? 3.24 1.061 -6.543 1 98.38 52 ASP B N 1
ATOM 2281 C CA . ASP B 1 52 ? 3.391 2.369 -7.172 1 98.38 52 ASP B CA 1
ATOM 2282 C C . ASP B 1 52 ? 4.16 2.26 -8.484 1 98.38 52 ASP B C 1
ATOM 2284 O O . ASP B 1 52 ? 4.773 1.229 -8.766 1 98.38 52 ASP B O 1
ATOM 2288 N N . ILE B 1 53 ? 4.129 3.307 -9.234 1 98.5 53 ILE B N 1
ATOM 2289 C CA . ILE B 1 53 ? 4.699 3.322 -10.578 1 98.5 53 ILE B CA 1
ATOM 2290 C C . ILE B 1 53 ? 6.215 3.143 -10.5 1 98.5 53 ILE B C 1
ATOM 2292 O O . ILE B 1 53 ? 6.816 2.518 -11.375 1 98.5 53 ILE B O 1
ATOM 2296 N N . GLY B 1 54 ? 6.879 3.689 -9.484 1 98.5 54 GLY B N 1
ATOM 2297 C CA . GLY B 1 54 ? 8.312 3.486 -9.32 1 98.5 54 GLY B CA 1
ATOM 2298 C C . GLY B 1 54 ? 8.695 2.025 -9.195 1 98.5 54 GLY B C 1
ATOM 2299 O O . GLY B 1 54 ? 9.695 1.588 -9.773 1 98.5 54 GLY B O 1
ATOM 2300 N N . MET B 1 55 ? 7.926 1.29 -8.469 1 98.38 55 MET B N 1
ATOM 2301 C CA . MET B 1 55 ? 8.156 -0.141 -8.305 1 98.38 55 MET B CA 1
ATOM 2302 C C . MET B 1 55 ? 7.98 -0.881 -9.625 1 98.38 55 MET B C 1
ATOM 2304 O O . MET B 1 55 ? 8.758 -1.784 -9.945 1 98.38 55 MET B O 1
ATOM 2308 N N . MET B 1 56 ? 6.922 -0.492 -10.398 1 98.56 56 MET B N 1
ATOM 2309 C CA . MET B 1 56 ? 6.688 -1.127 -11.688 1 98.56 56 MET B CA 1
ATOM 2310 C C . MET B 1 56 ? 7.867 -0.892 -12.633 1 98.56 56 MET B C 1
ATOM 2312 O O . MET B 1 56 ? 8.344 -1.824 -13.281 1 98.56 56 MET B O 1
ATOM 2316 N N . GLU B 1 57 ? 8.297 0.298 -12.648 1 98.12 57 GLU B N 1
ATOM 2317 C CA . GLU B 1 57 ? 9.422 0.639 -13.516 1 98.12 57 GLU B CA 1
ATOM 2318 C C . GLU B 1 57 ? 10.695 -0.097 -13.086 1 98.12 57 GLU B C 1
ATOM 2320 O O . GLU B 1 57 ? 11.461 -0.558 -13.93 1 98.12 57 GLU B O 1
ATOM 2325 N N . PHE B 1 58 ? 10.875 -0.135 -11.789 1 97.94 58 PHE B N 1
ATOM 2326 C CA . PHE B 1 58 ? 12.039 -0.832 -11.25 1 97.94 58 PHE B CA 1
ATOM 2327 C C . PHE B 1 58 ? 12.031 -2.299 -11.664 1 97.94 58 PHE B C 1
ATOM 2329 O O . PHE B 1 58 ? 13.031 -2.822 -12.141 1 97.94 58 PHE B O 1
ATOM 2336 N N . ALA B 1 59 ? 10.898 -2.947 -11.523 1 97.69 59 ALA B N 1
ATOM 2337 C CA . ALA B 1 59 ? 10.766 -4.344 -11.93 1 97.69 59 ALA B CA 1
ATOM 2338 C C . ALA B 1 59 ? 11.023 -4.508 -13.422 1 97.69 59 ALA B C 1
ATOM 2340 O O . ALA B 1 59 ? 11.734 -5.43 -13.836 1 97.69 59 ALA B O 1
ATOM 2341 N N . ALA B 1 60 ? 10.438 -3.654 -14.227 1 97.56 60 ALA B N 1
ATOM 2342 C CA . ALA B 1 60 ? 10.617 -3.699 -15.68 1 97.56 60 ALA B CA 1
ATOM 2343 C C . ALA B 1 60 ? 12.094 -3.596 -16.047 1 97.56 60 ALA B C 1
ATOM 2345 O O . ALA B 1 60 ? 12.562 -4.266 -16.969 1 97.56 60 ALA B O 1
ATOM 2346 N N . SER B 1 61 ? 12.82 -2.805 -15.305 1 96.38 61 SER B N 1
ATOM 2347 C CA . SER B 1 61 ? 14.227 -2.547 -15.617 1 96.38 61 SER B CA 1
ATOM 2348 C C . SER B 1 61 ? 15.086 -3.775 -15.352 1 96.38 61 SER B C 1
ATOM 2350 O O . SER B 1 61 ? 16.156 -3.936 -15.945 1 96.38 61 SER B O 1
ATOM 2352 N N . LEU B 1 62 ? 14.664 -4.637 -14.453 1 94.62 62 LEU B N 1
ATOM 2353 C CA . LEU B 1 62 ? 15.445 -5.816 -14.086 1 94.62 62 LEU B CA 1
ATOM 2354 C C . LEU B 1 62 ? 15.156 -6.973 -15.039 1 94.62 62 LEU B C 1
ATOM 2356 O O . LEU B 1 62 ? 15.906 -7.949 -15.086 1 94.62 62 LEU B O 1
ATOM 2360 N N . GLY B 1 63 ? 14.055 -6.938 -15.742 1 91.56 63 GLY B N 1
ATOM 2361 C CA . GLY B 1 63 ? 13.734 -7.93 -16.75 1 91.56 63 GLY B CA 1
ATOM 2362 C C . GLY B 1 63 ? 13.117 -9.195 -16.188 1 91.56 63 GLY B C 1
ATOM 2363 O O . G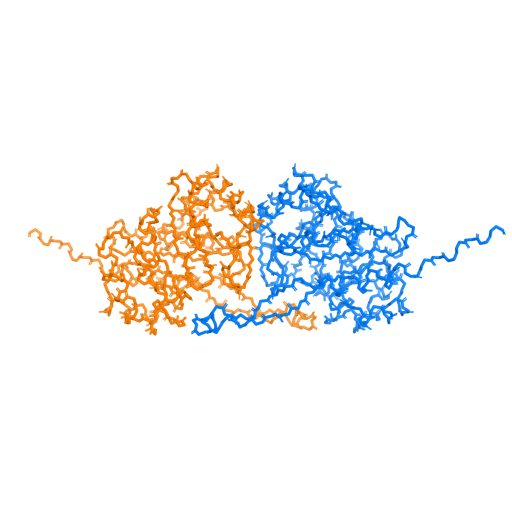LY B 1 63 ? 12.938 -10.18 -16.891 1 91.56 63 GLY B O 1
ATOM 2364 N N . VAL B 1 64 ? 12.867 -9.258 -14.992 1 91.44 64 VAL B N 1
ATOM 2365 C CA . VAL B 1 64 ? 12.188 -10.398 -14.391 1 91.44 64 VAL B CA 1
ATOM 2366 C C . VAL B 1 64 ? 10.734 -10.438 -14.836 1 91.44 64 VAL B C 1
ATOM 2368 O O . VAL B 1 64 ? 10.078 -9.391 -14.914 1 91.44 64 VAL B O 1
ATOM 2371 N N . GLU B 1 65 ? 10.219 -11.641 -15.234 1 97.38 65 GLU B N 1
ATOM 2372 C CA . GLU B 1 65 ? 8.805 -11.719 -15.578 1 97.38 65 GLU B CA 1
ATOM 2373 C C . GLU B 1 65 ? 7.93 -11.25 -14.414 1 97.38 65 GLU B C 1
ATOM 2375 O O . GLU B 1 65 ? 7.984 -11.82 -13.32 1 97.38 65 GLU B O 1
ATOM 2380 N N . THR B 1 66 ? 7.117 -10.227 -14.68 1 98.69 66 THR B N 1
ATOM 2381 C CA . THR B 1 66 ? 6.406 -9.555 -13.602 1 98.69 66 THR B CA 1
ATOM 2382 C C . THR B 1 66 ? 4.91 -9.516 -13.875 1 98.69 66 THR B C 1
ATOM 2384 O O . THR B 1 66 ? 4.484 -9.133 -14.969 1 98.69 66 THR B O 1
ATOM 2387 N N . HIS B 1 67 ? 4.121 -9.961 -12.938 1 98.94 67 HIS B N 1
ATOM 2388 C CA . HIS B 1 67 ? 2.672 -9.812 -12.898 1 98.94 67 HIS B CA 1
ATOM 2389 C C . HIS B 1 67 ? 2.248 -8.836 -11.805 1 98.94 67 HIS B C 1
ATOM 2391 O O . HIS B 1 67 ? 2.537 -9.055 -10.625 1 98.94 67 HIS B O 1
ATOM 2397 N N . VAL B 1 68 ? 1.55 -7.777 -12.125 1 98.94 68 VAL B N 1
ATOM 2398 C CA . VAL B 1 68 ? 1.262 -6.68 -11.203 1 98.94 68 VAL B CA 1
ATOM 2399 C C . VAL B 1 68 ? -0.085 -6.914 -10.523 1 98.94 68 VAL B C 1
ATOM 2401 O O . VAL B 1 68 ? -1.105 -7.082 -11.195 1 98.94 68 VAL B O 1
ATOM 2404 N N . LEU B 1 69 ? -0.072 -6.918 -9.234 1 98.94 69 LEU B N 1
ATOM 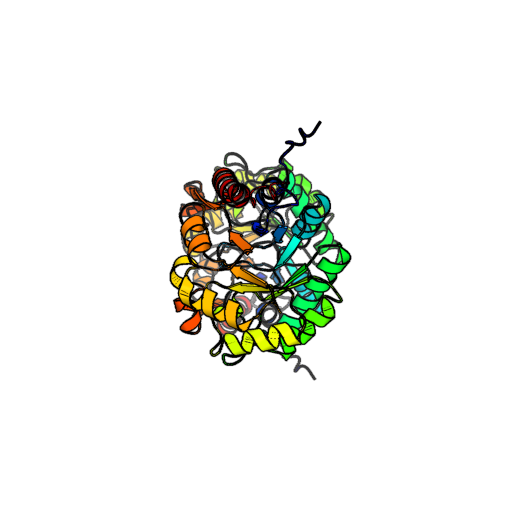2405 C CA . LEU B 1 69 ? -1.334 -6.965 -8.5 1 98.94 69 LEU B CA 1
ATOM 2406 C C . LEU B 1 69 ? -2.125 -5.68 -8.695 1 98.94 69 LEU B C 1
ATOM 2408 O O . LEU B 1 69 ? -1.585 -4.582 -8.531 1 98.94 69 LEU B O 1
ATOM 2412 N N . ILE B 1 70 ? -3.332 -5.844 -9.102 1 98.94 70 ILE B N 1
ATOM 2413 C CA . ILE B 1 70 ? -4.277 -4.738 -9.219 1 98.94 70 ILE B CA 1
ATOM 2414 C C . ILE B 1 70 ? -5.344 -4.852 -8.133 1 98.94 70 ILE B C 1
ATOM 2416 O O . ILE B 1 70 ? -6.297 -5.621 -8.266 1 98.94 70 ILE B O 1
ATOM 2420 N N . ARG B 1 71 ? -5.156 -4.137 -7.105 1 98.56 71 ARG B N 1
ATOM 2421 C CA . ARG B 1 71 ? -5.992 -4.078 -5.91 1 98.56 71 ARG B CA 1
ATOM 2422 C C . ARG B 1 71 ? -5.914 -2.705 -5.25 1 98.56 71 ARG B C 1
ATOM 2424 O O . ARG B 1 71 ? -4.992 -2.436 -4.477 1 98.56 71 ARG B O 1
ATOM 2431 N N . THR B 1 72 ? -6.848 -1.922 -5.492 1 95.62 72 THR B N 1
ATOM 2432 C CA . THR B 1 72 ? -6.809 -0.486 -5.234 1 95.62 72 THR B CA 1
ATOM 2433 C C . THR B 1 72 ? -6.676 -0.207 -3.74 1 95.62 72 THR B C 1
ATOM 2435 O O . THR B 1 72 ? -6.094 0.803 -3.342 1 95.62 72 THR B O 1
ATOM 2438 N N . ARG B 1 73 ? -7.211 -1.07 -2.949 1 95.88 73 ARG B N 1
ATOM 2439 C CA . ARG B 1 73 ? -7.215 -0.902 -1.5 1 95.88 73 ARG B CA 1
ATOM 2440 C C . ARG B 1 73 ? -7.336 -2.248 -0.793 1 95.88 73 ARG B C 1
ATOM 2442 O O . ARG B 1 73 ? -7.754 -3.236 -1.397 1 95.88 73 ARG B O 1
ATOM 2449 N N . SER B 1 74 ? -6.961 -2.256 0.482 1 95.94 74 SER B N 1
ATOM 2450 C CA . SER B 1 74 ? -7.164 -3.455 1.289 1 95.94 74 SER B CA 1
ATOM 2451 C C . SER B 1 74 ? -8.633 -3.648 1.635 1 95.94 74 SER B C 1
ATOM 2453 O O . SER B 1 74 ? -9.477 -2.83 1.262 1 95.94 74 SER B O 1
ATOM 2455 N N . GLY B 1 75 ? -8.922 -4.68 2.291 1 96.06 75 GLY B N 1
ATOM 2456 C CA . GLY B 1 75 ? -10.289 -4.992 2.668 1 96.06 75 GLY B CA 1
ATOM 2457 C C . GLY B 1 75 ? -10.93 -6.047 1.785 1 96.06 75 GLY B C 1
ATOM 2458 O O . GLY B 1 75 ? -10.328 -7.094 1.532 1 96.06 75 GLY B O 1
ATOM 2459 N N . ASP B 1 76 ? -12.164 -5.754 1.372 1 97.56 76 ASP B N 1
ATOM 2460 C CA . ASP B 1 76 ? -12.883 -6.746 0.575 1 97.56 76 ASP B CA 1
ATOM 2461 C C . ASP B 1 76 ? -12.57 -6.59 -0.911 1 97.56 76 ASP B C 1
ATOM 2463 O O . ASP B 1 76 ? -11.773 -5.727 -1.294 1 97.56 76 ASP B O 1
ATOM 2467 N N . PHE B 1 77 ? -13.133 -7.465 -1.745 1 98.5 77 PHE B N 1
ATOM 2468 C CA . PHE B 1 77 ? -12.836 -7.48 -3.172 1 98.5 77 PHE B CA 1
ATOM 2469 C C . PHE B 1 77 ? -13.992 -6.887 -3.971 1 98.5 77 PHE B C 1
ATOM 2471 O O . PHE B 1 77 ? -14.102 -7.117 -5.176 1 98.5 77 PHE B O 1
ATOM 2478 N N . THR B 1 78 ? -14.914 -6.137 -3.275 1 98.06 78 THR B N 1
ATOM 2479 C CA . THR B 1 78 ? -15.977 -5.434 -3.984 1 98.06 78 THR B CA 1
ATOM 2480 C C . THR B 1 78 ? -15.469 -4.102 -4.531 1 98.06 78 THR B C 1
ATOM 2482 O O . THR B 1 78 ? -14.867 -3.314 -3.801 1 98.06 78 THR B O 1
ATOM 2485 N N . MET B 1 79 ? -15.75 -3.885 -5.766 1 98.12 79 MET B N 1
ATOM 2486 C CA . MET B 1 79 ? -15.219 -2.688 -6.41 1 98.12 79 MET B CA 1
ATOM 2487 C C . MET B 1 79 ? -16.344 -1.761 -6.852 1 98.12 79 MET B C 1
ATOM 2489 O O . MET B 1 79 ? -17.344 -2.213 -7.422 1 98.12 79 MET B O 1
ATOM 2493 N N . SER B 1 80 ? -16.188 -0.501 -6.555 1 97.56 80 SER B N 1
ATOM 2494 C CA . SER B 1 80 ? -17.047 0.527 -7.137 1 97.56 80 SER B CA 1
ATOM 2495 C C . SER B 1 80 ? -16.609 0.874 -8.555 1 97.56 80 SER B C 1
ATOM 2497 O O . SER B 1 80 ? -15.57 0.396 -9.023 1 97.56 80 SER B O 1
ATOM 2499 N N . SER B 1 81 ? -17.438 1.712 -9.227 1 97.94 81 SER B N 1
ATOM 2500 C CA . SER B 1 81 ? -17.062 2.188 -10.555 1 97.94 81 SER B CA 1
ATOM 2501 C C . SER B 1 81 ? -15.758 2.982 -10.5 1 97.94 81 SER B C 1
ATOM 2503 O O . SER B 1 81 ? -14.938 2.893 -11.414 1 97.94 81 SER B O 1
ATOM 2505 N N . ASP B 1 82 ? -15.555 3.74 -9.453 1 97.88 82 ASP B N 1
ATOM 2506 C CA . ASP B 1 82 ? -14.32 4.508 -9.297 1 97.88 82 ASP B CA 1
ATOM 2507 C C . ASP B 1 82 ? -13.125 3.59 -9.055 1 97.88 82 ASP B C 1
ATOM 2509 O O . ASP B 1 82 ? -12.031 3.842 -9.562 1 97.88 82 ASP B O 1
ATOM 2513 N N . ASP B 1 83 ? -13.359 2.508 -8.297 1 98.31 83 ASP B N 1
ATOM 2514 C CA . ASP B 1 83 ? -12.305 1.517 -8.117 1 98.31 83 ASP B CA 1
ATOM 2515 C C . ASP B 1 83 ? -11.844 0.955 -9.461 1 98.31 83 ASP B C 1
ATOM 2517 O O . ASP B 1 83 ? -10.641 0.825 -9.703 1 98.31 83 ASP B O 1
ATOM 2521 N N . ILE B 1 84 ? -12.805 0.642 -10.242 1 98.75 84 ILE B N 1
ATOM 2522 C CA . ILE B 1 84 ? -12.523 0.038 -11.539 1 98.75 84 ILE B CA 1
ATOM 2523 C C . ILE B 1 84 ? -11.773 1.033 -12.422 1 98.75 84 ILE B C 1
ATOM 2525 O O . ILE B 1 84 ? -10.828 0.664 -13.117 1 98.75 84 ILE B O 1
ATOM 2529 N N . THR B 1 85 ? -12.172 2.262 -12.367 1 98.38 85 THR B N 1
ATOM 2530 C CA . THR B 1 85 ? -11.492 3.311 -13.117 1 98.38 85 THR B CA 1
ATOM 2531 C C . THR B 1 85 ? -10.023 3.402 -12.719 1 98.38 85 THR B C 1
ATOM 2533 O O . THR B 1 85 ? -9.141 3.443 -13.57 1 98.38 85 THR B O 1
ATOM 2536 N N . VAL B 1 86 ? -9.758 3.398 -11.492 1 98.56 86 VAL B N 1
ATOM 2537 C CA . VAL B 1 86 ? -8.406 3.457 -10.953 1 98.56 86 VAL B CA 1
ATOM 2538 C C . VAL B 1 86 ? -7.621 2.223 -11.398 1 98.56 86 VAL B C 1
ATOM 2540 O O . VAL B 1 86 ? -6.48 2.334 -11.852 1 98.56 86 VAL B O 1
ATOM 2543 N N . ALA B 1 87 ? -8.266 1.101 -11.297 1 98.88 87 ALA B N 1
ATOM 2544 C CA . ALA B 1 87 ? -7.629 -0.16 -11.672 1 98.88 87 ALA B CA 1
ATOM 2545 C C . ALA B 1 87 ? -7.223 -0.152 -13.141 1 98.88 87 ALA B C 1
ATOM 2547 O O . ALA B 1 87 ? -6.109 -0.562 -13.484 1 98.88 87 ALA B O 1
ATOM 2548 N N . ILE B 1 88 ? -8.094 0.313 -13.961 1 98.81 88 ILE B N 1
ATOM 2549 C CA . ILE B 1 88 ? -7.863 0.324 -15.398 1 98.81 88 ILE B CA 1
ATOM 2550 C C . ILE B 1 88 ? -6.637 1.174 -15.719 1 98.81 88 ILE B C 1
ATOM 2552 O O . ILE B 1 88 ? -5.805 0.79 -16.547 1 98.81 88 ILE B O 1
ATOM 2556 N N . HIS B 1 89 ? -6.461 2.246 -15.07 1 98.25 89 HIS B N 1
ATOM 2557 C CA . HIS B 1 89 ? -5.309 3.105 -15.305 1 98.25 89 HIS B CA 1
ATOM 2558 C C . HIS B 1 89 ? -4.012 2.404 -14.914 1 98.25 89 HIS B C 1
ATOM 2560 O O . HIS B 1 89 ? -3.02 2.473 -15.648 1 98.25 89 HIS B O 1
ATOM 2566 N N . SER B 1 90 ? -4.035 1.776 -13.82 1 98.69 90 SER B N 1
ATOM 2567 C CA . SER B 1 90 ? -2.852 1.045 -13.375 1 98.69 90 SER B CA 1
ATOM 2568 C C . SER B 1 90 ? -2.527 -0.107 -14.32 1 98.69 90 SER B C 1
ATOM 2570 O O . SER B 1 90 ? -1.358 -0.382 -14.594 1 98.69 90 SER B O 1
ATOM 2572 N N . ILE B 1 91 ? -3.572 -0.732 -14.812 1 98.88 91 ILE B N 1
ATOM 2573 C CA . ILE B 1 91 ? -3.395 -1.832 -15.758 1 98.88 91 ILE B CA 1
ATOM 2574 C C . ILE B 1 91 ? -2.752 -1.312 -17.047 1 98.88 91 ILE B C 1
ATOM 2576 O O . ILE B 1 91 ? -1.805 -1.911 -17.562 1 98.88 91 ILE B O 1
ATOM 2580 N N . ARG B 1 92 ? -3.217 -0.226 -17.547 1 98.69 92 ARG B N 1
ATOM 2581 C CA . ARG B 1 92 ? -2.664 0.363 -18.766 1 98.69 92 ARG B CA 1
ATOM 2582 C C . ARG B 1 92 ? -1.195 0.731 -18.578 1 98.69 92 ARG B C 1
ATOM 2584 O O . ARG B 1 92 ? -0.38 0.537 -19.469 1 98.69 92 ARG B O 1
ATOM 2591 N N . THR B 1 93 ? -0.931 1.212 -17.422 1 98.31 93 THR B N 1
ATOM 2592 C CA . THR B 1 93 ? 0.452 1.562 -17.109 1 98.31 93 THR B CA 1
ATOM 2593 C C . THR B 1 93 ? 1.339 0.32 -17.125 1 98.31 93 THR B C 1
ATOM 2595 O O . THR B 1 93 ? 2.438 0.339 -17.688 1 98.31 93 THR B O 1
ATOM 2598 N N . ALA B 1 94 ? 0.882 -0.719 -16.469 1 98.69 94 ALA B N 1
ATOM 2599 C CA . ALA B 1 94 ? 1.628 -1.975 -16.484 1 98.69 94 ALA B CA 1
ATOM 2600 C C . ALA B 1 94 ? 1.896 -2.432 -17.922 1 98.69 94 ALA B C 1
ATOM 2602 O O . ALA B 1 94 ? 3.01 -2.85 -18.234 1 98.69 94 ALA B O 1
ATOM 2603 N N . ARG B 1 95 ? 0.876 -2.324 -18.75 1 98.56 95 ARG B N 1
ATOM 2604 C CA . ARG B 1 95 ? 0.989 -2.711 -20.156 1 98.56 95 ARG B CA 1
ATOM 2605 C C . ARG B 1 95 ? 2.012 -1.844 -20.875 1 98.56 95 ARG B C 1
ATOM 2607 O O . ARG B 1 95 ? 2.859 -2.357 -21.609 1 98.56 95 ARG B O 1
ATOM 2614 N N . GLU B 1 96 ? 1.954 -0.594 -20.672 1 98 96 GLU B N 1
ATOM 2615 C CA . GLU B 1 96 ? 2.846 0.352 -21.344 1 98 96 GLU B CA 1
ATOM 2616 C C . GLU B 1 96 ? 4.297 0.123 -20.922 1 98 96 GLU B C 1
ATOM 2618 O O . GLU B 1 96 ? 5.215 0.355 -21.719 1 98 96 GLU B O 1
ATOM 2623 N N . LEU B 1 97 ? 4.5 -0.343 -19.734 1 97.88 97 LEU B N 1
ATOM 2624 C CA . LEU B 1 97 ? 5.844 -0.583 -19.219 1 97.88 97 LEU B CA 1
ATOM 2625 C C . LEU B 1 97 ? 6.371 -1.933 -19.703 1 97.88 97 LEU B C 1
ATOM 2627 O O . LEU B 1 97 ? 7.52 -2.289 -19.422 1 97.88 97 LEU B O 1
ATOM 2631 N N . GLY B 1 98 ? 5.543 -2.74 -20.328 1 98.06 98 GLY B N 1
ATOM 2632 C CA . GLY B 1 98 ? 5.961 -4.016 -20.891 1 98.06 98 GLY B CA 1
ATOM 2633 C C . GLY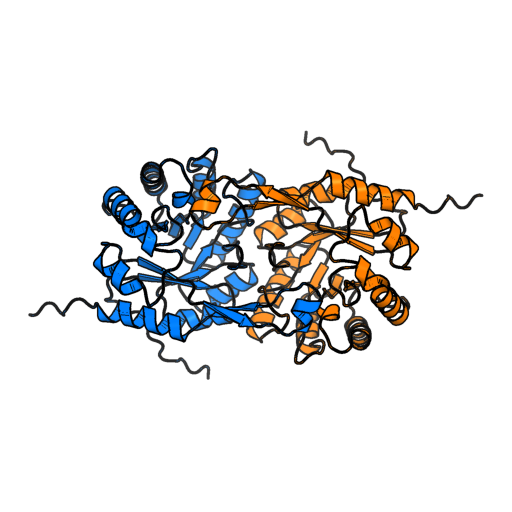 B 1 98 ? 5.953 -5.145 -19.875 1 98.06 98 GLY B C 1
ATOM 2634 O O . GLY B 1 98 ? 6.637 -6.156 -20.062 1 98.06 98 GLY B O 1
ATOM 2635 N N . LEU B 1 99 ? 5.262 -4.984 -18.781 1 98.44 99 LEU B N 1
ATOM 2636 C CA . LEU B 1 99 ? 5.16 -6.059 -17.797 1 98.44 99 LEU B CA 1
ATOM 2637 C C . LEU B 1 99 ? 4.258 -7.176 -18.312 1 98.44 99 LEU B C 1
ATOM 2639 O O . LEU B 1 99 ? 3.387 -6.945 -19.156 1 98.44 99 LEU B O 1
ATOM 2643 N N . LYS B 1 100 ? 4.43 -8.352 -17.828 1 98.69 100 LYS B N 1
ATOM 2644 C CA . LYS B 1 100 ? 3.934 -9.555 -18.484 1 98.69 100 LYS B CA 1
ATOM 2645 C C . LYS B 1 100 ? 2.461 -9.789 -18.156 1 98.69 100 LYS B C 1
ATOM 2647 O O . LYS B 1 100 ? 1.717 -10.328 -18.969 1 98.69 100 LYS B O 1
ATOM 2652 N N . GLY B 1 101 ? 2.057 -9.422 -16.984 1 98.88 101 GLY B N 1
ATOM 2653 C CA . GLY B 1 101 ? 0.694 -9.766 -16.609 1 98.88 101 GLY B CA 1
ATOM 2654 C C . GLY B 1 101 ? 0.169 -8.93 -15.461 1 98.88 101 GLY B C 1
ATOM 2655 O O . GLY B 1 101 ? 0.875 -8.07 -14.938 1 98.88 101 GLY B O 1
ATOM 2656 N N . ILE B 1 102 ? -1.099 -9.164 -15.156 1 98.94 102 ILE B N 1
ATOM 2657 C CA . ILE B 1 102 ? -1.774 -8.523 -14.039 1 98.94 102 ILE B CA 1
ATOM 2658 C C . ILE B 1 102 ? -2.459 -9.586 -13.172 1 98.94 102 ILE B C 1
ATOM 2660 O O . ILE B 1 102 ? -2.738 -10.688 -13.641 1 98.94 102 ILE B O 1
ATOM 2664 N N . VAL B 1 103 ? -2.627 -9.305 -11.93 1 99 103 VAL B N 1
ATOM 2665 C CA . VAL B 1 103 ? -3.338 -10.117 -10.953 1 99 103 VAL B CA 1
ATOM 2666 C C . VAL B 1 103 ? -4.57 -9.367 -10.453 1 99 103 VAL B C 1
ATOM 2668 O O . VAL B 1 103 ? -4.445 -8.312 -9.828 1 99 103 VAL B O 1
ATOM 2671 N N . ILE B 1 104 ? -5.762 -9.898 -10.734 1 98.94 104 ILE B N 1
ATOM 2672 C CA . ILE B 1 104 ? -6.988 -9.148 -10.469 1 98.94 104 ILE B CA 1
ATOM 2673 C C . ILE B 1 104 ? -8.023 -10.07 -9.836 1 98.94 104 ILE B C 1
ATOM 2675 O O . ILE B 1 104 ? -7.875 -11.297 -9.852 1 98.94 104 ILE B O 1
ATOM 2679 N N . GLY B 1 105 ? -9.039 -9.5 -9.266 1 98.81 105 GLY B N 1
ATOM 2680 C CA . GLY B 1 105 ? -10.211 -10.188 -8.734 1 98.81 105 GLY B CA 1
ATOM 2681 C C . GLY B 1 105 ? -11.242 -9.242 -8.141 1 98.81 105 GLY B C 1
ATOM 2682 O O . GLY B 1 105 ? -10.883 -8.281 -7.457 1 98.81 105 GLY B O 1
ATOM 2683 N N . ALA B 1 106 ? -12.469 -9.523 -8.422 1 98.81 106 ALA B N 1
ATOM 2684 C CA . ALA B 1 106 ? -13.586 -8.75 -7.867 1 98.81 106 ALA B CA 1
ATOM 2685 C C . ALA B 1 106 ? -14.797 -9.641 -7.617 1 98.81 106 ALA B C 1
ATOM 2687 O O . ALA B 1 106 ? -15.109 -10.516 -8.43 1 98.81 106 ALA B O 1
ATOM 2688 N N . GLU B 1 107 ? -15.414 -9.422 -6.52 1 98.31 107 GLU B N 1
ATOM 2689 C CA . GLU B 1 107 ? -16.656 -10.125 -6.23 1 98.31 107 GLU B CA 1
ATOM 2690 C C . GLU B 1 107 ? -17.766 -9.148 -5.867 1 98.31 107 GLU B C 1
ATOM 2692 O O . GLU B 1 107 ? -17.5 -8 -5.508 1 98.31 107 GLU B O 1
ATOM 2697 N N . ARG B 1 108 ? -18.938 -9.539 -6.133 1 97.56 108 ARG B N 1
ATOM 2698 C CA . ARG B 1 108 ? -20.156 -8.82 -5.77 1 97.56 108 ARG B CA 1
ATOM 2699 C C . ARG B 1 108 ? -21.234 -9.789 -5.305 1 97.56 108 ARG B C 1
ATOM 2701 O O . ARG B 1 108 ? -21.594 -10.727 -6.023 1 97.56 108 ARG B O 1
ATOM 2708 N N . ASN B 1 109 ? -21.719 -9.602 -4.047 1 95.94 109 ASN B N 1
ATOM 2709 C CA . ASN B 1 109 ? -22.781 -10.414 -3.471 1 95.94 109 ASN B CA 1
ATOM 2710 C C . ASN B 1 109 ? -22.406 -11.891 -3.457 1 95.94 109 ASN B C 1
ATOM 2712 O O . ASN B 1 109 ? -23.234 -12.742 -3.816 1 95.94 109 ASN B O 1
ATOM 2716 N N . GLY B 1 110 ? -21.156 -12.148 -3.277 1 96.44 110 GLY B N 1
ATOM 2717 C CA . GLY B 1 110 ? -20.734 -13.523 -3.061 1 96.44 110 GLY B CA 1
ATOM 2718 C C . GLY B 1 110 ? -20.344 -14.234 -4.344 1 96.44 110 GLY B C 1
ATOM 2719 O O . GLY B 1 110 ? -19.922 -15.398 -4.312 1 96.44 110 GLY B O 1
ATOM 2720 N N . ALA B 1 111 ? -20.438 -13.562 -5.484 1 97.81 111 ALA B N 1
ATOM 2721 C CA . ALA B 1 111 ? -20.047 -14.141 -6.77 1 97.81 111 ALA B CA 1
ATOM 2722 C C . ALA B 1 111 ? -18.953 -13.32 -7.441 1 97.81 111 ALA B C 1
ATOM 2724 O O . ALA B 1 111 ? -18.766 -12.141 -7.117 1 97.81 111 ALA B O 1
ATOM 2725 N N . LEU B 1 112 ? -18.234 -14 -8.336 1 98.56 112 LEU B N 1
ATOM 2726 C CA . LEU B 1 112 ? -17.281 -13.25 -9.133 1 98.56 112 LEU B CA 1
ATOM 2727 C C . LEU B 1 112 ? -17.969 -12.156 -9.93 1 98.56 112 LEU B C 1
ATOM 2729 O O . LEU B 1 112 ? -18.984 -12.398 -10.578 1 98.56 112 LEU B O 1
ATOM 2733 N N . ASP B 1 113 ? -17.516 -10.961 -9.859 1 98.62 113 ASP B N 1
ATOM 2734 C CA . ASP B 1 113 ? -18.078 -9.828 -10.578 1 98.62 113 ASP B CA 1
ATOM 2735 C C . ASP B 1 113 ? -17.625 -9.812 -12.039 1 98.62 113 ASP B C 1
ATOM 2737 O O . ASP B 1 113 ? -16.641 -9.148 -12.383 1 98.62 113 ASP B O 1
ATOM 2741 N N . ARG B 1 114 ? -18.359 -10.461 -12.828 1 98.31 114 ARG B N 1
ATOM 2742 C CA . ARG B 1 114 ? -17.969 -10.656 -14.227 1 98.31 114 ARG B CA 1
ATOM 2743 C C . ARG B 1 114 ? -17.766 -9.328 -14.93 1 98.31 114 ARG B C 1
ATOM 2745 O O . ARG B 1 114 ? -16.828 -9.18 -15.734 1 98.31 114 ARG B O 1
ATOM 2752 N N . LYS B 1 115 ? -18.609 -8.352 -14.672 1 98.25 115 LYS B N 1
ATOM 2753 C CA . LYS B 1 115 ? -18.516 -7.051 -15.328 1 98.25 115 LYS B CA 1
ATOM 2754 C C . LYS B 1 115 ? -17.219 -6.344 -14.969 1 98.25 115 LYS B C 1
ATOM 2756 O O . LYS B 1 115 ? -16.531 -5.832 -15.852 1 98.25 115 LYS B O 1
ATOM 2761 N N . ALA B 1 116 ? -16.906 -6.328 -13.688 1 98.69 116 ALA B N 1
ATOM 2762 C CA . ALA B 1 116 ? -15.648 -5.723 -13.25 1 98.69 116 ALA B CA 1
ATOM 2763 C C . ALA B 1 116 ? -14.453 -6.445 -13.852 1 98.69 116 ALA B C 1
ATOM 2765 O O . ALA B 1 116 ? -13.516 -5.809 -14.344 1 98.69 116 ALA B O 1
ATOM 2766 N N . MET B 1 117 ? -14.539 -7.734 -13.844 1 98.75 117 MET B N 1
ATOM 2767 C CA . MET B 1 117 ? -13.461 -8.555 -14.398 1 98.75 117 MET B CA 1
ATOM 2768 C C . MET B 1 117 ? -13.289 -8.281 -15.883 1 98.75 117 MET B C 1
ATOM 2770 O O . MET B 1 117 ? -12.172 -8.086 -16.359 1 98.75 117 MET B O 1
ATOM 2774 N N . ASP B 1 118 ? -14.359 -8.25 -16.547 1 98.69 118 ASP B N 1
ATOM 2775 C CA . ASP B 1 118 ? -14.32 -8.016 -17.984 1 98.69 118 ASP B CA 1
ATOM 2776 C C . ASP B 1 118 ? -13.688 -6.664 -18.297 1 98.69 118 ASP B C 1
ATOM 2778 O O . ASP B 1 118 ? -12.852 -6.559 -19.203 1 98.69 118 ASP B O 1
ATOM 2782 N N . ALA B 1 119 ? -14.07 -5.637 -17.625 1 98.81 119 ALA B N 1
ATOM 2783 C CA . ALA B 1 119 ? -13.516 -4.301 -17.828 1 98.81 119 ALA B CA 1
ATOM 2784 C C . ALA B 1 119 ? -12 -4.297 -17.625 1 98.81 119 ALA B C 1
ATOM 2786 O O . ALA B 1 119 ? -11.266 -3.719 -18.422 1 98.81 119 ALA B O 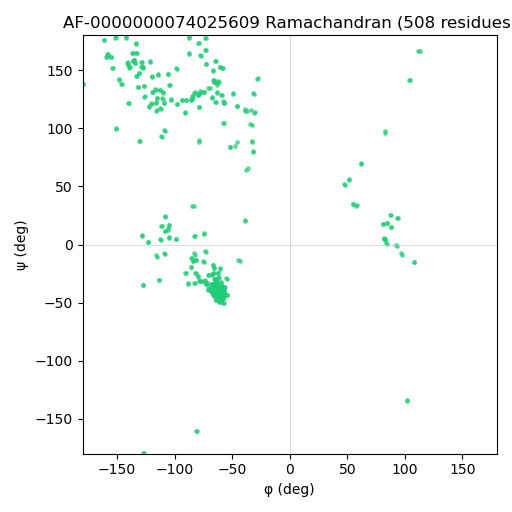1
ATOM 2787 N N . MET B 1 120 ? -11.539 -4.969 -16.594 1 98.88 120 MET B N 1
ATOM 2788 C CA . MET B 1 120 ? -10.109 -4.992 -16.281 1 98.88 120 MET B CA 1
ATOM 2789 C C . MET B 1 120 ? -9.344 -5.828 -17.312 1 98.88 120 MET B C 1
ATOM 2791 O O . MET B 1 120 ? -8.258 -5.445 -17.734 1 98.88 120 MET B O 1
ATOM 2795 N N . ILE B 1 121 ? -9.922 -6.906 -17.734 1 98.81 121 ILE B N 1
ATOM 2796 C CA . ILE B 1 121 ? -9.266 -7.785 -18.703 1 98.81 121 ILE B CA 1
ATOM 2797 C C . ILE B 1 121 ? -9.172 -7.09 -20.062 1 98.81 121 ILE B C 1
ATOM 2799 O O . ILE B 1 121 ? -8.156 -7.199 -20.75 1 98.81 121 ILE B O 1
ATOM 2803 N N . ARG B 1 122 ? -10.211 -6.379 -20.453 1 98.62 122 ARG B N 1
ATOM 2804 C CA . ARG B 1 122 ? -10.164 -5.609 -21.688 1 98.62 122 ARG B CA 1
ATOM 2805 C C . ARG B 1 122 ? -9.047 -4.574 -21.641 1 98.62 122 ARG B C 1
ATOM 2807 O O . ARG B 1 122 ? -8.336 -4.375 -22.641 1 98.62 122 ARG B O 1
ATOM 2814 N N . ALA B 1 123 ? -8.859 -3.959 -20.531 1 98.69 123 ALA B N 1
ATOM 2815 C CA . ALA B 1 123 ? -7.793 -2.969 -20.375 1 98.69 123 ALA B CA 1
ATOM 2816 C C . ALA B 1 123 ? -6.418 -3.623 -20.453 1 98.69 123 ALA B C 1
ATOM 2818 O O . ALA B 1 123 ? -5.449 -2.994 -20.891 1 98.69 123 ALA B O 1
ATOM 2819 N N . ALA B 1 124 ? -6.309 -4.816 -19.984 1 98.38 124 ALA B N 1
ATOM 2820 C CA . ALA B 1 124 ? -5.039 -5.539 -20 1 98.38 124 ALA B CA 1
ATOM 2821 C C . ALA B 1 124 ? -4.586 -5.824 -21.422 1 98.38 124 ALA B C 1
ATOM 2823 O O . ALA B 1 124 ? -3.385 -5.93 -21.688 1 98.38 124 ALA B O 1
ATOM 2824 N N . ASP B 1 125 ? -5.633 -6.09 -22.391 1 97.38 125 ASP B N 1
ATOM 2825 C CA . ASP B 1 125 ? -5.402 -6.184 -23.828 1 97.38 125 ASP B CA 1
ATOM 2826 C C . ASP B 1 125 ? -4.262 -7.152 -24.141 1 97.38 125 ASP B C 1
ATOM 2828 O O . ASP B 1 125 ? -3.281 -6.781 -24.781 1 97.38 125 ASP B O 1
ATOM 2832 N N . GLY B 1 126 ? -4.371 -8.398 -23.672 1 97.25 126 GLY B N 1
ATOM 2833 C CA . GLY B 1 126 ? -3.432 -9.43 -24.094 1 97.25 126 GLY B CA 1
ATOM 2834 C C . GLY B 1 126 ? -2.453 -9.82 -23 1 97.25 126 GLY B C 1
ATOM 2835 O O . GLY B 1 126 ? -1.762 -10.828 -23.109 1 97.25 126 GLY B O 1
ATOM 2836 N N . LEU B 1 127 ? -2.303 -9.047 -21.906 1 98.69 127 LEU B N 1
ATOM 2837 C CA . LEU B 1 127 ? -1.475 -9.453 -20.766 1 98.69 127 LEU B CA 1
ATOM 2838 C C . LEU B 1 127 ? -2 -10.75 -20.156 1 98.69 127 LEU B C 1
ATOM 2840 O O . LEU B 1 127 ? -3.197 -11.031 -20.219 1 98.69 127 LEU B O 1
ATOM 2844 N N . ASP B 1 128 ? -1.078 -11.492 -19.547 1 98.81 128 ASP B N 1
ATOM 2845 C CA . ASP B 1 128 ? -1.523 -12.625 -18.734 1 98.81 128 ASP B CA 1
ATOM 2846 C C . ASP B 1 128 ? -2.383 -12.148 -17.562 1 98.81 128 ASP B C 1
ATOM 2848 O O . ASP B 1 128 ? -2.088 -11.125 -16.938 1 98.81 128 ASP B O 1
ATOM 2852 N N . VAL B 1 129 ? -3.428 -12.922 -17.297 1 98.94 129 VAL B N 1
ATOM 2853 C CA . VAL B 1 129 ? -4.332 -12.547 -16.219 1 98.94 129 VAL B CA 1
ATOM 2854 C C . VAL B 1 129 ? -4.375 -13.648 -15.172 1 98.94 129 VAL B C 1
ATOM 2856 O O . VAL B 1 129 ? -4.68 -14.805 -15.492 1 98.94 129 VAL B O 1
ATOM 2859 N N . THR B 1 130 ? -4.039 -13.336 -13.977 1 98.94 130 THR B N 1
ATOM 2860 C CA . THR B 1 130 ? -4.219 -14.211 -12.82 1 98.94 130 THR B CA 1
ATOM 2861 C C . THR B 1 130 ? -5.418 -13.766 -11.984 1 98.94 130 THR B C 1
ATOM 2863 O O . THR B 1 130 ? -5.539 -12.586 -11.641 1 98.94 130 THR B O 1
ATOM 2866 N N . LEU B 1 131 ? -6.309 -14.688 -11.781 1 98.94 131 LEU B N 1
ATOM 2867 C CA . LEU B 1 131 ? -7.34 -14.469 -10.773 1 98.94 131 LEU B CA 1
ATOM 2868 C C . LEU B 1 131 ? -6.793 -14.719 -9.375 1 98.94 131 LEU B C 1
ATOM 2870 O O . LEU B 1 131 ? -6.344 -15.828 -9.07 1 98.94 131 LEU B O 1
ATOM 2874 N N . HIS B 1 132 ? -6.82 -13.664 -8.555 1 98.81 132 HIS B N 1
ATOM 2875 C CA . HIS B 1 132 ? -6.242 -13.844 -7.23 1 98.81 132 HIS B CA 1
ATOM 2876 C C . HIS B 1 132 ? -7.227 -14.531 -6.289 1 98.81 132 HIS B C 1
ATOM 2878 O O . HIS B 1 132 ? -8.188 -15.164 -6.738 1 98.81 132 HIS B O 1
ATOM 2884 N N . ARG B 1 133 ? -7.078 -14.461 -5.031 1 98.69 133 ARG B N 1
ATOM 2885 C CA . ARG B 1 133 ? -7.719 -15.305 -4.027 1 98.69 133 ARG B CA 1
ATOM 2886 C C . ARG B 1 133 ? -9.188 -14.922 -3.852 1 98.69 133 ARG B C 1
ATOM 2888 O O . ARG B 1 133 ? -9.859 -15.445 -2.963 1 98.69 133 ARG B O 1
ATOM 2895 N N . VAL B 1 134 ? -9.695 -14.062 -4.738 1 98.75 134 VAL B N 1
ATOM 2896 C CA . VAL B 1 134 ? -11.133 -13.797 -4.719 1 98.75 134 VAL B CA 1
ATOM 2897 C C . VAL B 1 134 ? -11.898 -15.117 -4.84 1 98.75 134 VAL B C 1
ATOM 2899 O O . VAL B 1 134 ? -12.984 -15.258 -4.277 1 98.75 134 VAL B O 1
ATOM 2902 N N . VAL B 1 135 ? -11.367 -16.125 -5.484 1 98.75 135 VAL B N 1
ATOM 2903 C CA . VAL B 1 135 ? -11.984 -17.438 -5.676 1 98.75 135 VAL B CA 1
ATOM 2904 C C . VAL B 1 135 ? -12.203 -18.109 -4.324 1 98.75 135 VAL B C 1
ATOM 2906 O O . VAL B 1 135 ? -13.086 -18.953 -4.18 1 98.75 135 VAL B O 1
ATOM 2909 N N . ASP B 1 136 ? -11.438 -17.734 -3.342 1 98.69 136 ASP B N 1
ATOM 2910 C CA . ASP B 1 136 ? -11.5 -18.344 -2.023 1 98.69 136 ASP B CA 1
ATOM 2911 C C . ASP B 1 136 ? -12.641 -17.766 -1.194 1 98.69 136 ASP B C 1
ATOM 2913 O O . ASP B 1 136 ? -13.008 -18.328 -0.156 1 98.69 136 ASP B O 1
ATOM 2917 N N . VAL B 1 137 ? -13.227 -16.656 -1.625 1 98.38 137 VAL B N 1
ATOM 2918 C CA . VAL B 1 137 ? -14.203 -16 -0.75 1 98.38 137 VAL B CA 1
ATOM 2919 C C . VAL B 1 137 ? -15.586 -16.047 -1.397 1 98.38 137 VAL B C 1
ATOM 2921 O O . VAL B 1 137 ? -16.578 -15.695 -0.766 1 98.38 137 VAL B O 1
ATOM 2924 N N . VAL B 1 138 ? -15.688 -16.438 -2.652 1 98.44 138 VAL B N 1
ATOM 2925 C CA . VAL B 1 138 ? -16.984 -16.5 -3.326 1 98.44 138 VAL B CA 1
ATOM 2926 C C . VAL B 1 138 ? -17.734 -17.75 -2.871 1 98.44 138 VAL B C 1
ATOM 2928 O O . VAL B 1 138 ? -17.141 -18.703 -2.379 1 98.44 138 VAL B O 1
ATOM 2931 N N . ASP B 1 139 ? -19.031 -17.766 -3.09 1 97.69 139 ASP B N 1
ATOM 2932 C CA . ASP B 1 139 ? -19.906 -18.844 -2.633 1 97.69 139 ASP B CA 1
ATOM 2933 C C . ASP B 1 139 ? -19.672 -20.125 -3.426 1 97.69 139 ASP B C 1
ATOM 2935 O O . ASP B 1 139 ? -19.844 -21.219 -2.896 1 97.69 139 ASP B O 1
ATOM 2939 N N . ASP B 1 140 ? -19.344 -20.016 -4.684 1 98.31 140 ASP B N 1
ATOM 2940 C CA . ASP B 1 140 ? -19.172 -21.141 -5.59 1 98.31 140 ASP B CA 1
ATOM 2941 C C . ASP B 1 140 ? -17.859 -21.031 -6.355 1 98.31 140 ASP B C 1
ATOM 2943 O O . ASP B 1 140 ? -17.828 -20.578 -7.496 1 98.31 140 ASP B O 1
ATOM 2947 N N . PRO B 1 141 ? -16.812 -21.578 -5.777 1 98.56 141 PRO B N 1
ATOM 2948 C CA . PRO B 1 141 ? -15.5 -21.469 -6.414 1 98.56 141 PRO B CA 1
ATOM 2949 C C . PRO B 1 141 ? -15.445 -22.188 -7.762 1 98.56 141 PRO B C 1
ATOM 2951 O O . PRO B 1 141 ? -14.703 -21.766 -8.656 1 98.56 141 PRO B O 1
ATOM 2954 N N . GLU B 1 142 ? -16.172 -23.234 -7.926 1 98.56 142 GLU B N 1
ATOM 2955 C CA . GLU B 1 142 ? -16.172 -23.938 -9.203 1 98.56 142 GLU B CA 1
ATOM 2956 C C . GLU B 1 142 ? -16.781 -23.094 -10.312 1 98.56 142 GLU B C 1
ATOM 2958 O O . GLU B 1 142 ? -16.266 -23.078 -11.43 1 98.56 142 GLU B O 1
ATOM 2963 N N . ALA B 1 143 ? -17.844 -22.422 -9.984 1 98.44 143 ALA B N 1
ATOM 2964 C CA . ALA B 1 143 ? -18.422 -21.484 -10.945 1 98.44 143 ALA B CA 1
ATOM 2965 C C . ALA B 1 143 ? -17.422 -20.391 -11.297 1 98.44 143 ALA B C 1
ATOM 2967 O O . ALA B 1 143 ? -17.375 -19.922 -12.438 1 98.44 143 ALA B O 1
ATOM 2968 N N . ALA B 1 144 ? -16.656 -19.969 -10.32 1 98.56 144 ALA B N 1
ATOM 2969 C CA . ALA B 1 144 ? -15.633 -18.953 -10.547 1 98.56 144 ALA B CA 1
ATOM 2970 C C . ALA B 1 144 ? -14.586 -19.438 -11.547 1 98.56 144 ALA B C 1
ATOM 2972 O O . ALA B 1 144 ? -14.094 -18.672 -12.367 1 98.56 144 ALA B O 1
ATOM 2973 N N . VAL B 1 145 ? -14.258 -20.719 -11.492 1 98.75 145 VAL B N 1
ATOM 2974 C CA . VAL B 1 145 ? -13.328 -21.312 -12.453 1 98.75 145 VAL B CA 1
ATOM 2975 C C . VAL B 1 145 ? -13.883 -21.172 -13.867 1 98.75 145 VAL B C 1
ATOM 2977 O O . VAL B 1 145 ? -13.18 -20.719 -14.773 1 98.75 145 VAL B O 1
ATOM 2980 N N . ASP B 1 146 ? -15.133 -21.484 -14.023 1 98.69 146 ASP B N 1
ATOM 2981 C CA . ASP B 1 146 ? -15.758 -21.406 -15.336 1 98.69 146 ASP B CA 1
ATOM 2982 C C . ASP B 1 146 ? -15.758 -19.969 -15.852 1 98.69 146 ASP B C 1
ATOM 2984 O O . ASP B 1 146 ? -15.453 -19.719 -17.031 1 98.69 146 ASP B O 1
ATOM 2988 N N . ILE B 1 147 ? -16.047 -19.047 -15.016 1 98.56 147 ILE B N 1
ATOM 2989 C CA . ILE B 1 147 ? -16.062 -17.641 -15.398 1 98.56 147 ILE B CA 1
ATOM 2990 C C . ILE B 1 147 ? -14.656 -17.203 -15.789 1 98.56 147 ILE B C 1
ATOM 2992 O O . ILE B 1 147 ? -14.477 -16.5 -16.797 1 98.56 147 ILE B O 1
ATOM 2996 N N . ALA B 1 148 ? -13.688 -17.562 -14.977 1 98.69 148 ALA B N 1
ATOM 2997 C CA . ALA B 1 148 ? -12.297 -17.203 -15.266 1 98.69 148 ALA B CA 1
ATOM 2998 C C . ALA B 1 148 ? -11.859 -17.734 -16.625 1 98.69 148 ALA B C 1
ATOM 3000 O O . ALA B 1 148 ? -11.227 -17.016 -17.406 1 98.69 148 ALA B O 1
ATOM 3001 N N . VAL B 1 149 ? -12.219 -18.984 -16.922 1 98.62 149 VAL B N 1
ATOM 3002 C CA . VAL B 1 149 ? -11.891 -19.594 -18.203 1 98.62 149 VAL B CA 1
ATOM 3003 C C . VAL B 1 149 ? -12.578 -18.828 -19.328 1 98.62 149 VAL B C 1
ATOM 3005 O O . VAL B 1 149 ? -11.938 -18.484 -20.328 1 98.62 149 VAL B O 1
ATOM 3008 N N . ASP B 1 150 ? -13.836 -18.547 -19.141 1 98.56 150 ASP B N 1
ATOM 3009 C CA . ASP B 1 150 ? -14.617 -17.844 -20.156 1 98.56 150 ASP B CA 1
ATOM 3010 C C . ASP B 1 150 ? -14.016 -16.484 -20.469 1 98.56 150 ASP B C 1
ATOM 3012 O O . ASP B 1 150 ? -14.062 -16.016 -21.609 1 98.56 150 ASP B O 1
ATOM 3016 N N . LEU B 1 151 ? -13.477 -15.852 -19.484 1 98.31 151 LEU B N 1
ATOM 3017 C CA . LEU B 1 151 ? -12.953 -14.5 -19.625 1 98.31 151 LEU B CA 1
ATOM 3018 C C . LEU B 1 151 ? -11.516 -14.516 -20.141 1 98.31 151 LEU B C 1
ATOM 3020 O O . LEU B 1 151 ? -10.945 -13.469 -20.438 1 98.31 151 LEU B O 1
ATOM 3024 N N . GLY B 1 152 ? -10.906 -15.664 -20.156 1 98.06 152 GLY B N 1
ATOM 3025 C CA . GLY B 1 152 ? -9.586 -15.805 -20.75 1 98.06 152 GLY B CA 1
ATOM 3026 C C . GLY B 1 152 ? -8.453 -15.648 -19.75 1 98.06 152 GLY B C 1
ATOM 3027 O O . GLY B 1 152 ? -7.332 -15.305 -20.109 1 98.06 152 GLY B O 1
ATOM 3028 N N . ALA B 1 153 ? -8.727 -15.875 -18.469 1 98.62 153 ALA B N 1
ATOM 3029 C CA . ALA B 1 153 ? -7.668 -15.828 -17.469 1 98.62 153 ALA B CA 1
ATOM 3030 C C . ALA B 1 153 ? -6.66 -16.953 -17.672 1 98.62 153 ALA B C 1
ATOM 3032 O O . ALA B 1 153 ? -7.012 -18.031 -18.156 1 98.62 153 ALA B O 1
ATOM 3033 N N . THR B 1 154 ? -5.445 -16.672 -17.297 1 98.62 154 THR B N 1
ATOM 3034 C CA . THR B 1 154 ? -4.348 -17.609 -17.5 1 98.62 154 THR B CA 1
ATOM 3035 C C . THR B 1 154 ? -4.23 -18.562 -16.312 1 98.62 154 THR B C 1
ATOM 3037 O O . THR B 1 154 ? -3.854 -19.719 -16.469 1 98.62 154 THR B O 1
ATOM 3040 N N . ARG B 1 155 ? -4.543 -18.062 -15.133 1 98.69 155 ARG B N 1
ATOM 3041 C CA . ARG B 1 155 ? -4.348 -18.875 -13.938 1 98.69 155 ARG B CA 1
ATOM 3042 C C . ARG B 1 155 ? -5.199 -18.359 -12.781 1 98.69 155 ARG B C 1
ATOM 3044 O O . ARG B 1 155 ? -5.715 -17.234 -12.836 1 98.69 155 ARG B O 1
ATOM 3051 N N . ILE B 1 156 ? -5.391 -19.203 -11.812 1 98.94 156 ILE B N 1
ATOM 3052 C CA . ILE B 1 156 ? -6.105 -18.906 -10.578 1 98.94 156 ILE B CA 1
ATOM 3053 C C . ILE B 1 156 ? -5.199 -19.156 -9.375 1 98.94 156 ILE B C 1
ATOM 3055 O O . ILE B 1 156 ? -4.672 -20.266 -9.219 1 98.94 156 ILE B O 1
ATOM 3059 N N . LEU B 1 157 ? -4.949 -18.125 -8.625 1 98.94 157 LEU B N 1
ATOM 3060 C CA . LEU B 1 157 ? -4.277 -18.25 -7.34 1 98.94 157 LEU B CA 1
ATOM 3061 C C . LEU B 1 157 ? -5.273 -18.578 -6.234 1 98.94 157 LEU B C 1
ATOM 3063 O O . LEU B 1 157 ? -6.258 -17.859 -6.047 1 98.94 157 LEU B O 1
ATOM 3067 N N . THR B 1 158 ? -5.031 -19.688 -5.477 1 98.94 158 THR B N 1
ATOM 3068 C CA . THR B 1 158 ? -6.027 -20.109 -4.496 1 98.94 158 THR B CA 1
ATOM 3069 C C . THR B 1 158 ? -5.375 -20.891 -3.363 1 98.94 158 THR B C 1
ATOM 3071 O O . THR B 1 158 ? -4.328 -21.516 -3.555 1 98.94 158 THR B O 1
ATOM 3074 N N . SER B 1 159 ? -6 -20.812 -2.23 1 98.75 159 SER B N 1
ATOM 3075 C CA . SER B 1 159 ? -5.617 -21.641 -1.091 1 98.75 159 SER B CA 1
ATOM 3076 C C . SER B 1 159 ? -6.52 -22.859 -0.965 1 98.75 159 SER B C 1
ATOM 3078 O O . SER B 1 159 ? -6.484 -23.562 0.044 1 98.75 159 SER B O 1
ATOM 3080 N N . GLY B 1 160 ? -7.406 -22.969 -1.967 1 98.69 160 GLY B N 1
ATOM 3081 C CA . GLY B 1 160 ? -8.375 -24.047 -1.894 1 98.69 160 GLY B CA 1
ATOM 3082 C C . GLY B 1 160 ? -9.555 -23.734 -0.988 1 98.69 160 GLY B C 1
ATOM 3083 O O . GLY B 1 160 ? -10.203 -24.656 -0.472 1 98.69 160 GLY B O 1
ATOM 3084 N N . GLY B 1 161 ? -9.758 -22.531 -0.686 1 98.25 161 GLY B N 1
ATOM 3085 C CA . GLY B 1 161 ? -10.914 -22.094 0.084 1 98.25 161 GLY B CA 1
ATOM 3086 C C . GLY B 1 161 ? -10.688 -22.141 1.583 1 98.25 161 GLY B C 1
ATOM 3087 O O . GLY B 1 161 ? -11.641 -22.156 2.363 1 98.25 161 GLY B O 1
ATOM 3088 N N . THR B 1 162 ? -9.43 -22.25 1.98 1 98.31 162 THR B N 1
ATOM 3089 C CA . THR B 1 162 ? -9.07 -22.281 3.393 1 98.31 162 THR B CA 1
ATOM 3090 C C . THR B 1 162 ? -8.008 -21.234 3.707 1 98.31 162 THR B C 1
ATOM 3092 O O . THR B 1 162 ? -7.609 -20.469 2.832 1 98.31 162 THR B O 1
ATOM 3095 N N . ARG B 1 163 ? -7.594 -21.172 4.91 1 97.69 163 ARG B N 1
ATOM 3096 C CA . ARG B 1 163 ? -6.637 -20.156 5.359 1 97.69 163 ARG B CA 1
ATOM 3097 C C . ARG B 1 163 ? -5.281 -20.359 4.684 1 97.69 163 ARG B C 1
ATOM 3099 O O . ARG B 1 163 ? -4.586 -19.375 4.387 1 97.69 163 ARG B O 1
ATOM 3106 N N . SER B 1 164 ? -4.91 -21.609 4.477 1 98.31 164 SER B N 1
ATOM 3107 C CA . SER B 1 164 ? -3.623 -21.922 3.863 1 98.31 164 SER B CA 1
ATOM 3108 C C . SER B 1 164 ? -3.766 -23.016 2.809 1 98.31 164 SER B C 1
ATOM 3110 O O . SER B 1 164 ? -4.723 -23.781 2.838 1 98.31 164 SER B O 1
ATOM 3112 N N . ALA B 1 165 ? -2.779 -23.016 1.917 1 98.69 165 ALA B N 1
ATOM 3113 C CA . ALA B 1 165 ? -2.764 -24.047 0.89 1 98.69 165 ALA B CA 1
ATOM 3114 C C . ALA B 1 165 ? -2.707 -25.438 1.518 1 98.69 165 ALA B C 1
ATOM 3116 O O . ALA B 1 165 ? -3.365 -26.375 1.044 1 98.69 165 ALA B O 1
ATOM 3117 N N . GLU B 1 166 ? -1.955 -25.562 2.58 1 98.56 166 GLU B N 1
ATOM 3118 C CA . GLU B 1 166 ? -1.809 -26.844 3.254 1 98.56 166 GLU B CA 1
ATOM 3119 C C . GLU B 1 166 ? -3.15 -27.344 3.781 1 98.56 166 GLU B C 1
ATOM 3121 O O . GLU B 1 166 ? -3.473 -28.531 3.646 1 98.56 166 GLU B O 1
ATOM 3126 N N . GLN B 1 167 ? -3.898 -26.469 4.312 1 98.56 167 GLN B N 1
ATOM 3127 C CA . GLN B 1 167 ? -5.219 -26.812 4.832 1 98.56 167 GLN B CA 1
ATOM 3128 C C . GLN B 1 167 ? -6.219 -27 3.697 1 98.56 167 GLN B C 1
ATOM 3130 O O . GLN B 1 167 ? -7.297 -27.578 3.904 1 98.56 167 GLN B O 1
ATOM 3135 N N . GLY B 1 168 ? -5.855 -26.562 2.508 1 98.75 168 GLY B N 1
ATOM 3136 C CA . GLY B 1 168 ? -6.816 -26.516 1.418 1 98.75 168 GLY B CA 1
ATOM 3137 C C . GLY B 1 168 ? -6.559 -27.562 0.346 1 98.75 168 GLY B C 1
ATOM 3138 O O . GLY B 1 168 ? -6.969 -27.391 -0.805 1 98.75 168 GLY B O 1
ATOM 3139 N N . ILE B 1 169 ? -5.926 -28.594 0.688 1 98.81 169 ILE B N 1
ATOM 3140 C CA . ILE B 1 169 ? -5.52 -29.609 -0.277 1 98.81 169 ILE B CA 1
ATOM 3141 C C . ILE B 1 169 ? -6.754 -30.172 -0.979 1 98.81 169 ILE B C 1
ATOM 3143 O O . ILE B 1 169 ? -6.762 -30.328 -2.203 1 98.81 169 ILE B O 1
ATOM 3147 N N . GLU B 1 170 ? -7.773 -30.484 -0.233 1 98.75 170 GLU B N 1
ATOM 3148 C CA . GLU B 1 170 ? -8.992 -31 -0.841 1 98.75 170 GLU B CA 1
ATOM 3149 C C . GLU B 1 170 ? -9.586 -30 -1.828 1 98.75 170 GLU B C 1
ATOM 3151 O O . GLU B 1 170 ? -9.969 -30.375 -2.939 1 98.75 170 GLU B O 1
ATOM 3156 N N . GLY B 1 171 ? -9.695 -28.734 -1.402 1 98.75 171 GLY B N 1
ATOM 3157 C CA . GLY B 1 171 ? -10.188 -27.688 -2.285 1 98.75 171 GLY B CA 1
ATOM 3158 C C . GLY B 1 171 ? -9.312 -27.484 -3.512 1 98.75 171 GLY B C 1
ATOM 3159 O O . GLY B 1 171 ? -9.828 -27.266 -4.613 1 98.75 171 GLY B O 1
ATOM 3160 N N . LEU B 1 172 ? -8.016 -27.547 -3.324 1 98.88 172 LEU B N 1
ATOM 3161 C CA . LEU B 1 172 ? -7.078 -27.438 -4.438 1 98.88 172 LEU B CA 1
ATOM 3162 C C . LEU B 1 172 ? -7.316 -28.547 -5.457 1 98.88 172 LEU B C 1
ATOM 3164 O O . LEU B 1 172 ? -7.367 -28.281 -6.664 1 98.88 172 LEU B O 1
ATOM 3168 N N . ASN B 1 173 ? -7.465 -29.75 -4.965 1 98.88 173 ASN B N 1
ATOM 3169 C CA . ASN B 1 173 ? -7.734 -30.891 -5.844 1 98.88 173 ASN B CA 1
ATOM 3170 C C . ASN B 1 173 ? -9.047 -30.703 -6.605 1 98.88 173 ASN B C 1
ATOM 3172 O O . ASN B 1 173 ? -9.109 -30.969 -7.809 1 98.88 173 ASN B O 1
ATOM 3176 N N . ARG B 1 174 ? -10.031 -30.266 -5.922 1 98.81 174 ARG B N 1
ATOM 3177 C CA . ARG B 1 174 ? -11.336 -30.062 -6.531 1 98.81 174 ARG B CA 1
ATOM 3178 C C . ARG B 1 174 ? -11.258 -29.016 -7.648 1 98.81 174 ARG B C 1
ATOM 3180 O O . ARG B 1 174 ? -11.789 -29.234 -8.734 1 98.81 174 ARG B O 1
ATOM 3187 N N . LEU B 1 175 ? -10.609 -27.906 -7.398 1 98.88 175 LEU B N 1
ATOM 3188 C CA . LEU B 1 175 ? -10.508 -26.828 -8.375 1 98.88 175 LEU B CA 1
ATOM 3189 C C . LEU B 1 175 ? -9.641 -27.234 -9.562 1 98.88 175 LEU B C 1
ATOM 3191 O O . LEU B 1 175 ? -9.922 -26.859 -10.703 1 98.88 175 LEU B O 1
ATOM 3195 N N . HIS B 1 176 ? -8.602 -27.969 -9.266 1 98.81 176 HIS B N 1
ATOM 3196 C CA . HIS B 1 176 ? -7.77 -28.484 -10.344 1 98.81 176 HIS B CA 1
ATOM 3197 C C . HIS B 1 176 ? -8.578 -29.391 -11.273 1 98.81 176 HIS B C 1
ATOM 3199 O O . HIS B 1 176 ? -8.484 -29.281 -12.5 1 98.81 176 HIS B O 1
ATOM 3205 N N . ALA B 1 177 ? -9.281 -30.328 -10.656 1 98.75 177 ALA B N 1
ATOM 3206 C CA . ALA B 1 177 ? -10.125 -31.219 -11.453 1 98.75 177 ALA B CA 1
ATOM 3207 C C . ALA B 1 177 ? -11.141 -30.422 -12.273 1 98.75 177 ALA B C 1
ATOM 3209 O O . ALA B 1 177 ? -11.344 -30.719 -13.453 1 98.75 177 ALA B O 1
ATOM 3210 N N . LYS B 1 178 ? -11.766 -29.438 -11.633 1 98.75 178 LYS B N 1
ATOM 3211 C CA . LYS B 1 178 ? -12.742 -28.578 -12.312 1 98.75 178 LYS B CA 1
ATOM 3212 C C . LYS B 1 178 ? -12.102 -27.844 -13.484 1 98.75 178 LYS B C 1
ATOM 3214 O O . LYS B 1 178 ? -12.719 -27.672 -14.531 1 98.75 178 LYS B O 1
ATOM 3219 N N . ALA B 1 179 ? -10.898 -27.328 -13.32 1 98.69 179 ALA B N 1
ATOM 3220 C CA . ALA B 1 179 ? -10.172 -26.609 -14.359 1 98.69 179 ALA B CA 1
ATOM 3221 C C . ALA B 1 179 ? -9.961 -27.484 -15.594 1 98.69 179 ALA B C 1
ATOM 3223 O O . ALA B 1 179 ? -10 -27 -16.719 1 98.69 179 ALA B O 1
ATOM 3224 N N . ALA B 1 180 ? -9.633 -28.781 -15.344 1 98.25 180 ALA B N 1
ATOM 3225 C CA . ALA B 1 180 ? -9.492 -29.781 -16.406 1 98.25 180 ALA B CA 1
ATOM 3226 C C . ALA B 1 180 ? -8.492 -29.328 -17.453 1 98.25 180 ALA B C 1
ATOM 3228 O O . ALA B 1 180 ? -8.734 -29.469 -18.656 1 98.25 180 ALA B O 1
ATOM 3229 N N . GLY B 1 181 ? -7.523 -28.672 -17 1 97.94 181 GLY B N 1
ATOM 3230 C CA . GLY B 1 181 ? -6.449 -28.281 -17.906 1 97.94 181 GLY B CA 1
ATOM 3231 C C . GLY B 1 181 ? -6.746 -27.016 -18.688 1 97.94 181 GLY B C 1
ATOM 3232 O O . GLY B 1 181 ? -5.902 -26.531 -19.438 1 97.94 181 GLY B O 1
ATOM 3233 N N . ARG B 1 182 ? -7.883 -26.359 -18.5 1 98.44 182 ARG B N 1
ATOM 3234 C CA . ARG B 1 182 ? -8.266 -25.172 -19.25 1 98.44 182 ARG B CA 1
ATOM 3235 C C . ARG B 1 182 ? -7.609 -23.922 -18.656 1 98.44 182 ARG B C 1
ATOM 3237 O O . ARG B 1 182 ? -7.465 -22.906 -19.344 1 98.44 182 ARG B O 1
ATOM 3244 N N . ILE B 1 183 ? -7.277 -23.984 -17.422 1 98.69 183 ILE B N 1
ATOM 3245 C CA . ILE B 1 183 ? -6.684 -22.875 -16.688 1 98.69 183 ILE B CA 1
ATOM 3246 C C . ILE B 1 183 ? -5.738 -23.406 -15.617 1 98.69 183 ILE B C 1
ATOM 3248 O O . ILE B 1 183 ? -6.012 -24.438 -14.992 1 98.69 183 ILE B O 1
ATOM 3252 N N . GLU B 1 184 ? -4.633 -22.75 -15.414 1 98.62 184 GLU B N 1
ATOM 3253 C CA . GLU B 1 184 ? -3.658 -23.172 -14.414 1 98.62 184 GLU B CA 1
ATOM 3254 C C . GLU B 1 184 ? -4.156 -22.859 -13 1 98.62 184 GLU B C 1
ATOM 3256 O O . GLU B 1 184 ? -4.648 -21.766 -12.734 1 98.62 184 GLU B O 1
ATOM 3261 N N . ILE B 1 185 ? -4.086 -23.828 -12.109 1 98.88 185 ILE B N 1
ATOM 3262 C CA . ILE B 1 185 ? -4.328 -23.609 -10.688 1 98.88 185 ILE B CA 1
ATOM 3263 C C . ILE B 1 185 ? -3 -23.453 -9.953 1 98.88 185 ILE B C 1
ATOM 3265 O O . ILE B 1 185 ? -2.129 -24.328 -10.047 1 98.88 185 ILE B O 1
ATOM 3269 N N . MET B 1 186 ? -2.795 -22.375 -9.32 1 98.94 186 MET B N 1
ATOM 3270 C CA . MET B 1 186 ? -1.594 -22.062 -8.555 1 98.94 186 MET B CA 1
ATOM 3271 C C . MET B 1 186 ? -1.9 -22.031 -7.059 1 98.94 186 MET B C 1
ATOM 3273 O O . MET B 1 186 ? -2.809 -21.312 -6.629 1 98.94 186 MET B O 1
ATOM 3277 N N . ALA B 1 187 ? -1.146 -22.797 -6.285 1 98.88 187 ALA B N 1
ATOM 3278 C CA . ALA B 1 187 ? -1.359 -22.859 -4.84 1 98.88 187 ALA B CA 1
ATOM 3279 C C . ALA B 1 187 ? -0.619 -21.719 -4.137 1 98.88 187 ALA B C 1
ATOM 3281 O O . ALA B 1 187 ? 0.579 -21.531 -4.352 1 98.88 187 ALA B O 1
ATOM 3282 N N . GLY B 1 188 ? -1.358 -21.016 -3.348 1 98.56 188 GLY B N 1
ATOM 3283 C CA . GLY B 1 188 ? -0.776 -19.953 -2.541 1 98.56 188 GLY B CA 1
ATOM 3284 C C . GLY B 1 188 ? -1.388 -19.859 -1.155 1 98.56 188 GLY B C 1
ATOM 3285 O O . GLY B 1 188 ? -2.268 -20.656 -0.802 1 98.56 188 GLY B O 1
ATOM 3286 N N . SER B 1 189 ? -0.807 -18.891 -0.413 1 98.12 189 SER B N 1
ATOM 3287 C CA . SER B 1 189 ? -1.166 -18.656 0.98 1 98.12 189 SER B CA 1
ATOM 3288 C C . SER B 1 189 ? -0.443 -19.609 1.916 1 98.12 189 SER B C 1
ATOM 3290 O O . SER B 1 189 ? -0.947 -20.703 2.207 1 98.12 189 SER B O 1
ATOM 3292 N N . GLY B 1 190 ? 0.62 -19.141 2.436 1 97.44 190 GLY B N 1
ATOM 3293 C CA . GLY B 1 190 ? 1.342 -19.891 3.455 1 97.44 190 GLY B CA 1
ATOM 3294 C C . GLY B 1 190 ? 2.258 -20.953 2.883 1 97.44 190 GLY B C 1
ATOM 3295 O O . GLY B 1 190 ? 2.797 -21.781 3.623 1 97.44 190 GLY B O 1
ATOM 3296 N N . VAL B 1 191 ? 2.432 -21.047 1.574 1 98.69 191 VAL B N 1
ATOM 3297 C CA . VAL B 1 191 ? 3.361 -22 0.979 1 98.69 191 VAL B CA 1
ATOM 3298 C C . VAL B 1 191 ? 4.785 -21.672 1.417 1 98.69 191 VAL B C 1
ATOM 3300 O O . VAL B 1 191 ? 5.207 -20.516 1.375 1 98.69 191 VAL B O 1
ATOM 3303 N N . ASN B 1 192 ? 5.531 -22.641 1.885 1 98.5 192 ASN B N 1
ATOM 3304 C CA . ASN B 1 192 ? 6.922 -22.516 2.309 1 98.5 192 ASN B CA 1
ATOM 3305 C C . ASN B 1 192 ? 7.676 -23.828 2.123 1 98.5 192 ASN B C 1
ATOM 3307 O O . ASN B 1 192 ? 7.098 -24.828 1.675 1 98.5 192 ASN B O 1
ATOM 3311 N N . SER B 1 193 ? 8.938 -23.797 2.453 1 98.12 193 SER B N 1
ATOM 3312 C CA . SER B 1 193 ? 9.781 -24.953 2.188 1 98.12 193 SER B CA 1
ATOM 3313 C C . SER B 1 193 ? 9.367 -26.141 3.047 1 98.12 193 SER B C 1
ATOM 3315 O O . SER B 1 193 ? 9.578 -27.297 2.66 1 98.12 193 SER B O 1
ATOM 3317 N N . ALA B 1 194 ? 8.75 -25.922 4.148 1 98.31 194 ALA B N 1
ATOM 3318 C CA . ALA B 1 194 ? 8.375 -26.984 5.062 1 98.31 194 ALA B CA 1
ATOM 3319 C C . ALA B 1 194 ? 7.148 -27.734 4.559 1 98.31 194 ALA B C 1
ATOM 3321 O O . ALA B 1 194 ? 7.035 -28.953 4.742 1 98.31 194 ALA B O 1
ATOM 3322 N N . ASN B 1 195 ? 6.242 -27.047 3.854 1 98.38 195 ASN B N 1
ATOM 3323 C CA . ASN B 1 195 ? 4.996 -27.719 3.488 1 98.38 195 ASN B CA 1
ATOM 3324 C C . ASN B 1 195 ? 4.938 -28.016 1.994 1 98.38 195 ASN B C 1
ATOM 3326 O O . ASN B 1 195 ? 4.051 -28.75 1.537 1 98.38 195 ASN B O 1
ATOM 3330 N N . LEU B 1 196 ? 5.871 -27.531 1.255 1 98.31 196 LEU B N 1
ATOM 3331 C CA . LEU B 1 196 ? 5.875 -27.672 -0.196 1 98.31 196 LEU B CA 1
ATOM 3332 C C . LEU B 1 196 ? 5.883 -29.156 -0.588 1 98.31 196 LEU B C 1
ATOM 3334 O O . LEU B 1 196 ? 5.098 -29.578 -1.44 1 98.31 196 LEU B O 1
ATOM 3338 N N . PRO B 1 197 ? 6.715 -30.031 0.039 1 97.44 197 PRO B N 1
ATOM 3339 C CA . PRO B 1 197 ? 6.691 -31.438 -0.334 1 97.44 197 PRO B CA 1
ATOM 3340 C C . PRO B 1 197 ? 5.32 -32.094 -0.13 1 97.44 197 PRO B C 1
ATOM 3342 O O . PRO B 1 197 ? 4.871 -32.875 -0.965 1 97.44 197 PRO B O 1
ATOM 3345 N N . LEU B 1 198 ? 4.707 -31.734 0.955 1 98.12 198 LEU B N 1
ATOM 3346 C CA . LEU B 1 198 ? 3.369 -32.25 1.23 1 98.12 198 LEU B CA 1
ATOM 3347 C C . LEU B 1 198 ? 2.393 -31.828 0.136 1 98.12 198 LEU B C 1
ATOM 3349 O O . LEU B 1 198 ? 1.588 -32.656 -0.325 1 98.12 198 LEU B O 1
ATOM 3353 N N . LEU B 1 199 ? 2.41 -30.594 -0.302 1 98.56 199 LEU B N 1
ATOM 3354 C CA . LEU B 1 199 ? 1.544 -30.078 -1.357 1 98.56 199 LEU B CA 1
ATOM 3355 C C . LEU B 1 199 ? 1.815 -30.797 -2.678 1 98.56 199 LEU B C 1
ATOM 3357 O O . LEU B 1 199 ? 0.881 -31.203 -3.373 1 98.56 199 LEU B O 1
ATOM 3361 N N . MET B 1 200 ? 3.08 -30.984 -2.971 1 97.06 200 MET B N 1
ATOM 3362 C CA . MET B 1 200 ? 3.486 -31.609 -4.227 1 97.06 200 MET B CA 1
ATOM 3363 C C . MET B 1 200 ? 3.029 -33.062 -4.281 1 97.06 200 MET B C 1
ATOM 3365 O O . MET B 1 200 ? 2.645 -33.562 -5.344 1 97.06 200 MET B O 1
ATOM 3369 N N . GLU B 1 201 ? 3.027 -33.688 -3.168 1 96.75 201 GLU B N 1
ATOM 3370 C CA . GLU B 1 201 ? 2.674 -35.094 -3.098 1 96.75 201 GLU B CA 1
ATOM 3371 C C . GLU B 1 201 ? 1.161 -35.312 -3.123 1 96.75 201 GLU B C 1
ATOM 3373 O O . GLU B 1 201 ? 0.668 -36.312 -3.625 1 96.75 201 GLU B O 1
ATOM 3378 N N . ASN B 1 202 ? 0.469 -34.312 -2.652 1 98.38 202 ASN B N 1
ATOM 3379 C CA . ASN B 1 202 ? -0.952 -34.562 -2.408 1 98.38 202 ASN B CA 1
ATOM 3380 C C . ASN B 1 202 ? -1.821 -33.75 -3.371 1 98.38 202 ASN B C 1
ATOM 3382 O O . ASN B 1 202 ? -3.045 -33.719 -3.23 1 98.38 202 ASN B O 1
ATOM 3386 N N . THR B 1 203 ? -1.261 -33.062 -4.277 1 98.19 203 THR B N 1
ATOM 3387 C CA . THR B 1 203 ? -1.998 -32.344 -5.309 1 98.19 203 THR B CA 1
ATOM 3388 C C . THR B 1 203 ? -1.3 -32.469 -6.66 1 98.19 203 THR B C 1
ATOM 3390 O O . THR B 1 203 ? -0.082 -32.656 -6.723 1 98.19 203 THR B O 1
ATOM 3393 N N . PRO B 1 204 ? -2.037 -32.406 -7.723 1 97.62 204 PRO B N 1
ATOM 3394 C CA . PRO B 1 204 ? -1.421 -32.375 -9.055 1 97.62 204 PRO B CA 1
ATOM 3395 C C . PRO B 1 204 ? -0.956 -30.984 -9.469 1 97.62 204 PRO B C 1
ATOM 3397 O O . PRO B 1 204 ? -0.581 -30.781 -10.625 1 97.62 204 PRO B O 1
ATOM 3400 N N . ILE B 1 205 ? -1.012 -30.031 -8.586 1 97.25 205 ILE B N 1
ATOM 3401 C CA . ILE B 1 205 ? -0.667 -28.641 -8.852 1 97.25 205 ILE B CA 1
ATOM 3402 C C . ILE B 1 205 ? 0.823 -28.516 -9.164 1 97.25 205 ILE B C 1
ATOM 3404 O O . ILE B 1 205 ? 1.651 -29.156 -8.5 1 97.25 205 ILE B O 1
ATOM 3408 N N . THR B 1 206 ? 1.134 -27.656 -10.156 1 97.06 206 THR B N 1
ATOM 3409 C CA . THR B 1 206 ? 2.531 -27.531 -10.555 1 97.06 206 THR B CA 1
ATOM 3410 C C . THR B 1 206 ? 2.992 -26.078 -10.438 1 97.06 206 THR B C 1
ATOM 3412 O O . THR B 1 206 ? 4.109 -25.75 -10.836 1 97.06 206 THR B O 1
ATOM 3415 N N . ALA B 1 207 ? 2.176 -25.203 -10 1 98.31 207 ALA B N 1
ATOM 3416 C CA . ALA B 1 207 ? 2.529 -23.812 -9.766 1 98.31 207 ALA B CA 1
ATOM 3417 C C . ALA B 1 207 ? 2.346 -23.438 -8.297 1 98.31 207 ALA B C 1
ATOM 3419 O O . ALA B 1 207 ? 1.302 -23.719 -7.707 1 98.31 207 ALA B O 1
ATOM 3420 N N . PHE B 1 208 ? 3.373 -22.797 -7.723 1 98.69 208 PHE B N 1
ATOM 3421 C CA . PHE B 1 208 ? 3.359 -22.469 -6.305 1 98.69 208 PHE B CA 1
ATOM 3422 C C . PHE B 1 208 ? 3.756 -21.016 -6.094 1 98.69 208 PHE B C 1
ATOM 3424 O O . PHE B 1 208 ? 4.68 -20.516 -6.738 1 98.69 208 PHE B O 1
ATOM 3431 N N . HIS B 1 209 ? 3.047 -20.344 -5.27 1 98.81 209 HIS B N 1
ATOM 3432 C CA . HIS B 1 209 ? 3.18 -18.938 -4.945 1 98.81 209 HIS B CA 1
ATOM 3433 C C . HIS B 1 209 ? 3.57 -18.734 -3.484 1 98.81 209 HIS B C 1
ATOM 3435 O O . HIS B 1 209 ? 2.871 -19.203 -2.582 1 98.81 209 HIS B O 1
ATOM 3441 N N . ALA B 1 210 ? 4.676 -18.078 -3.232 1 98.62 210 ALA B N 1
ATOM 3442 C CA . ALA B 1 210 ? 5.152 -17.875 -1.867 1 98.62 210 ALA B CA 1
ATOM 3443 C C . ALA B 1 210 ? 5.715 -16.469 -1.686 1 98.62 210 ALA B C 1
ATOM 3445 O O . ALA B 1 210 ? 6.184 -15.852 -2.646 1 98.62 210 ALA B O 1
ATOM 3446 N N . SER B 1 211 ? 5.699 -15.93 -0.494 1 97.38 211 SER B N 1
ATOM 3447 C CA . SER B 1 211 ? 6.234 -14.602 -0.222 1 97.38 211 SER B CA 1
ATOM 3448 C C . SER B 1 211 ? 7.711 -14.664 0.151 1 97.38 211 SER B C 1
ATOM 3450 O O . SER B 1 211 ? 8.445 -13.688 -0.012 1 97.38 211 SER B O 1
ATOM 3452 N N . CYS B 1 212 ? 8.133 -15.836 0.67 1 97.94 212 CYS B N 1
ATOM 3453 C CA . CYS B 1 212 ? 9.516 -15.977 1.127 1 97.94 212 CYS B CA 1
ATOM 3454 C C . CYS B 1 212 ? 9.922 -14.805 2.012 1 97.94 212 CYS B C 1
ATOM 3456 O O . CYS B 1 212 ? 10.961 -14.18 1.781 1 97.94 212 CYS B O 1
ATOM 3458 N N . SER B 1 213 ? 9.141 -14.5 3.016 1 96.56 213 SER B N 1
ATOM 3459 C CA . SER B 1 213 ? 9.398 -13.336 3.854 1 96.56 213 SER B CA 1
ATOM 3460 C C . SER B 1 213 ? 9.406 -13.703 5.332 1 96.56 213 SER B C 1
ATOM 3462 O O . SER B 1 213 ? 8.914 -14.773 5.711 1 96.56 213 SER B O 1
ATOM 3464 N N . GLN B 1 214 ? 10.039 -12.914 6.094 1 96.5 214 GLN B N 1
ATOM 3465 C CA . GLN B 1 214 ? 10.062 -13.039 7.547 1 96.5 214 GLN B CA 1
ATOM 3466 C C . GLN B 1 214 ? 9.844 -11.688 8.219 1 96.5 214 GLN B C 1
ATOM 3468 O O . GLN B 1 214 ? 10.055 -10.641 7.605 1 96.5 214 GLN B O 1
ATOM 3473 N N . GLN B 1 215 ? 9.375 -11.695 9.453 1 96.5 215 GLN B N 1
ATOM 3474 C CA . GLN B 1 215 ? 9.234 -10.492 10.258 1 96.5 215 GLN B CA 1
ATOM 3475 C C . GLN B 1 215 ? 10.508 -10.227 11.07 1 96.5 215 GLN B C 1
ATOM 3477 O O . GLN B 1 215 ? 10.992 -11.117 11.773 1 96.5 215 GLN B O 1
ATOM 3482 N N . THR B 1 216 ? 11.023 -9.086 10.891 1 97 216 THR B N 1
ATOM 3483 C CA . THR B 1 216 ? 12.203 -8.68 11.656 1 97 216 THR B CA 1
ATOM 3484 C C . THR B 1 216 ? 11.867 -7.512 12.578 1 97 216 THR B C 1
ATOM 3486 O O . THR B 1 216 ? 11.047 -6.656 12.242 1 97 216 THR B O 1
ATOM 3489 N N . PRO B 1 217 ? 12.469 -7.414 13.758 1 97 217 PRO B N 1
ATOM 3490 C CA . PRO B 1 217 ? 12.148 -6.336 14.703 1 97 217 PRO B CA 1
ATOM 3491 C C . PRO B 1 217 ? 12.547 -4.957 14.18 1 97 217 PRO B C 1
ATOM 3493 O O . PRO B 1 217 ? 13.594 -4.816 13.539 1 97 217 PRO B O 1
ATOM 3496 N N . LEU B 1 218 ? 11.703 -3.998 14.453 1 96.88 218 LEU B N 1
ATOM 3497 C CA . LEU B 1 218 ? 12.031 -2.592 14.242 1 96.88 218 LEU B CA 1
ATOM 3498 C C . LEU B 1 218 ? 12.727 -2.004 15.461 1 96.88 218 LEU B C 1
ATOM 3500 O O . LEU B 1 218 ? 12.75 -2.621 16.531 1 96.88 218 LEU B O 1
ATOM 3504 N N . GLY B 1 219 ? 13.352 -0.844 15.258 1 94.25 219 GLY B N 1
ATOM 3505 C CA . GLY B 1 219 ? 13.883 -0.143 16.406 1 94.25 219 GLY B CA 1
ATOM 3506 C C . GLY B 1 219 ? 12.828 0.192 17.453 1 94.25 219 GLY B C 1
ATOM 3507 O O . GLY B 1 219 ? 11.664 0.427 17.109 1 94.25 219 GLY B O 1
ATOM 3508 N N . THR B 1 220 ? 13.195 0.29 18.672 1 94.94 220 THR B N 1
ATOM 3509 C CA . THR B 1 220 ? 12.273 0.48 19.781 1 94.94 220 THR B CA 1
ATOM 3510 C C . THR B 1 220 ? 11.477 1.77 19.609 1 94.94 220 THR B C 1
ATOM 3512 O O . THR B 1 220 ? 10.305 1.837 20 1 94.94 220 THR B O 1
ATOM 3515 N N . ARG B 1 221 ? 12.055 2.748 19.031 1 95.75 221 ARG B N 1
ATOM 3516 C CA . ARG B 1 221 ? 11.406 4.047 18.875 1 95.75 221 ARG B CA 1
ATOM 3517 C C . ARG B 1 221 ? 10.164 3.939 17.984 1 95.75 221 ARG B C 1
ATOM 3519 O O . ARG B 1 221 ? 9.18 4.641 18.203 1 95.75 221 ARG B O 1
ATOM 3526 N N . TYR B 1 222 ? 10.258 3.088 17 1 97.5 222 TYR B N 1
ATOM 3527 C CA . TYR B 1 222 ? 9.109 2.891 16.109 1 97.5 222 TYR B CA 1
ATOM 3528 C C . TYR B 1 222 ? 7.898 2.4 16.891 1 97.5 222 TYR B C 1
ATOM 3530 O O . TYR B 1 222 ? 6.789 2.918 16.719 1 97.5 222 TYR B O 1
ATOM 3538 N N . ALA B 1 223 ? 8.133 1.468 17.734 1 95.81 223 ALA B N 1
ATOM 3539 C CA . ALA B 1 223 ? 7.055 0.934 18.562 1 95.81 223 ALA B CA 1
ATOM 3540 C C . ALA B 1 223 ? 6.52 1.995 19.516 1 95.81 223 ALA B C 1
ATOM 3542 O O . ALA B 1 223 ? 5.309 2.098 19.734 1 95.81 223 ALA B O 1
ATOM 3543 N N . GLU B 1 224 ? 7.344 2.752 20.047 1 96.38 224 GLU B N 1
ATOM 3544 C CA . GLU B 1 224 ? 6.996 3.754 21.047 1 96.38 224 GLU B CA 1
ATOM 3545 C C . GLU B 1 224 ? 6.062 4.812 20.469 1 96.38 224 GLU B C 1
ATOM 3547 O O . GLU B 1 224 ? 5.18 5.32 21.172 1 96.38 224 GLU B O 1
ATOM 3552 N N . VAL B 1 225 ? 6.234 5.062 19.219 1 97.06 225 VAL B N 1
ATOM 3553 C CA . VAL B 1 225 ? 5.434 6.141 18.641 1 97.06 225 VAL B CA 1
ATOM 3554 C C . VAL B 1 225 ? 4.312 5.555 17.781 1 97.06 225 VAL B C 1
ATOM 3556 O O . VAL B 1 225 ? 3.684 6.27 17 1 97.06 225 VAL B O 1
ATOM 3559 N N . GLY B 1 226 ? 4.16 4.262 17.797 1 95.88 226 GLY B N 1
ATOM 3560 C CA . GLY B 1 226 ? 3.006 3.629 17.172 1 95.88 226 GLY B CA 1
ATOM 3561 C C . GLY B 1 226 ? 3.213 3.336 15.695 1 95.88 226 GLY B C 1
ATOM 3562 O O . GLY B 1 226 ? 2.252 3.303 14.922 1 95.88 226 GLY B O 1
ATOM 3563 N N . LEU B 1 227 ? 4.43 3.172 15.219 1 96.5 227 LEU B N 1
ATOM 3564 C CA . LEU B 1 227 ? 4.707 2.943 13.805 1 96.5 227 LEU B CA 1
ATOM 3565 C C . LEU B 1 227 ? 5.082 1.486 13.555 1 96.5 227 LEU B C 1
ATOM 3567 O O . LEU B 1 227 ? 5.602 1.148 12.484 1 96.5 227 LEU B O 1
ATOM 3571 N N . GLY B 1 228 ? 4.844 0.658 14.555 1 94.94 228 GLY B N 1
ATOM 3572 C CA . GLY B 1 228 ? 5.012 -0.772 14.352 1 94.94 228 GLY B CA 1
ATOM 3573 C C . GLY B 1 228 ? 6.152 -1.36 15.164 1 94.94 228 GLY B C 1
ATOM 3574 O O . GLY B 1 228 ? 7.008 -0.628 15.664 1 94.94 228 GLY B O 1
ATOM 3575 N N . GLN B 1 229 ? 6.223 -2.738 15.266 1 95.94 229 GLN B N 1
ATOM 3576 C CA . GLN B 1 229 ? 7.227 -3.449 16.047 1 95.94 229 GLN B CA 1
ATOM 3577 C C . GLN B 1 229 ? 8.164 -4.246 15.148 1 95.94 229 GLN B C 1
ATOM 3579 O O . GLN B 1 229 ? 9.312 -4.504 15.516 1 95.94 229 GLN B O 1
ATOM 3584 N N . THR B 1 230 ? 7.594 -4.676 14.023 1 97.19 230 THR B N 1
ATOM 3585 C CA . THR B 1 230 ? 8.359 -5.492 13.094 1 97.19 230 THR B CA 1
ATOM 3586 C C . THR B 1 230 ? 8.188 -4.988 11.664 1 97.19 230 THR B C 1
ATOM 3588 O O . THR B 1 230 ? 7.309 -4.164 11.391 1 97.19 230 THR B O 1
ATOM 3591 N N . LYS B 1 231 ? 9.008 -5.41 10.844 1 96.75 231 LYS B N 1
ATOM 3592 C CA . LYS B 1 231 ? 8.883 -5.172 9.406 1 96.75 231 LYS B CA 1
ATOM 3593 C C . LYS B 1 231 ? 9.055 -6.469 8.625 1 96.75 231 LYS B C 1
ATOM 3595 O O . LYS B 1 231 ? 9.773 -7.375 9.055 1 96.75 231 LYS B O 1
ATOM 3600 N N . ARG B 1 232 ? 8.375 -6.543 7.551 1 96.38 232 ARG B N 1
ATOM 3601 C CA . ARG B 1 232 ? 8.492 -7.668 6.633 1 96.38 232 ARG B CA 1
ATOM 3602 C C . ARG B 1 232 ? 9.742 -7.543 5.762 1 96.38 232 ARG B C 1
ATOM 3604 O O . ARG B 1 232 ? 9.984 -6.484 5.176 1 96.38 232 ARG B O 1
ATOM 3611 N N . GLU B 1 233 ? 10.508 -8.578 5.703 1 96.06 233 GLU B N 1
ATOM 3612 C CA . GLU B 1 233 ? 11.711 -8.609 4.875 1 96.06 233 GLU B CA 1
ATOM 3613 C C . GLU B 1 233 ? 11.797 -9.906 4.074 1 96.06 233 GLU B C 1
ATOM 3615 O O . GLU B 1 233 ? 11.391 -10.969 4.555 1 96.06 233 GLU B O 1
ATOM 3620 N N . PHE B 1 234 ? 12.32 -9.766 2.879 1 96.94 234 PHE B N 1
ATOM 3621 C CA . PHE B 1 234 ? 12.547 -10.93 2.033 1 96.94 234 PHE B CA 1
ATOM 3622 C C . PHE B 1 234 ? 13.555 -11.883 2.674 1 96.94 234 PHE B C 1
ATOM 3624 O O . PHE B 1 234 ? 14.57 -11.438 3.219 1 96.94 234 PHE B O 1
ATOM 3631 N N . ASP B 1 235 ? 13.273 -13.164 2.611 1 97.69 235 ASP B N 1
ATOM 3632 C CA . ASP B 1 235 ? 14.148 -14.227 3.104 1 97.69 235 ASP B CA 1
ATOM 3633 C C . ASP B 1 235 ? 14.727 -15.039 1.95 1 97.69 235 ASP B C 1
ATOM 3635 O O . ASP B 1 235 ? 14.148 -16.047 1.543 1 97.69 235 ASP B O 1
ATOM 3639 N N . PRO B 1 236 ? 15.891 -14.656 1.488 1 96.31 236 PRO B N 1
ATOM 3640 C CA . PRO B 1 236 ? 16.469 -15.352 0.338 1 96.31 236 PRO B CA 1
ATOM 3641 C C . PRO B 1 236 ? 16.75 -16.828 0.621 1 96.31 236 PRO B C 1
ATOM 3643 O O . PRO B 1 236 ? 16.703 -17.656 -0.294 1 96.31 236 PRO B O 1
ATOM 3646 N N . LEU B 1 237 ? 17 -17.188 1.87 1 97.12 237 LEU B N 1
ATOM 3647 C CA . LEU B 1 237 ? 17.25 -18.578 2.209 1 97.12 237 LEU B CA 1
ATOM 3648 C C . LEU B 1 237 ? 15.992 -19.422 2.018 1 97.12 237 LEU B C 1
ATOM 3650 O O . LEU B 1 237 ? 16.062 -20.547 1.509 1 97.12 237 LEU B O 1
ATOM 3654 N N . GLU B 1 238 ? 14.891 -18.906 2.42 1 98.12 238 GLU B N 1
ATOM 3655 C CA . GLU B 1 238 ? 13.625 -19.594 2.195 1 98.12 238 GLU B CA 1
ATOM 3656 C C . GLU B 1 238 ? 13.344 -19.781 0.705 1 98.12 238 GLU B C 1
ATOM 3658 O O . GLU B 1 238 ? 12.906 -20.844 0.27 1 98.12 238 GLU B O 1
ATOM 3663 N N . ALA B 1 239 ? 13.57 -18.734 -0.074 1 97.94 239 ALA B N 1
ATOM 3664 C CA . ALA B 1 239 ? 13.383 -18.797 -1.521 1 97.94 239 ALA B CA 1
ATOM 3665 C C . ALA B 1 239 ? 14.273 -19.859 -2.145 1 97.94 239 ALA B C 1
ATOM 3667 O O . ALA B 1 239 ? 13.828 -20.625 -3.004 1 97.94 239 ALA B O 1
ATOM 3668 N N . GLU B 1 240 ? 15.477 -19.891 -1.703 1 96.38 240 GLU B N 1
ATOM 3669 C CA . GLU B 1 240 ? 16.438 -20.875 -2.205 1 96.38 240 GLU B CA 1
ATOM 3670 C C . GLU B 1 240 ? 15.977 -22.297 -1.891 1 96.38 240 GLU B C 1
ATOM 3672 O O . GLU B 1 240 ? 16.062 -23.188 -2.738 1 96.38 240 GLU B O 1
ATOM 3677 N N . LYS B 1 241 ? 15.531 -22.5 -0.675 1 97.5 241 LYS B N 1
ATOM 3678 C CA . LYS B 1 241 ? 15.055 -23.828 -0.273 1 97.5 241 LYS B CA 1
ATOM 3679 C C . LYS B 1 241 ? 13.883 -24.266 -1.137 1 97.5 241 LYS B C 1
ATOM 3681 O O . LYS B 1 241 ? 13.859 -25.406 -1.623 1 97.5 241 LYS B O 1
ATOM 3686 N N . ILE B 1 242 ? 12.93 -23.406 -1.335 1 97.69 242 ILE B N 1
ATOM 3687 C CA . ILE B 1 242 ? 11.766 -23.734 -2.148 1 97.69 242 ILE B CA 1
ATOM 3688 C C . ILE B 1 242 ? 12.203 -24.062 -3.572 1 97.69 242 ILE B C 1
ATOM 3690 O O . ILE B 1 242 ? 11.797 -25.078 -4.133 1 97.69 242 ILE B O 1
ATOM 3694 N N . ALA B 1 243 ? 13.031 -23.188 -4.137 1 96 243 ALA B N 1
ATOM 3695 C CA . ALA B 1 243 ? 13.523 -23.391 -5.496 1 96 243 ALA B CA 1
ATOM 3696 C C . ALA B 1 243 ? 14.227 -24.734 -5.625 1 96 243 ALA B C 1
ATOM 3698 O O . ALA B 1 243 ? 14.031 -25.453 -6.609 1 96 243 ALA B O 1
ATOM 3699 N N . SER B 1 244 ? 15.008 -25.078 -4.652 1 94.56 244 SER B N 1
ATOM 3700 C CA . SER B 1 244 ? 15.75 -26.344 -4.664 1 94.56 244 SER B CA 1
ATOM 3701 C C . SER B 1 244 ? 14.805 -27.531 -4.66 1 94.56 244 SER B C 1
ATOM 3703 O O . SER B 1 244 ? 15.031 -28.516 -5.379 1 94.56 244 SER B O 1
ATOM 3705 N N . ILE B 1 245 ? 13.773 -27.469 -3.871 1 95.75 245 ILE B N 1
ATOM 3706 C CA . ILE B 1 245 ? 12.797 -28.547 -3.803 1 95.75 245 ILE B CA 1
ATOM 3707 C C . ILE B 1 245 ? 12.109 -28.719 -5.156 1 95.75 245 ILE B C 1
ATOM 3709 O O . ILE B 1 245 ? 11.969 -29.828 -5.66 1 95.75 245 ILE B O 1
ATOM 3713 N N . LEU B 1 246 ? 11.727 -27.609 -5.754 1 94.56 246 LEU B N 1
ATOM 3714 C CA . LEU B 1 246 ? 11.008 -27.641 -7.023 1 94.56 246 LEU B CA 1
ATOM 3715 C C . LEU B 1 246 ? 11.906 -28.156 -8.148 1 94.56 246 LEU B C 1
ATOM 3717 O O . LEU B 1 246 ? 11.438 -28.875 -9.031 1 94.56 246 LEU B O 1
ATOM 3721 N N . ARG B 1 247 ? 13.148 -27.875 -8.102 1 88.81 247 ARG B N 1
ATOM 3722 C CA . ARG B 1 247 ? 14.102 -28.25 -9.148 1 88.81 247 ARG B CA 1
ATOM 3723 C C . ARG B 1 247 ? 14.5 -29.719 -9.023 1 88.81 247 ARG B C 1
ATOM 3725 O O . ARG B 1 247 ? 14.898 -30.344 -10.008 1 88.81 247 ARG B O 1
ATOM 3732 N N . ALA B 1 248 ? 14.508 -30.203 -7.844 1 86.12 248 ALA B N 1
ATOM 3733 C CA . ALA B 1 248 ? 14.93 -31.578 -7.602 1 86.12 248 ALA B CA 1
ATOM 3734 C C . ALA B 1 248 ? 13.93 -32.562 -8.203 1 86.12 248 ALA B C 1
ATOM 3736 O O . ALA B 1 248 ? 14.266 -33.719 -8.438 1 86.12 248 ALA B O 1
ATOM 3737 N N . LYS B 1 249 ? 12.75 -32.156 -8.344 1 75 249 LYS B N 1
ATOM 3738 C CA . LYS B 1 249 ? 11.75 -33.094 -8.891 1 75 249 LYS B CA 1
ATOM 3739 C C . LYS B 1 249 ? 11.789 -33.094 -10.414 1 75 249 LYS B C 1
ATOM 3741 O O . LYS B 1 249 ? 10.797 -33.438 -11.062 1 75 249 LYS B O 1
ATOM 3746 N N . LEU B 1 250 ? 12.922 -32.906 -11.008 1 62.47 250 LEU B N 1
ATOM 3747 C CA . LEU B 1 250 ? 13.133 -32.969 -12.445 1 62.47 250 LEU B CA 1
ATOM 3748 C C . LEU B 1 250 ? 12.875 -34.375 -12.984 1 62.47 250 LEU B C 1
ATOM 3750 O O . LEU B 1 250 ? 13.18 -35.344 -12.312 1 62.47 250 LEU B O 1
ATOM 3754 N N . PRO B 1 251 ? 11.93 -34.438 -13.953 1 57.78 251 PRO B N 1
ATOM 3755 C CA . PRO B 1 251 ? 11.734 -35.75 -14.555 1 57.78 251 PRO B CA 1
ATOM 3756 C C . PRO B 1 251 ? 13.047 -36.438 -14.922 1 57.78 251 PRO B C 1
ATOM 3758 O O . PRO B 1 251 ? 14.031 -35.781 -15.242 1 57.78 251 PRO B O 1
ATOM 3761 N N . GLU B 1 252 ? 13.352 -37.625 -14.352 1 51.12 252 GLU B N 1
ATOM 3762 C CA . GLU B 1 252 ? 14.461 -38.438 -14.82 1 51.12 252 GLU B CA 1
ATOM 3763 C C . GLU B 1 252 ? 14.57 -38.406 -16.344 1 51.12 252 GLU B C 1
ATOM 3765 O O . GLU B 1 252 ? 13.562 -38.406 -17.047 1 51.12 252 GLU B O 1
ATOM 3770 N N . PRO B 1 253 ? 15.742 -37.812 -16.844 1 48.91 253 PRO B N 1
ATOM 3771 C CA . PRO B 1 253 ? 15.891 -37.906 -18.297 1 48.91 253 PRO B CA 1
ATOM 3772 C C . PRO B 1 253 ? 15.328 -39.188 -18.875 1 48.91 253 PRO B C 1
ATOM 3774 O O . PRO B 1 253 ? 15.359 -40.219 -18.219 1 48.91 253 PRO B O 1
ATOM 3777 N N . ALA B 1 254 ? 14.297 -39.125 -19.703 1 45.66 254 ALA B N 1
ATOM 3778 C CA . ALA B 1 254 ? 13.859 -40.281 -20.453 1 45.66 254 ALA B CA 1
ATOM 3779 C C . ALA B 1 254 ? 15.047 -41.188 -20.828 1 45.66 254 ALA B C 1
ATOM 3781 O O . ALA B 1 254 ? 16.016 -40.688 -21.422 1 45.66 254 ALA B O 1
ATOM 3782 N N . GLY B 1 255 ? 15.43 -42.125 -20.016 1 37.16 255 GLY B N 1
ATOM 3783 C CA . GLY B 1 255 ? 16.375 -43.062 -20.562 1 37.16 255 GLY B CA 1
ATOM 3784 C C . GLY B 1 255 ? 16.203 -43.281 -22.047 1 37.16 255 GLY B C 1
ATOM 3785 O O . GLY B 1 255 ? 15.078 -43.469 -22.531 1 37.16 255 GLY B O 1
ATOM 3786 N N . GLN B 1 256 ? 17.266 -42.812 -22.906 1 34.12 256 GLN B N 1
ATOM 3787 C CA . GLN B 1 256 ? 17.359 -43.469 -24.219 1 34.12 256 GLN B CA 1
ATOM 3788 C C . GLN B 1 256 ? 17.391 -44.969 -24.094 1 34.12 256 GLN B C 1
ATOM 3790 O O . GLN B 1 256 ? 18.094 -45.531 -23.25 1 34.12 256 GLN B O 1
#

Solvent-accessible surface area (backbone atoms only — not comparable to full-atom values): 26112 Å² total; per-residue (Å²): 127,79,76,71,64,81,49,57,46,58,63,90,74,40,85,52,46,40,34,32,47,27,43,44,64,69,34,49,62,59,39,47,37,40,25,63,29,32,36,37,28,21,49,63,92,65,74,30,21,30,37,23,55,17,54,53,51,52,44,48,73,70,64,51,50,33,25,37,33,52,31,80,45,59,48,72,48,64,70,53,74,59,49,48,53,26,44,35,46,38,37,40,48,42,48,74,61,66,44,49,24,37,29,36,60,36,33,52,96,46,33,69,29,59,67,64,46,49,55,45,52,61,47,37,66,81,43,44,31,31,33,36,54,50,51,38,51,32,78,50,45,66,60,41,48,54,51,40,48,74,72,62,35,51,28,36,36,31,18,29,56,28,52,24,28,82,78,6,42,68,39,42,44,51,49,44,59,70,35,65,79,70,36,46,51,26,42,17,44,85,47,44,60,85,50,43,63,59,49,54,73,67,32,91,59,43,29,40,33,29,57,38,59,44,78,40,80,46,61,70,48,34,42,61,31,64,61,41,57,51,25,81,39,69,30,67,66,50,37,47,48,38,40,51,58,55,55,68,65,44,74,71,74,75,78,129,128,80,75,69,65,80,49,57,44,59,63,92,72,40,83,50,44,40,34,32,47,28,43,43,64,68,33,49,61,57,38,49,38,39,25,64,29,31,36,37,28,21,50,63,91,64,73,30,20,28,37,23,54,16,54,53,52,51,45,48,73,70,64,51,49,32,26,38,35,52,31,81,45,61,47,71,50,64,71,52,74,60,47,49,53,26,43,35,46,40,38,41,48,41,49,73,62,66,44,52,25,37,29,37,60,36,34,53,96,47,34,68,28,60,68,63,47,48,56,46,52,61,47,36,66,82,45,44,30,30,34,36,54,50,51,37,52,31,78,50,44,68,60,40,48,54,50,39,47,74,72,63,35,51,29,37,36,31,17,30,58,28,53,23,28,82,78,5,41,68,39,40,44,52,49,45,60,69,35,65,79,68,37,44,51,27,40,18,44,84,48,43,62,85,51,43,64,59,51,54,73,66,32,91,59,43,30,40,34,30,56,39,60,44,79,41,78,47,60,68,48,34,43,60,30,63,62,42,56,50,25,81,38,69,31,68,66,50,37,47,48,37,39,50,57,54,56,67,66,44,73,72,73,75,78,128

Radius of gyration: 23.79 Å; Cα contacts (8 Å, |Δi|>4): 1156; chains: 2; bounding box: 56×92×49 Å

Nearest PDB structures (foldseek):
  3iwp-assembly5_C  TM=9.430E-01  e=3.077E-24  Homo sapiens
  3iwp-assembly5_D  TM=9.409E-01  e=1.738E-23  Homo sapiens
  3iwp-assembly4_A  TM=9.418E-01  e=2.320E-23  Homo sapiens
  3iwp-assembly3_I  TM=9.353E-01  e=3.681E-23  Homo sapiens
  3iwp-assembly3_L  TM=9.265E-01  e=4.131E-23  Homo sapiens

Organism: NCBI:txid1655543

Foldseek 3Di:
DPPVPVLDEQDPQFLFFEEAEDADLVLLLLLQSFGQAYEYFHDCVLPGAFHDLVSLLSNLVNPGQYATEHHHDGDAQADDPVSLVVSLVSLLSSVVSPHAYYEHFHDDPQHTPLVSVLSNLVSNPPHAYEHEANLLRHPDSLVVLVSCLVSPHAAYEHCLNDQAVLVNLVSQQVNVVSNVPSHAYEGDHPDWLVCVVVSVVRHVHRYYYYHQKDWDADDPVCVVVPNDGTDIDHHSVRSNSNSVVSSVPRPDPPDD/DPPPPVLDEQDPQFLFFEEAEDADLVLLLLLQSFGQAYEYFHDCVLPGAFHDLVSLLSNLVNPGQYATEHHHDGDAQADDPVSLVVSLVSLLSSVVSPHAYYEHFHDDPQHTPLVSVLSNLVSNPHHAYEHEANLLRHPDSLVVLVSCLVSPHAAYEHCLNDQAVLVNLVSQQVNVVSNVPSHAYEGDHPDWLVCVVVSVVRHVHRYYYYHQKDWAADDPVCVVVPNDGTDIDHHSVGSNSNSVVSSVPRPDPPDD